Protein AF-0000000081334261 (afdb_homodimer)

Foldseek 3Di:
DLQPLVNLCVVLVVLLVVQAVLLVVLLVLLLVLLQVLLLVLLLQCPDPDPVSVVVSVVLLVVLVPDDLLVQLVCCQVVCCVPPVDHDPLSVSLSVSLNSSSNSQSNVLSNVLLVVDDPVLLVVCVVVPDDSVRSCVPTRVVNSCLVSVLVSLVSSLVSSVSSVSSVVSPDSHSVNSLVVSCVVSVPNCSSVVVVVVSSCVVSVVSNVVSVVSCVVVVVD/DLQPLVRLCVVLVVLLVVQAVLLVVLLVLLLVLLQVLLLVLLLQCPDPDPVSVVVSVVLLVVLVPDDLLVQLVCCQVVCCVPPVDHDPLSVSLSVSLNSSSNSQSNVLSNVLLVVDDPVLLVVCVVVPDDSVRSCVPTRVVNSCLVSVLVSLVSSLVSSVSSVSSVVSPDSHSVNSLVVSCVVNVPNCSSVVVVVVSSCVVSVVSNVVSVVSCVVVVVD

Structure (mmCIF, N/CA/C/O backbone):
data_AF-0000000081334261-model_v1
#
loop_
_entity.id
_entity.type
_entity.pdbx_description
1 polymer 'Amino acid ABC transporter permease'
#
loop_
_atom_site.group_PDB
_atom_site.id
_atom_site.type_symbol
_atom_site.label_atom_id
_atom_site.label_alt_id
_atom_site.label_comp_id
_atom_site.label_asym_id
_atom_site.label_entity_id
_atom_site.label_seq_id
_atom_site.pdbx_PDB_ins_code
_atom_site.Cartn_x
_atom_site.Cartn_y
_atom_site.Cartn_z
_atom_site.occupancy
_atom_site.B_iso_or_equiv
_atom_site.auth_seq_id
_atom_site.auth_comp_id
_atom_site.auth_asym_id
_atom_site.auth_atom_id
_atom_site.pdbx_PDB_model_num
ATOM 1 N N . MET A 1 1 ? 18.484 -19.844 -31.422 1 38.22 1 MET A N 1
ATOM 2 C CA . MET A 1 1 ? 18.844 -18.531 -31.969 1 38.22 1 MET A CA 1
ATOM 3 C C . MET A 1 1 ? 18.75 -17.453 -30.891 1 38.22 1 MET A C 1
ATOM 5 O O . MET A 1 1 ? 17.703 -17.234 -30.297 1 38.22 1 MET A O 1
ATOM 9 N N . ALA A 1 2 ? 19.781 -17.328 -30.062 1 45.78 2 ALA A N 1
ATOM 10 C CA . ALA A 1 2 ? 20 -16.516 -28.875 1 45.78 2 ALA A CA 1
ATOM 11 C C . ALA A 1 2 ? 19.453 -15.102 -29.062 1 45.78 2 ALA A C 1
ATOM 13 O O . ALA A 1 2 ? 20.109 -14.258 -29.688 1 45.78 2 ALA A O 1
ATOM 14 N N . SER A 1 3 ? 18.188 -14.719 -29.516 1 54.81 3 SER A N 1
ATOM 15 C CA . SER A 1 3 ? 17.672 -13.398 -29.844 1 54.81 3 SER A CA 1
ATOM 16 C C . SER A 1 3 ? 18.016 -12.383 -28.75 1 54.81 3 SER A C 1
ATOM 18 O O . SER A 1 3 ? 18.031 -12.711 -27.562 1 54.81 3 SER A O 1
ATOM 20 N N . SER A 1 4 ? 18.891 -11.344 -29.125 1 71.25 4 SER A N 1
ATOM 21 C CA . SER A 1 4 ? 19.328 -10.258 -28.25 1 71.25 4 SER A CA 1
ATOM 22 C C . SER A 1 4 ? 18.234 -9.836 -27.281 1 71.25 4 SER A C 1
ATOM 24 O O . SER A 1 4 ? 17.047 -10.039 -27.562 1 71.25 4 SER A O 1
ATOM 26 N N . GLY A 1 5 ? 18.578 -9.812 -25.984 1 77.12 5 GLY A N 1
ATOM 27 C CA . GLY A 1 5 ? 17.672 -9.281 -24.969 1 77.12 5 GLY A CA 1
ATOM 28 C C . GLY A 1 5 ? 16.75 -8.203 -25.484 1 77.12 5 GLY A C 1
ATOM 29 O O . GLY A 1 5 ? 15.555 -8.211 -25.203 1 77.12 5 GLY A O 1
ATOM 30 N N . LEU A 1 6 ? 17.281 -7.461 -26.406 1 82.06 6 LEU A N 1
ATOM 31 C CA . LEU A 1 6 ? 16.5 -6.367 -26.953 1 82.06 6 LEU A CA 1
ATOM 32 C C . LEU A 1 6 ? 15.508 -6.883 -28 1 82.06 6 LEU A C 1
ATOM 34 O O . LEU A 1 6 ? 14.406 -6.352 -28.125 1 82.06 6 LEU A O 1
ATOM 38 N N . GLU A 1 7 ? 15.93 -7.797 -28.797 1 85.12 7 GLU A N 1
ATOM 39 C CA . GLU A 1 7 ? 15.031 -8.391 -29.781 1 85.12 7 GLU A CA 1
ATOM 40 C C . GLU A 1 7 ? 13.852 -9.078 -29.094 1 85.12 7 GLU A C 1
ATOM 42 O O . GLU A 1 7 ? 12.703 -8.945 -29.547 1 85.12 7 GLU A O 1
ATOM 47 N N . LEU A 1 8 ? 14.156 -9.727 -28.062 1 85.38 8 LEU A N 1
ATOM 48 C CA . LEU A 1 8 ? 13.102 -10.391 -27.312 1 85.38 8 LEU A CA 1
ATOM 49 C C . LEU A 1 8 ? 12.109 -9.367 -26.75 1 85.38 8 LEU A C 1
ATOM 51 O O . LEU A 1 8 ? 10.898 -9.578 -26.797 1 85.38 8 LEU A O 1
ATOM 55 N N . LEU A 1 9 ? 12.664 -8.336 -26.281 1 86.19 9 LEU A N 1
ATOM 56 C CA . LEU A 1 9 ? 11.805 -7.285 -25.75 1 86.19 9 LEU A CA 1
ATOM 57 C C . LEU A 1 9 ? 10.914 -6.707 -26.844 1 86.19 9 LEU A C 1
ATOM 59 O O . LEU A 1 9 ? 9.719 -6.477 -26.609 1 86.19 9 LEU A O 1
ATOM 63 N N . TRP A 1 10 ? 11.5 -6.5 -27.969 1 87.12 10 TRP A N 1
ATOM 64 C CA . TRP A 1 10 ? 10.742 -5.945 -29.094 1 87.12 10 TRP A CA 1
ATOM 65 C C . TRP A 1 10 ? 9.609 -6.879 -29.5 1 87.12 10 TRP A C 1
ATOM 67 O O . TRP A 1 10 ? 8.5 -6.43 -29.781 1 87.12 10 TRP A O 1
ATOM 77 N N . VAL A 1 11 ? 9.852 -8.109 -29.531 1 86.31 11 VAL A N 1
ATOM 78 C CA . VAL A 1 11 ? 8.867 -9.102 -29.953 1 86.31 11 VAL A CA 1
ATOM 79 C C . VAL A 1 11 ? 7.789 -9.242 -28.875 1 86.31 11 VAL A C 1
ATOM 81 O O . VAL A 1 11 ? 6.633 -9.547 -29.172 1 86.31 11 VAL A O 1
ATOM 84 N N . SER A 1 12 ? 8.125 -8.969 -27.625 1 91 12 SER A N 1
ATOM 85 C CA . SER A 1 12 ? 7.223 -9.148 -26.5 1 91 12 SER A CA 1
ATOM 86 C C . SER A 1 12 ? 6.387 -7.898 -26.25 1 91 12 SER A C 1
ATOM 88 O O . SER A 1 12 ? 5.41 -7.941 -25.5 1 91 12 SER A O 1
ATOM 90 N N . LEU A 1 13 ? 6.723 -6.84 -26.891 1 90.75 13 LEU A N 1
ATOM 91 C CA . LEU A 1 13 ? 6.133 -5.539 -26.609 1 90.75 13 LEU A CA 1
ATOM 92 C C . LEU A 1 13 ? 4.629 -5.559 -26.859 1 90.75 13 LEU A C 1
ATOM 94 O O . LEU A 1 13 ? 3.857 -5.02 -26.062 1 90.75 13 LEU A O 1
ATOM 98 N N . PRO A 1 14 ? 4.223 -6.168 -27.984 1 92.19 14 PRO A N 1
ATOM 99 C CA . PRO A 1 14 ? 2.775 -6.18 -28.203 1 92.19 14 PRO A CA 1
ATOM 100 C C . PRO A 1 14 ? 2.016 -6.934 -27.125 1 92.19 14 PRO A C 1
ATOM 102 O O . PRO A 1 14 ? 0.951 -6.492 -26.688 1 92.19 14 PRO A O 1
ATOM 105 N N . GLN A 1 15 ? 2.498 -8.039 -26.719 1 93.81 15 GLN A N 1
ATOM 106 C CA . GLN A 1 15 ? 1.86 -8.805 -25.656 1 93.81 15 GLN A CA 1
ATOM 107 C C . GLN A 1 15 ? 1.885 -8.039 -24.344 1 93.81 15 GLN A C 1
ATOM 109 O O . GLN A 1 15 ? 0.89 -8.016 -23.609 1 93.81 15 GLN A O 1
ATOM 114 N N . LEU A 1 16 ? 2.996 -7.461 -24.016 1 95.44 16 LEU A N 1
ATOM 115 C CA . LEU A 1 16 ? 3.107 -6.648 -22.812 1 95.44 16 LEU A CA 1
ATOM 116 C C . LEU A 1 16 ? 2.164 -5.453 -22.875 1 95.44 16 LEU A C 1
ATOM 118 O O . LEU A 1 16 ? 1.605 -5.047 -21.859 1 95.44 16 LEU A O 1
ATOM 122 N N . GLY A 1 17 ? 1.997 -4.898 -24.031 1 95.94 17 GLY A N 1
ATOM 123 C CA . GLY A 1 17 ? 1.087 -3.781 -24.234 1 95.94 17 GLY A CA 1
ATOM 124 C C . GLY A 1 17 ? -0.354 -4.121 -23.891 1 95.94 17 GLY A C 1
ATOM 125 O O . GLY A 1 17 ? -1.068 -3.309 -23.297 1 95.94 17 GLY A O 1
ATOM 126 N N . LYS A 1 18 ? -0.779 -5.301 -24.312 1 96 18 LYS A N 1
ATOM 127 C CA . LYS A 1 18 ? -2.129 -5.758 -23.984 1 96 18 LYS A CA 1
ATOM 128 C C . LYS A 1 18 ? -2.311 -5.906 -22.484 1 96 18 LYS A C 1
ATOM 130 O O . LYS A 1 18 ? -3.354 -5.539 -21.938 1 96 18 LYS A O 1
ATOM 135 N N . GLY A 1 19 ? -1.312 -6.516 -21.812 1 96.5 19 GLY A N 1
ATOM 136 C CA . GLY A 1 19 ? -1.345 -6.605 -20.359 1 96.5 19 GLY A CA 1
ATOM 137 C C . GLY A 1 19 ? -1.347 -5.25 -19.688 1 96.5 19 GLY A C 1
ATOM 138 O O . GLY A 1 19 ? -2.066 -5.043 -18.703 1 96.5 19 GLY A O 1
ATOM 139 N N . ALA A 1 20 ? -0.515 -4.363 -20.25 1 97.06 20 ALA A N 1
ATOM 140 C CA . ALA A 1 20 ? -0.454 -3.004 -19.734 1 97.06 20 ALA A CA 1
ATOM 141 C C . ALA A 1 20 ? -1.808 -2.309 -19.844 1 97.06 20 ALA A C 1
ATOM 143 O O . ALA A 1 20 ? -2.217 -1.578 -18.938 1 97.06 20 ALA A O 1
ATOM 144 N N . ALA A 1 21 ? -2.461 -2.492 -20.938 1 97.12 21 ALA A N 1
ATOM 145 C CA . ALA A 1 21 ? -3.785 -1.911 -21.141 1 97.12 21 ALA A CA 1
ATOM 146 C C . ALA A 1 21 ? -4.773 -2.426 -20.094 1 97.12 21 ALA A C 1
ATOM 148 O O . ALA A 1 21 ? -5.633 -1.678 -19.625 1 97.12 21 ALA A O 1
ATOM 149 N N . GLN A 1 22 ? -4.672 -3.693 -19.781 1 97.06 22 GLN A N 1
ATOM 150 C CA . GLN A 1 22 ? -5.535 -4.27 -18.75 1 97.06 22 GLN A CA 1
ATOM 151 C C . GLN A 1 22 ? -5.246 -3.66 -17.391 1 97.06 22 GLN A C 1
ATOM 153 O O . GLN A 1 22 ? -6.168 -3.322 -16.641 1 97.06 22 GLN A O 1
ATOM 158 N N . THR A 1 23 ? -3.949 -3.557 -17.047 1 97.56 23 THR A N 1
ATOM 159 C CA . THR A 1 23 ? -3.535 -2.924 -15.805 1 97.56 23 THR A CA 1
ATOM 160 C C . THR A 1 23 ? -4.066 -1.497 -15.719 1 97.56 23 THR A C 1
ATOM 162 O O . THR A 1 23 ? -4.629 -1.101 -14.695 1 97.56 23 THR A O 1
ATOM 165 N N . LEU A 1 24 ? -3.941 -0.764 -16.781 1 97.81 24 LEU A N 1
ATOM 166 C CA . LEU A 1 24 ? -4.363 0.632 -16.797 1 97.81 24 LEU A CA 1
ATOM 167 C C . LEU A 1 24 ? -5.883 0.742 -16.75 1 97.81 24 LEU A C 1
ATOM 169 O O . LEU A 1 24 ? -6.426 1.673 -16.156 1 97.81 24 LEU A O 1
ATOM 173 N N . SER A 1 25 ? -6.555 -0.19 -17.375 1 98.44 25 SER A N 1
ATOM 174 C CA . SER A 1 25 ? -8.016 -0.191 -17.344 1 98.44 25 SER A CA 1
ATOM 175 C C . SER A 1 25 ? -8.531 -0.446 -15.93 1 98.44 25 SER A C 1
ATOM 177 O O . SER A 1 25 ? -9.43 0.258 -15.453 1 98.44 25 SER A O 1
ATOM 179 N N . ILE A 1 26 ? -7.969 -1.408 -15.289 1 98.5 26 ILE A N 1
ATOM 180 C CA . ILE A 1 26 ? -8.352 -1.716 -13.914 1 98.5 26 ILE A CA 1
ATOM 181 C C . ILE A 1 26 ? -8.07 -0.514 -13.016 1 98.5 26 ILE A C 1
ATOM 183 O O . ILE A 1 26 ? -8.914 -0.118 -12.211 1 98.5 26 ILE A O 1
ATOM 187 N N . SER A 1 27 ? -6.902 0.021 -13.195 1 98.38 27 SER A N 1
ATOM 188 C CA . SER A 1 27 ? -6.492 1.158 -12.375 1 98.38 27 SER A CA 1
ATOM 189 C C . SER A 1 27 ? -7.387 2.369 -12.625 1 98.38 27 SER A C 1
ATOM 191 O O . SER A 1 27 ? -7.832 3.023 -11.68 1 98.38 27 SER A O 1
ATOM 193 N N . PHE A 1 28 ? -7.641 2.654 -13.875 1 98.5 28 PHE A N 1
ATOM 194 C CA . PHE A 1 28 ? -8.445 3.818 -14.234 1 98.5 28 PHE A CA 1
ATOM 195 C C . PHE A 1 28 ? -9.852 3.699 -13.664 1 98.5 28 PHE A C 1
ATOM 197 O O . PHE A 1 28 ? -10.367 4.641 -13.055 1 98.5 28 PHE A O 1
ATOM 204 N N . LEU A 1 29 ? -10.469 2.637 -13.852 1 98.75 29 LEU A N 1
ATOM 205 C CA . LEU A 1 29 ? -11.82 2.424 -13.344 1 98.75 29 LEU A CA 1
ATOM 206 C C . LEU A 1 29 ? -11.836 2.463 -11.82 1 98.75 29 LEU A C 1
ATOM 208 O O . LEU A 1 29 ? -12.719 3.078 -11.219 1 98.75 29 LEU A O 1
ATOM 212 N N . SER A 1 30 ? -10.852 1.775 -11.172 1 98.81 30 SER A N 1
ATOM 213 C CA . SER A 1 30 ? -10.773 1.768 -9.711 1 98.81 30 SER A CA 1
ATOM 214 C C . SER A 1 30 ? -10.578 3.176 -9.164 1 98.81 30 SER A C 1
ATOM 216 O O . SER A 1 30 ? -11.172 3.537 -8.148 1 98.81 30 SER A O 1
ATOM 218 N N . ILE A 1 31 ? -9.75 3.943 -9.867 1 98.62 31 ILE A N 1
ATOM 219 C CA . ILE A 1 31 ? -9.492 5.32 -9.445 1 98.62 31 ILE A CA 1
ATOM 220 C C . ILE A 1 31 ? -10.781 6.141 -9.57 1 98.62 31 ILE A C 1
ATOM 222 O O . ILE A 1 31 ? -11.133 6.895 -8.664 1 98.62 31 ILE A O 1
ATOM 226 N N . ALA A 1 32 ? -11.477 5.984 -10.688 1 98.75 32 ALA A N 1
ATOM 227 C CA . ALA A 1 32 ? -12.719 6.711 -10.914 1 98.75 32 ALA A CA 1
ATOM 228 C C . ALA A 1 32 ? -13.742 6.395 -9.828 1 98.75 32 ALA A C 1
ATOM 230 O O . ALA A 1 32 ? -14.297 7.305 -9.203 1 98.75 32 ALA A O 1
ATOM 231 N N . PHE A 1 33 ? -13.914 5.18 -9.547 1 98.81 33 PHE A N 1
ATOM 232 C CA . PHE A 1 33 ? -14.891 4.77 -8.539 1 98.81 33 PHE A CA 1
ATOM 233 C C . PHE A 1 33 ? -14.422 5.152 -7.141 1 98.81 33 PHE A C 1
ATOM 235 O O . PHE A 1 33 ? -15.234 5.535 -6.293 1 98.81 33 PHE A O 1
ATOM 242 N N . SER A 1 34 ? -13.125 4.996 -6.898 1 98.69 34 SER A N 1
ATOM 243 C CA . SER A 1 34 ? -12.57 5.379 -5.605 1 98.69 34 SER A CA 1
ATOM 244 C C . SER A 1 34 ? -12.75 6.871 -5.348 1 98.69 34 SER A C 1
ATOM 246 O O . SER A 1 34 ? -12.953 7.289 -4.207 1 98.69 34 SER A O 1
ATOM 248 N N . THR A 1 35 ? -12.633 7.641 -6.453 1 98.19 35 THR A N 1
ATOM 249 C CA . THR A 1 35 ? -12.773 9.086 -6.328 1 98.19 35 THR A CA 1
ATOM 250 C C . THR A 1 35 ? -14.211 9.461 -5.957 1 98.19 35 THR A C 1
ATOM 252 O O . THR A 1 35 ? -14.43 10.211 -5.004 1 98.19 35 THR A O 1
ATOM 255 N N . VAL A 1 36 ? -15.141 8.938 -6.633 1 98.19 36 VAL A N 1
ATOM 256 C CA . VAL A 1 36 ? -16.547 9.219 -6.375 1 98.19 36 VAL A CA 1
ATOM 257 C C . VAL A 1 36 ? -16.938 8.695 -4.996 1 98.19 36 VAL A C 1
ATOM 259 O O . VAL A 1 36 ? -17.516 9.43 -4.191 1 98.19 36 VAL A O 1
ATOM 262 N N . GLY A 1 37 ? -16.578 7.465 -4.766 1 98.19 37 GLY A N 1
ATOM 263 C CA . GLY A 1 37 ? -16.875 6.879 -3.473 1 98.19 37 GLY A CA 1
ATOM 264 C C . GLY A 1 37 ? -16.156 7.562 -2.324 1 98.19 37 GLY A C 1
ATOM 265 O O . GLY A 1 37 ? -16.719 7.695 -1.23 1 98.19 37 GLY A O 1
ATOM 266 N N . GLY A 1 38 ? -14.906 7.922 -2.586 1 98 38 GLY A N 1
ATOM 267 C CA . GLY A 1 38 ? -14.133 8.602 -1.565 1 98 38 GLY A CA 1
ATOM 268 C C . GLY A 1 38 ? -14.688 9.969 -1.204 1 98 38 GLY A C 1
ATOM 269 O O . GLY A 1 38 ? -14.734 10.336 -0.028 1 98 38 GLY A O 1
ATOM 270 N N . VAL A 1 39 ? -15.102 10.727 -2.176 1 96.31 39 VAL A N 1
ATOM 271 C CA . VAL A 1 39 ? -15.703 12.031 -1.926 1 96.31 39 VAL A CA 1
ATOM 272 C C . VAL A 1 39 ? -17 11.852 -1.134 1 96.31 39 VAL A C 1
ATOM 274 O O . VAL A 1 39 ? -17.234 12.57 -0.158 1 96.31 39 VAL A O 1
ATOM 277 N N . LEU A 1 40 ? -17.797 10.898 -1.549 1 96.38 40 LEU A N 1
ATOM 278 C CA . LEU A 1 40 ? -19.031 10.609 -0.819 1 96.38 40 LEU A CA 1
ATOM 279 C C . LEU A 1 40 ? -18.719 10.211 0.622 1 96.38 40 LEU A C 1
ATOM 281 O O . LEU A 1 40 ? -19.359 10.711 1.553 1 96.38 40 LEU A O 1
ATOM 285 N N . TYR A 1 41 ? -17.75 9.336 0.792 1 96.88 41 TYR A N 1
ATOM 286 C CA . TYR A 1 41 ? -17.312 8.914 2.121 1 96.88 41 TYR A CA 1
ATOM 287 C C . TYR A 1 41 ? -16.891 10.109 2.961 1 96.88 41 TYR A C 1
ATOM 289 O O . TYR A 1 41 ? -17.328 10.266 4.102 1 96.88 41 TYR A O 1
ATOM 297 N N . GLY A 1 42 ? -16.031 10.922 2.393 1 94.88 42 GLY A N 1
ATOM 298 C CA . GLY A 1 42 ? -15.523 12.078 3.107 1 94.88 42 GLY A CA 1
ATOM 299 C C . GLY A 1 42 ? -16.609 13.055 3.523 1 94.88 42 GLY A C 1
ATOM 300 O O . GLY A 1 42 ? -16.609 13.547 4.652 1 94.88 42 GLY A O 1
ATOM 301 N N . VAL A 1 43 ? -17.531 13.352 2.68 1 93.25 43 VAL A N 1
ATOM 302 C CA . VAL A 1 43 ? -18.625 14.281 2.953 1 93.25 43 VAL A CA 1
ATOM 303 C C . VAL A 1 43 ? -19.547 13.688 4.02 1 93.25 43 VAL A C 1
ATOM 305 O O . VAL A 1 43 ? -19.938 14.383 4.965 1 93.25 43 VAL A O 1
ATOM 308 N N . LEU A 1 44 ? -19.859 12.43 3.9 1 94.25 44 LEU A N 1
ATOM 309 C CA . LEU A 1 44 ? -20.75 11.789 4.848 1 94.25 44 LEU A CA 1
ATOM 310 C C . LEU A 1 44 ? -20.156 11.766 6.246 1 94.25 44 LEU A C 1
ATOM 312 O O . LEU A 1 44 ? -20.875 11.844 7.242 1 94.25 44 LEU A O 1
ATOM 316 N N . ARG A 1 45 ? -18.891 11.68 6.293 1 93.25 45 ARG A N 1
ATOM 317 C CA . ARG A 1 45 ? -18.203 11.625 7.574 1 93.25 45 ARG A CA 1
ATOM 318 C C . ARG A 1 45 ? -18.25 12.969 8.289 1 93.25 45 ARG A C 1
ATOM 320 O O . ARG A 1 45 ? -17.953 13.055 9.484 1 93.25 45 ARG A O 1
ATOM 327 N N . THR A 1 46 ? -18.531 14.031 7.59 1 87.69 46 THR A N 1
ATOM 328 C CA . THR A 1 46 ? -18.594 15.352 8.203 1 87.69 46 THR A CA 1
ATOM 329 C C . THR A 1 46 ? -20.016 15.633 8.711 1 87.69 46 THR A C 1
ATOM 331 O O . THR A 1 46 ? -20.234 16.609 9.422 1 87.69 46 THR A O 1
ATOM 334 N N . LEU A 1 47 ? -20.859 14.711 8.344 1 84.44 47 LEU A N 1
ATOM 335 C CA . LEU A 1 47 ? -22.234 14.891 8.797 1 84.44 47 LEU A CA 1
ATOM 336 C C . LEU A 1 47 ? -22.375 14.523 10.273 1 84.44 47 LEU A C 1
ATOM 338 O O . LEU A 1 47 ? -21.578 13.742 10.797 1 84.44 47 LEU A O 1
ATOM 342 N N . ASN A 1 48 ? -23.219 15.102 11 1 81.19 48 ASN A N 1
ATOM 343 C CA . ASN A 1 48 ? -23.406 14.922 12.438 1 81.19 48 ASN A CA 1
ATOM 344 C C . ASN A 1 48 ? -24.281 13.711 12.734 1 81.19 48 ASN A C 1
ATOM 346 O O . ASN A 1 48 ? -25.047 13.711 13.703 1 81.19 48 ASN A O 1
ATOM 350 N N . SER A 1 49 ? -24.234 12.711 11.969 1 91.56 49 SER A N 1
ATOM 351 C CA . SER A 1 49 ? -25.016 11.5 12.227 1 91.56 49 SER A CA 1
ATOM 352 C C . SER A 1 49 ? -24.156 10.406 12.852 1 91.56 49 SER A C 1
ATOM 354 O O . SER A 1 49 ? -23.219 9.914 12.227 1 91.56 49 SER A O 1
ATOM 356 N N . LYS A 1 50 ? -24.562 9.961 13.953 1 93.62 50 LYS A N 1
ATOM 357 C CA . LYS A 1 50 ? -23.812 8.953 14.703 1 93.62 50 LYS A CA 1
ATOM 358 C C . LYS A 1 50 ? -23.844 7.602 14 1 93.62 50 LYS A C 1
ATOM 360 O O . LYS A 1 50 ? -22.844 6.887 13.969 1 93.62 50 LYS A O 1
ATOM 365 N N . LEU A 1 51 ? -24.969 7.301 13.43 1 94.81 51 LEU A N 1
ATOM 366 C CA . LEU A 1 51 ? -25.125 6.008 12.781 1 94.81 51 LEU A CA 1
ATOM 367 C C . LEU A 1 51 ? -24.281 5.938 11.508 1 94.81 51 LEU A C 1
ATOM 369 O O . LEU A 1 51 ? -23.594 4.945 11.273 1 94.81 51 LEU A O 1
ATOM 373 N N . ILE A 1 52 ? -24.328 6.953 10.719 1 95.38 52 ILE A N 1
ATOM 374 C CA . ILE A 1 52 ? -23.562 7 9.477 1 95.38 52 ILE A CA 1
ATOM 375 C C . ILE A 1 52 ? -22.078 6.949 9.789 1 95.38 52 ILE A C 1
ATOM 377 O O . ILE A 1 52 ? -21.328 6.188 9.164 1 95.38 52 ILE A O 1
ATOM 381 N N . ASN A 1 53 ? -21.703 7.574 10.766 1 94.69 53 ASN A N 1
ATOM 382 C CA . ASN A 1 53 ? -20.297 7.605 11.156 1 94.69 53 ASN A CA 1
ATOM 383 C C . ASN A 1 53 ? -19.828 6.246 11.664 1 94.69 53 ASN A C 1
ATOM 385 O O . ASN A 1 53 ? -18.719 5.824 11.375 1 94.69 53 ASN A O 1
ATOM 389 N N . ALA A 1 54 ? -20.703 5.652 12.367 1 95.12 54 ALA A N 1
ATOM 390 C CA . ALA A 1 54 ? -20.344 4.336 12.898 1 95.12 54 ALA A CA 1
ATOM 391 C C . ALA A 1 54 ? -20.141 3.326 11.773 1 95.12 54 ALA A C 1
ATOM 393 O O . ALA A 1 54 ? -19.172 2.564 11.773 1 95.12 54 ALA A O 1
ATOM 394 N N . VAL A 1 55 ? -21 3.33 10.836 1 96.81 55 VAL A N 1
ATOM 395 C CA . VAL A 1 55 ? -20.938 2.404 9.711 1 96.81 55 VAL A CA 1
ATOM 396 C C . VAL A 1 55 ? -19.688 2.686 8.875 1 96.81 55 VAL A C 1
ATOM 398 O O . VAL A 1 55 ? -18.969 1.763 8.492 1 96.81 55 VAL A O 1
ATOM 401 N N . LEU A 1 56 ? -19.438 3.93 8.617 1 96.44 56 LEU A N 1
ATOM 402 C CA . LEU A 1 56 ? -18.297 4.316 7.793 1 96.44 56 LEU A CA 1
ATOM 403 C C . LEU A 1 56 ? -16.984 4.035 8.516 1 96.44 56 LEU A C 1
ATOM 405 O O . LEU A 1 56 ? -15.977 3.695 7.879 1 96.44 56 LEU A O 1
ATOM 409 N N . ARG A 1 57 ? -17 4.09 9.789 1 92.81 57 ARG A N 1
ATOM 410 C CA . ARG A 1 57 ? -15.82 3.762 10.57 1 92.81 57 ARG A CA 1
ATOM 411 C C . ARG A 1 57 ? -15.5 2.273 10.484 1 92.81 57 ARG A C 1
ATOM 413 O O . ARG A 1 57 ? -14.336 1.885 10.367 1 92.81 57 ARG A O 1
ATOM 420 N N . VAL A 1 58 ? -16.516 1.521 10.594 1 95.06 58 VAL A N 1
ATOM 421 C CA . VAL A 1 58 ? -16.344 0.077 10.477 1 95.06 58 VAL A CA 1
ATOM 422 C C . VAL A 1 58 ? -15.789 -0.27 9.094 1 95.06 58 VAL A C 1
ATOM 424 O O . VAL A 1 58 ? -14.859 -1.068 8.969 1 95.06 58 VAL A O 1
ATOM 427 N N . TYR A 1 59 ? -16.406 0.341 8.109 1 96.56 59 TYR A N 1
ATOM 428 C CA . TYR A 1 59 ? -15.953 0.165 6.734 1 96.56 59 TYR A CA 1
ATOM 429 C C . TYR A 1 59 ? -14.469 0.495 6.605 1 96.56 59 TYR A C 1
ATOM 431 O O . TYR A 1 59 ? -13.695 -0.305 6.082 1 96.56 59 TYR A O 1
ATOM 439 N N . LEU A 1 60 ? -14.047 1.572 7.125 1 94.38 60 LEU A N 1
ATOM 440 C CA . LEU A 1 60 ? -12.664 2.02 7.047 1 94.38 60 LEU A CA 1
ATOM 441 C C . LEU A 1 60 ? -11.734 1.051 7.777 1 94.38 60 LEU A C 1
ATOM 443 O O . LEU A 1 60 ? -10.688 0.669 7.25 1 94.38 60 LEU A O 1
ATOM 447 N N . GLU A 1 61 ? -12.141 0.629 8.914 1 92.62 61 GLU A N 1
ATOM 448 C CA . GLU A 1 61 ? -11.289 -0.223 9.742 1 92.62 61 GLU A CA 1
ATOM 449 C C . GLU A 1 61 ? -11.102 -1.599 9.109 1 92.62 61 GLU A C 1
ATOM 451 O O . GLU A 1 61 ? -10.031 -2.199 9.219 1 92.62 61 GLU A O 1
ATOM 456 N N . LEU A 1 62 ? -12.094 -2.062 8.469 1 95.12 62 LEU A N 1
ATOM 457 C CA . LEU A 1 62 ? -12 -3.355 7.793 1 95.12 62 LEU A CA 1
ATOM 458 C C . LEU A 1 62 ? -11 -3.299 6.648 1 95.12 62 LEU A C 1
ATOM 460 O O . LEU A 1 62 ? -10.18 -4.203 6.492 1 95.12 62 LEU A O 1
ATOM 464 N N . PHE A 1 63 ? -11.016 -2.27 5.914 1 94.69 63 PHE A N 1
ATOM 465 C CA . PHE A 1 63 ? -10.102 -2.16 4.777 1 94.69 63 PHE A CA 1
ATOM 466 C C . PHE A 1 63 ? -8.703 -1.768 5.242 1 94.69 63 PHE A C 1
ATOM 468 O O . PHE A 1 63 ? -7.719 -2.02 4.543 1 94.69 63 PHE A O 1
ATOM 475 N N . ARG A 1 64 ? -8.633 -1.214 6.371 1 90.12 64 ARG A N 1
ATOM 476 C CA . ARG A 1 64 ? -7.328 -0.866 6.934 1 90.12 64 ARG A CA 1
ATOM 477 C C . ARG A 1 64 ? -6.652 -2.088 7.547 1 90.12 64 ARG A C 1
ATOM 479 O O . ARG A 1 64 ? -5.426 -2.191 7.539 1 90.12 64 ARG A O 1
ATOM 486 N N . ALA A 1 65 ? -7.469 -2.975 8 1 92.75 65 ALA A N 1
ATOM 487 C CA . ALA A 1 65 ? -6.926 -4.109 8.742 1 92.75 65 ALA A CA 1
ATOM 488 C C . ALA A 1 65 ? -6.668 -5.297 7.824 1 92.75 65 ALA A C 1
ATOM 490 O O . ALA A 1 65 ? -5.734 -6.07 8.047 1 92.75 65 ALA A O 1
ATOM 491 N N . ILE A 1 66 ? -7.469 -5.453 6.805 1 95.38 66 ILE A N 1
ATOM 492 C CA . ILE A 1 66 ? -7.414 -6.645 5.965 1 95.38 66 ILE A CA 1
ATOM 493 C C . ILE A 1 66 ? -6.66 -6.328 4.676 1 95.38 66 ILE A C 1
ATOM 495 O O . ILE A 1 66 ? -6.973 -5.355 3.986 1 95.38 66 ILE A O 1
ATOM 499 N N . PRO A 1 67 ? -5.68 -7.203 4.352 1 95.06 67 PRO A N 1
ATOM 500 C CA . PRO A 1 67 ? -4.992 -7.004 3.072 1 95.06 67 PRO A CA 1
ATOM 501 C C . PRO A 1 67 ? -5.938 -7.062 1.877 1 95.06 67 PRO A C 1
ATOM 503 O O . PRO A 1 67 ? -6.867 -7.875 1.86 1 95.06 67 PRO A O 1
ATOM 506 N N . VAL A 1 68 ? -5.66 -6.211 0.929 1 96.44 68 VAL A N 1
ATOM 507 C CA . VAL A 1 68 ? -6.453 -6.164 -0.294 1 96.44 68 VAL A CA 1
ATOM 508 C C . VAL A 1 68 ? -6.504 -7.551 -0.932 1 96.44 68 VAL A C 1
ATOM 510 O O . VAL A 1 68 ? -7.539 -7.957 -1.465 1 96.44 68 VAL A O 1
ATOM 513 N N . LEU A 1 69 ? -5.414 -8.289 -0.847 1 95.31 69 LEU A N 1
ATOM 514 C CA . LEU A 1 69 ? -5.344 -9.625 -1.422 1 95.31 69 LEU A CA 1
ATOM 515 C C . LEU A 1 69 ? -6.395 -10.539 -0.805 1 95.31 69 LEU A C 1
ATOM 517 O O . LEU A 1 69 ? -7.023 -11.336 -1.508 1 95.31 69 LEU A O 1
ATOM 521 N N . VAL A 1 70 ? -6.555 -10.438 0.463 1 95.81 70 VAL A N 1
ATOM 522 C CA . VAL A 1 70 ? -7.523 -11.281 1.155 1 95.81 70 VAL A CA 1
ATOM 523 C C . VAL A 1 70 ? -8.938 -10.906 0.71 1 95.81 70 VAL A C 1
ATOM 525 O O . VAL A 1 70 ? -9.781 -11.789 0.506 1 95.81 70 VAL A O 1
ATOM 528 N N . TRP A 1 71 ? -9.195 -9.625 0.532 1 96.81 71 TRP A N 1
ATOM 529 C CA . TRP A 1 71 ? -10.484 -9.172 0.014 1 96.81 71 TRP A CA 1
ATOM 530 C C . TRP A 1 71 ? -10.727 -9.727 -1.388 1 96.81 71 TRP A C 1
ATOM 532 O O . TRP A 1 71 ? -11.836 -10.156 -1.707 1 96.81 71 TRP A O 1
ATOM 542 N N . LEU A 1 72 ? -9.711 -9.711 -2.193 1 96.69 72 LEU A N 1
ATOM 543 C CA . LEU A 1 72 ? -9.82 -10.242 -3.551 1 96.69 72 LEU A CA 1
ATOM 544 C C . LEU A 1 72 ? -10.227 -11.711 -3.533 1 96.69 72 LEU A C 1
ATOM 546 O O . LEU A 1 72 ? -11.164 -12.109 -4.23 1 96.69 72 LEU A O 1
ATOM 550 N N . TYR A 1 73 ? -9.547 -12.469 -2.721 1 95.69 73 TYR A N 1
ATOM 551 C CA . TYR A 1 73 ? -9.805 -13.898 -2.652 1 95.69 73 TYR A CA 1
ATOM 552 C C . TYR A 1 73 ? -11.203 -14.172 -2.096 1 95.69 73 TYR A C 1
ATOM 554 O O . TYR A 1 73 ? -11.938 -15.008 -2.631 1 95.69 73 TYR A O 1
ATOM 562 N N . LEU A 1 74 ? -11.547 -13.453 -1.037 1 94.81 74 LEU A N 1
ATOM 563 C CA . LEU A 1 74 ? -12.844 -13.672 -0.401 1 94.81 74 LEU A CA 1
ATOM 564 C C . LEU A 1 74 ? -13.984 -13.359 -1.365 1 94.81 74 LEU A C 1
ATOM 566 O O . LEU A 1 74 ? -14.953 -14.117 -1.458 1 94.81 74 LEU A O 1
ATOM 570 N N . LEU A 1 75 ? -13.836 -12.281 -2.08 1 94.62 75 LEU A N 1
ATOM 571 C CA . LEU A 1 75 ? -14.914 -11.891 -2.984 1 94.62 75 LEU A CA 1
ATOM 572 C C . LEU A 1 75 ? -14.922 -12.766 -4.234 1 94.62 75 LEU A C 1
ATOM 574 O O . LEU A 1 75 ? -15.984 -13.18 -4.699 1 94.62 75 LEU A O 1
ATOM 578 N N . PHE A 1 76 ? -13.766 -13.078 -4.75 1 95.06 76 PHE A N 1
ATOM 579 C CA . PHE A 1 76 ? -13.672 -13.852 -5.984 1 95.06 76 PHE A CA 1
ATOM 580 C C . PHE A 1 76 ? -14.172 -15.273 -5.773 1 95.06 76 PHE A C 1
ATOM 582 O O . PHE A 1 76 ? -14.891 -15.82 -6.617 1 95.06 76 PHE A O 1
ATOM 589 N N . PHE A 1 77 ? -13.883 -15.859 -4.695 1 92.31 77 PHE A N 1
ATOM 590 C CA . PHE A 1 77 ? -14.273 -17.234 -4.438 1 92.31 77 PHE A CA 1
ATOM 591 C C . PHE A 1 77 ? -15.547 -17.297 -3.609 1 92.31 77 PHE A C 1
ATOM 593 O O . PHE A 1 77 ? -16.281 -18.297 -3.654 1 92.31 77 PHE A O 1
ATOM 600 N N . GLY A 1 78 ? -15.828 -16.297 -2.811 1 90.88 78 GLY A N 1
ATOM 601 C CA . GLY A 1 78 ? -16.984 -16.297 -1.921 1 90.88 78 GLY A CA 1
ATOM 602 C C . GLY A 1 78 ? -18.281 -15.984 -2.633 1 90.88 78 GLY A C 1
ATOM 603 O O . GLY A 1 78 ? -19.312 -16.594 -2.336 1 90.88 78 GLY A O 1
ATOM 604 N N . MET A 1 79 ? -18.219 -15.078 -3.535 1 90.31 79 MET A N 1
ATOM 605 C CA . MET A 1 79 ? -19.438 -14.641 -4.199 1 90.31 79 MET A CA 1
ATOM 606 C C . MET A 1 79 ? -20.125 -15.812 -4.906 1 90.31 79 MET A C 1
ATOM 608 O O . MET A 1 79 ? -21.344 -15.984 -4.797 1 90.31 79 MET A O 1
ATOM 612 N N . PRO A 1 80 ? -19.391 -16.625 -5.621 1 89.12 80 PRO A N 1
ATOM 613 C CA . PRO A 1 80 ? -20.047 -17.781 -6.242 1 89.12 80 PRO A CA 1
ATOM 614 C C . PRO A 1 80 ? -20.609 -18.766 -5.219 1 89.12 80 PRO A C 1
ATOM 616 O O . PRO A 1 80 ? -21.656 -19.359 -5.445 1 89.12 80 PRO A O 1
ATOM 619 N N . ILE A 1 81 ? -20.016 -18.906 -4.129 1 86.44 81 ILE A N 1
ATOM 620 C CA . ILE A 1 81 ? -20.391 -19.906 -3.129 1 86.44 81 ILE A CA 1
ATOM 621 C C . ILE A 1 81 ? -21.609 -19.406 -2.336 1 86.44 81 ILE A C 1
ATOM 623 O O . ILE A 1 81 ? -22.562 -20.156 -2.125 1 86.44 81 ILE A O 1
ATOM 627 N N . PHE A 1 82 ? -21.625 -18.109 -1.993 1 86.19 82 PHE A N 1
ATOM 628 C CA . PHE A 1 82 ? -22.688 -17.594 -1.124 1 86.19 82 PHE A CA 1
ATOM 629 C C . PHE A 1 82 ? -23.875 -17.109 -1.943 1 86.19 82 PHE A C 1
ATOM 631 O O . PHE A 1 82 ? -25.016 -17.25 -1.522 1 86.19 82 PHE A O 1
ATOM 638 N N . PHE A 1 83 ? -23.609 -16.562 -3.117 1 89.75 83 PHE A N 1
ATOM 639 C CA . PHE A 1 83 ? -24.688 -15.898 -3.838 1 89.75 83 PHE A CA 1
ATOM 640 C C . PHE A 1 83 ? -24.891 -16.531 -5.211 1 89.75 83 PHE A C 1
ATOM 642 O O . PHE A 1 83 ? -25.797 -16.141 -5.949 1 89.75 83 PHE A O 1
ATOM 649 N N . GLY A 1 84 ? -24.047 -17.516 -5.551 1 88.88 84 GLY A N 1
ATOM 650 C CA . GLY A 1 84 ? -24.156 -18.156 -6.855 1 88.88 84 GLY A CA 1
ATOM 651 C C . GLY A 1 84 ? -23.781 -17.219 -8 1 88.88 84 GLY A C 1
ATOM 652 O O . GLY A 1 84 ? -24.156 -17.469 -9.148 1 88.88 84 GLY A O 1
ATOM 653 N N . LEU A 1 85 ? -23.141 -16.125 -7.68 1 88.88 85 LEU A N 1
ATOM 654 C CA . LEU A 1 85 ? -22.75 -15.125 -8.672 1 88.88 85 LEU A CA 1
ATOM 655 C C . LEU A 1 85 ? -21.266 -15.227 -8.992 1 88.88 85 LEU A C 1
ATOM 657 O O . LEU A 1 85 ? -20.422 -15.156 -8.094 1 88.88 85 LEU A O 1
ATOM 661 N N . SER A 1 86 ? -21 -15.609 -10.281 1 88.06 86 SER A N 1
ATOM 662 C CA . SER A 1 86 ? -19.609 -15.617 -10.695 1 88.06 86 SER A CA 1
ATOM 663 C C . SER A 1 86 ? -19.219 -14.297 -11.336 1 88.06 86 SER A C 1
ATOM 665 O O . SER A 1 86 ? -19.781 -13.898 -12.359 1 88.06 86 SER A O 1
ATOM 667 N N . ILE A 1 87 ? -18.391 -13.562 -10.711 1 91.38 87 ILE A N 1
ATOM 668 C CA . ILE A 1 87 ? -17.906 -12.289 -11.211 1 91.38 87 ILE A CA 1
ATOM 669 C C . ILE A 1 87 ? -16.578 -12.5 -11.938 1 91.38 87 ILE A C 1
ATOM 671 O O . ILE A 1 87 ? -15.68 -13.18 -11.422 1 91.38 87 ILE A O 1
ATOM 675 N N . PRO A 1 88 ? -16.562 -11.992 -13.195 1 95.75 88 PRO A N 1
ATOM 676 C CA . PRO A 1 88 ? -15.258 -12.062 -13.852 1 95.75 88 PRO A CA 1
ATOM 677 C C . PRO A 1 88 ? -14.148 -11.43 -13.023 1 95.75 88 PRO A C 1
ATOM 679 O O . PRO A 1 88 ? -14.383 -10.461 -12.305 1 95.75 88 PRO A O 1
ATOM 682 N N . SER A 1 89 ? -12.953 -12.086 -13.109 1 96.75 89 SER A N 1
ATOM 683 C CA . SER A 1 89 ? -11.805 -11.664 -12.305 1 96.75 89 SER A CA 1
ATOM 684 C C . SER A 1 89 ? -11.523 -10.172 -12.477 1 96.75 89 SER A C 1
ATOM 686 O O . SER A 1 89 ? -11.172 -9.492 -11.516 1 96.75 89 SER A O 1
ATOM 688 N N . PHE A 1 90 ? -11.719 -9.609 -13.703 1 97.62 90 PHE A N 1
ATOM 689 C CA . PHE A 1 90 ? -11.484 -8.203 -14 1 97.62 90 PHE A CA 1
ATOM 690 C C . PHE A 1 90 ? -12.359 -7.312 -13.125 1 97.62 90 PHE A C 1
ATOM 692 O O . PHE A 1 90 ? -11.859 -6.418 -12.445 1 97.62 90 PHE A O 1
ATOM 699 N N . TRP A 1 91 ? -13.602 -7.594 -13.062 1 97.44 91 TRP A N 1
ATOM 700 C CA . TRP A 1 91 ? -14.547 -6.762 -12.328 1 97.44 91 TRP A CA 1
ATOM 701 C C . TRP A 1 91 ? -14.406 -6.973 -10.82 1 97.44 91 TRP A C 1
ATOM 703 O O . TRP A 1 91 ? -14.648 -6.051 -10.039 1 97.44 91 TRP A O 1
ATOM 713 N N . CYS A 1 92 ? -14 -8.18 -10.445 1 97.62 92 CYS A N 1
ATOM 714 C CA . CYS A 1 92 ? -13.711 -8.422 -9.039 1 97.62 92 CYS A CA 1
ATOM 715 C C . CYS A 1 92 ? -12.57 -7.543 -8.555 1 97.62 92 CYS A C 1
ATOM 717 O O . CYS A 1 92 ? -12.648 -6.945 -7.48 1 97.62 92 CYS A O 1
ATOM 719 N N . ALA A 1 93 ? -11.516 -7.473 -9.391 1 98.31 93 ALA A N 1
ATOM 720 C CA . ALA A 1 93 ? -10.375 -6.621 -9.062 1 98.31 93 ALA A CA 1
ATOM 721 C C . ALA A 1 93 ? -10.797 -5.156 -8.969 1 98.31 93 ALA A C 1
ATOM 723 O O . ALA A 1 93 ? -10.438 -4.461 -8.008 1 98.31 93 ALA A O 1
ATOM 724 N N . VAL A 1 94 ? -11.594 -4.676 -9.922 1 98.62 94 VAL A N 1
ATOM 725 C CA . VAL A 1 94 ? -12.047 -3.291 -9.945 1 98.62 94 VAL A CA 1
ATOM 726 C C . VAL A 1 94 ? -12.883 -3 -8.695 1 98.62 94 VAL A C 1
ATOM 728 O O . VAL A 1 94 ? -12.703 -1.964 -8.055 1 98.62 94 VAL A O 1
ATOM 731 N N . LEU A 1 95 ? -13.688 -3.887 -8.359 1 98.19 95 LEU A N 1
ATOM 732 C CA . LEU A 1 95 ? -14.586 -3.691 -7.219 1 98.19 95 LEU A CA 1
ATOM 733 C C . LEU A 1 95 ? -13.797 -3.596 -5.918 1 98.19 95 LEU A C 1
ATOM 735 O O . LEU A 1 95 ? -13.977 -2.652 -5.145 1 98.19 95 LEU A O 1
ATOM 739 N N . VAL A 1 96 ? -12.93 -4.578 -5.672 1 98.44 96 VAL A N 1
ATOM 740 C CA . VAL A 1 96 ? -12.18 -4.633 -4.422 1 98.44 96 VAL A CA 1
ATOM 741 C C . VAL A 1 96 ? -11.258 -3.422 -4.316 1 98.44 96 VAL A C 1
ATOM 743 O O . VAL A 1 96 ? -11.211 -2.756 -3.277 1 98.44 96 VAL A O 1
ATOM 746 N N . LEU A 1 97 ? -10.562 -3.084 -5.395 1 98.62 97 LEU A N 1
ATOM 747 C CA . LEU A 1 97 ? -9.656 -1.939 -5.402 1 98.62 97 LEU A CA 1
ATOM 748 C C . LEU A 1 97 ? -10.43 -0.637 -5.223 1 98.62 97 LEU A C 1
ATOM 750 O O . LEU A 1 97 ? -9.945 0.289 -4.562 1 98.62 97 LEU A O 1
ATOM 754 N N . SER A 1 98 ? -11.578 -0.571 -5.832 1 98.75 98 SER A N 1
ATOM 755 C CA . SER A 1 98 ? -12.406 0.624 -5.703 1 98.75 98 SER A CA 1
ATOM 756 C C . SER A 1 98 ? -12.867 0.822 -4.266 1 98.75 98 SER A C 1
ATOM 758 O O . SER A 1 98 ? -12.859 1.943 -3.752 1 98.75 98 SER A O 1
ATOM 760 N N . LEU A 1 99 ? -13.32 -0.229 -3.658 1 98.56 99 LEU A N 1
ATOM 761 C CA . LEU A 1 99 ? -13.781 -0.143 -2.277 1 98.56 99 LEU A CA 1
ATOM 762 C C . LEU A 1 99 ? -12.633 0.23 -1.344 1 98.56 99 LEU A C 1
ATOM 764 O O . LEU A 1 99 ? -12.797 1.065 -0.452 1 98.56 99 LEU A O 1
ATOM 768 N N . TRP A 1 100 ? -11.516 -0.429 -1.555 1 98.19 100 TRP A N 1
ATOM 769 C CA . TRP A 1 100 ? -10.328 -0.078 -0.78 1 98.19 100 TRP A CA 1
ATOM 770 C C . TRP A 1 100 ? -9.906 1.362 -1.051 1 98.19 100 TRP A C 1
ATOM 772 O O . TRP A 1 100 ? -9.68 2.135 -0.116 1 98.19 100 TRP A O 1
ATOM 782 N N . GLY A 1 101 ? -9.828 1.738 -2.336 1 98.31 101 GLY A N 1
ATOM 783 C CA . GLY A 1 101 ? -9.453 3.09 -2.719 1 98.31 101 GLY A CA 1
ATOM 784 C C . GLY A 1 101 ? -10.398 4.148 -2.18 1 98.31 101 GLY A C 1
ATOM 785 O O . GLY A 1 101 ? -9.969 5.234 -1.792 1 98.31 101 GLY A O 1
ATOM 786 N N . ALA A 1 102 ? -11.648 3.832 -2.172 1 98.44 102 ALA A N 1
ATOM 787 C CA . ALA A 1 102 ? -12.648 4.773 -1.662 1 98.44 102 ALA A CA 1
ATOM 788 C C . ALA A 1 102 ? -12.414 5.066 -0.183 1 98.44 102 ALA A C 1
ATOM 790 O O . ALA A 1 102 ? -12.633 6.191 0.274 1 98.44 102 ALA A O 1
ATOM 791 N N . SER A 1 103 ? -12.031 4.07 0.545 1 97.5 103 SER A N 1
ATOM 792 C CA . SER A 1 103 ? -11.727 4.293 1.954 1 97.5 103 SER A CA 1
ATOM 793 C C . SER A 1 103 ? -10.508 5.195 2.121 1 97.5 103 SER A C 1
ATOM 795 O O . SER A 1 103 ? -10.523 6.113 2.943 1 97.5 103 SER A O 1
ATOM 797 N N . GLU A 1 104 ? -9.531 5.02 1.314 1 96.25 104 GLU A N 1
ATOM 798 C CA . GLU A 1 104 ? -8.305 5.809 1.382 1 96.25 104 GLU A CA 1
ATOM 799 C C . GLU A 1 104 ? -8.539 7.242 0.908 1 96.25 104 GLU A C 1
ATOM 801 O O . GLU A 1 104 ? -8.148 8.195 1.582 1 96.25 104 GLU A O 1
ATOM 806 N N . VAL A 1 105 ? -9.156 7.367 -0.197 1 97.5 105 VAL A N 1
ATOM 807 C CA . VAL A 1 105 ? -9.469 8.688 -0.732 1 97.5 105 VAL A CA 1
ATOM 808 C C . VAL A 1 105 ? -10.43 9.414 0.209 1 97.5 105 VAL A C 1
ATOM 810 O O . VAL A 1 105 ? -10.312 10.625 0.411 1 97.5 105 VAL A O 1
ATOM 813 N N . GLY A 1 106 ? -11.375 8.672 0.731 1 97 106 GLY A N 1
ATOM 814 C CA . GLY A 1 106 ? -12.336 9.242 1.659 1 97 106 GLY A CA 1
ATOM 815 C C . GLY A 1 106 ? -11.688 9.875 2.875 1 97 106 GLY A C 1
ATOM 816 O O . GLY A 1 106 ? -12.086 10.961 3.307 1 97 106 GLY A O 1
ATOM 817 N N . GLU A 1 107 ? -10.727 9.211 3.4 1 93.69 107 GLU A N 1
ATOM 818 C CA . GLU A 1 107 ? -10.008 9.758 4.547 1 93.69 107 GLU A CA 1
ATOM 819 C C . GLU A 1 107 ? -9.266 11.039 4.18 1 93.69 107 GLU A C 1
ATOM 821 O O . GLU A 1 107 ? -9.156 11.961 4.996 1 93.69 107 GLU A O 1
ATOM 826 N N . VAL A 1 108 ? -8.727 11.102 2.998 1 94.31 108 VAL A N 1
ATOM 827 C CA . VAL A 1 108 ? -8.07 12.305 2.514 1 94.31 108 VAL A CA 1
ATOM 828 C C . VAL A 1 108 ? -9.078 13.445 2.41 1 94.31 108 VAL A C 1
ATOM 830 O O . VAL A 1 108 ? -8.812 14.562 2.869 1 94.31 108 VAL A O 1
ATOM 833 N N . VAL A 1 109 ? -10.203 13.125 1.863 1 95.44 109 VAL A N 1
ATOM 834 C CA . VAL A 1 109 ? -11.258 14.125 1.689 1 95.44 109 VAL A CA 1
ATOM 835 C C . VAL A 1 109 ? -11.734 14.609 3.055 1 95.44 109 VAL A C 1
ATOM 837 O O . VAL A 1 109 ? -11.867 15.812 3.283 1 95.44 109 VAL A O 1
ATOM 840 N N . ARG A 1 110 ? -12.023 13.695 3.887 1 93.81 110 ARG A N 1
ATOM 841 C CA . ARG A 1 110 ? -12.453 14.047 5.234 1 93.81 110 ARG A CA 1
ATOM 842 C C . ARG A 1 110 ? -11.438 14.953 5.922 1 93.81 110 ARG A C 1
ATOM 844 O O . ARG A 1 110 ? -11.805 15.969 6.516 1 93.81 110 ARG A O 1
ATOM 851 N N . GLY A 1 111 ? -10.203 14.562 5.848 1 90.88 111 GLY A N 1
ATOM 852 C CA . GLY A 1 111 ? -9.148 15.367 6.445 1 90.88 111 GLY A CA 1
ATOM 853 C C . GLY A 1 111 ? -9.062 16.766 5.855 1 90.88 111 GLY A C 1
ATOM 854 O O . GLY A 1 111 ? -8.875 17.734 6.586 1 90.88 111 GLY A O 1
ATOM 855 N N . ALA A 1 112 ? -9.156 16.875 4.602 1 91.75 112 ALA A N 1
ATOM 856 C CA . ALA A 1 112 ? -9.094 18.156 3.922 1 91.75 112 ALA A CA 1
ATOM 857 C C . ALA A 1 112 ? -10.266 19.047 4.328 1 91.75 112 ALA A C 1
ATOM 859 O O . ALA A 1 112 ? -10.102 20.25 4.547 1 91.75 112 ALA A O 1
ATOM 860 N N . LEU A 1 113 ? -11.445 18.531 4.453 1 91.19 113 LEU A N 1
ATOM 861 C CA . LEU A 1 113 ? -12.641 19.281 4.832 1 91.19 113 LEU A CA 1
ATOM 862 C C . LEU A 1 113 ? -12.547 19.766 6.273 1 91.19 113 LEU A C 1
ATOM 864 O O . LEU A 1 113 ? -12.953 20.891 6.586 1 91.19 113 LEU A O 1
ATOM 868 N N . HIS A 1 114 ? -11.977 18.953 7.102 1 88.75 114 HIS A N 1
ATOM 869 C CA . HIS A 1 114 ? -11.836 19.312 8.508 1 88.75 114 HIS A CA 1
ATOM 870 C C . HIS A 1 114 ? -10.766 20.375 8.703 1 88.75 114 HIS A C 1
ATOM 872 O O . HIS A 1 114 ? -10.758 21.078 9.719 1 88.75 114 HIS A O 1
ATOM 878 N N . SER A 1 115 ? -9.883 20.422 7.797 1 86.19 115 SER A N 1
ATOM 879 C CA . SER A 1 115 ? -8.797 21.391 7.918 1 86.19 115 SER A CA 1
ATOM 880 C C . SER A 1 115 ? -9.258 22.797 7.559 1 86.19 115 SER A C 1
ATOM 882 O O . SER A 1 115 ? -8.562 23.781 7.832 1 86.19 115 SER A O 1
ATOM 884 N N . LEU A 1 116 ? -10.453 22.969 6.992 1 88 116 LEU A N 1
ATOM 885 C CA . LEU A 1 116 ? -10.992 24.266 6.613 1 88 116 LEU A CA 1
ATOM 886 C C . LEU A 1 116 ? -11.5 25.016 7.84 1 88 116 LEU A C 1
ATOM 888 O O . LEU A 1 116 ? -12 24.406 8.781 1 88 116 LEU A O 1
ATOM 892 N N . PRO A 1 117 ? -11.336 26.359 7.812 1 87.06 117 PRO A N 1
ATOM 893 C CA . PRO A 1 117 ? -11.867 27.156 8.922 1 87.06 117 PRO A CA 1
ATOM 894 C C . PRO A 1 117 ? -13.367 26.984 9.102 1 87.06 117 PRO A C 1
ATOM 896 O O . PRO A 1 117 ? -14.109 26.906 8.125 1 87.06 117 PRO A O 1
ATOM 899 N N . ARG A 1 118 ? -13.75 26.938 10.281 1 85.38 118 ARG A N 1
ATOM 900 C CA . ARG A 1 118 ? -15.156 26.734 10.625 1 85.38 118 ARG A CA 1
ATOM 901 C C . ARG A 1 118 ? -16.016 27.875 10.102 1 85.38 118 ARG A C 1
ATOM 903 O O . ARG A 1 118 ? -17.203 27.688 9.797 1 85.38 118 ARG A O 1
ATOM 910 N N . GLY A 1 119 ? -15.406 28.969 10.008 1 83.38 119 GLY A N 1
ATOM 911 C CA . GLY A 1 119 ? -16.109 30.141 9.539 1 83.38 119 GLY A CA 1
ATOM 912 C C . GLY A 1 119 ? -16.688 29.984 8.141 1 83.38 119 GLY A C 1
ATOM 913 O O . GLY A 1 119 ? -17.734 30.531 7.824 1 83.38 119 GLY A O 1
ATOM 914 N N . GLN A 1 120 ? -16.016 29.203 7.352 1 85.94 120 GLN A N 1
ATOM 915 C CA . GLN A 1 120 ? -16.484 28.984 5.98 1 85.94 120 GLN A CA 1
ATOM 916 C C . GLN A 1 120 ? -17.812 28.25 5.961 1 85.94 120 GLN A C 1
ATOM 918 O O . GLN A 1 120 ? -18.719 28.625 5.203 1 85.94 120 GLN A O 1
ATOM 923 N N . ARG A 1 121 ? -17.922 27.25 6.746 1 86.06 121 ARG A N 1
ATOM 924 C CA . ARG A 1 121 ? -19.172 26.5 6.848 1 86.06 121 ARG A CA 1
ATOM 925 C C . ARG A 1 121 ? -20.281 27.375 7.434 1 86.06 121 ARG A C 1
ATOM 927 O O . ARG A 1 121 ? -21.406 27.375 6.934 1 86.06 121 ARG A O 1
ATOM 934 N N . GLU A 1 122 ? -19.938 28.109 8.445 1 87.44 122 GLU A N 1
ATOM 935 C CA . GLU A 1 122 ? -20.906 28.969 9.109 1 87.44 122 GLU A CA 1
ATOM 936 C C . GLU A 1 122 ? -21.375 30.078 8.172 1 87.44 122 GLU A C 1
ATOM 938 O O . GLU A 1 122 ? -22.562 30.406 8.148 1 87.44 122 GLU A O 1
ATOM 943 N N . ALA A 1 123 ? -20.484 30.594 7.484 1 86.62 123 ALA A N 1
ATOM 944 C CA . ALA A 1 123 ? -20.812 31.672 6.547 1 86.62 123 ALA A CA 1
ATOM 945 C C . ALA A 1 123 ? -21.734 31.156 5.449 1 86.62 123 ALA A C 1
ATOM 947 O O . ALA A 1 123 ? -22.703 31.844 5.074 1 86.62 123 ALA A O 1
ATOM 948 N N . GLY A 1 124 ? -21.469 30.016 4.969 1 84.69 124 GLY A N 1
ATOM 949 C CA . GLY A 1 124 ? -22.312 29.453 3.932 1 84.69 124 GLY A CA 1
ATOM 950 C C . GLY A 1 124 ? -23.719 29.156 4.406 1 84.69 124 GLY A C 1
ATOM 951 O O . GLY A 1 124 ? -24.688 29.438 3.703 1 84.69 124 GLY A O 1
ATOM 952 N N . LEU A 1 125 ? -23.781 28.672 5.582 1 85.19 125 LEU A N 1
ATOM 953 C CA . LEU A 1 125 ? -25.094 28.375 6.156 1 85.19 125 LEU A CA 1
ATOM 954 C C . LEU A 1 125 ? -25.859 29.641 6.48 1 85.19 125 LEU A C 1
ATOM 956 O O . LEU A 1 125 ? -27.078 29.688 6.332 1 85.19 125 LEU A O 1
ATOM 960 N N . SER A 1 126 ? -25.156 30.609 6.828 1 89.19 126 SER A N 1
ATOM 961 C CA . SER A 1 126 ? -25.781 31.875 7.203 1 89.19 126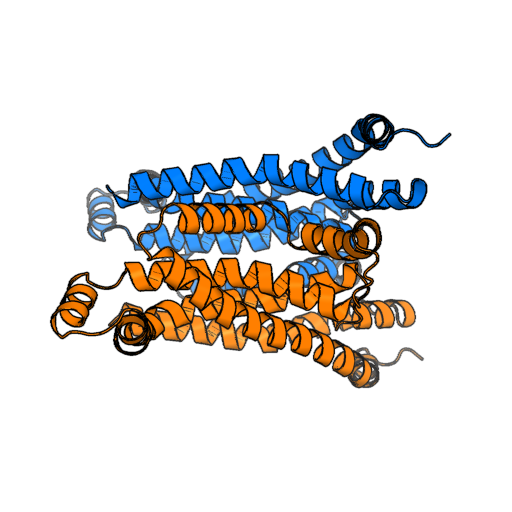 SER A CA 1
ATOM 962 C C . SER A 1 126 ? -26.422 32.562 6 1 89.19 126 SER A C 1
ATOM 964 O O . SER A 1 126 ? -27.391 33.281 6.145 1 89.19 126 SER A O 1
ATOM 966 N N . ILE A 1 127 ? -25.906 32.312 4.836 1 91.12 127 ILE A N 1
ATOM 967 C CA . ILE A 1 127 ? -26.453 32.969 3.646 1 91.12 127 ILE A CA 1
ATOM 968 C C . ILE A 1 127 ? -27.484 32.062 2.996 1 91.12 127 ILE A C 1
ATOM 970 O O . ILE A 1 127 ? -27.984 32.344 1.909 1 91.12 127 ILE A O 1
ATOM 974 N N . GLY A 1 128 ? -27.781 30.906 3.605 1 88.31 128 GLY A N 1
ATOM 975 C CA . GLY A 1 128 ? -28.922 30.094 3.213 1 88.31 128 GLY A CA 1
ATOM 976 C C . GLY A 1 128 ? -28.562 28.953 2.291 1 88.31 128 GLY A C 1
ATOM 977 O O . GLY A 1 128 ? -29.422 28.375 1.641 1 88.31 128 GLY A O 1
ATOM 978 N N . LEU A 1 129 ? -27.359 28.594 2.189 1 86.81 129 LEU A N 1
ATOM 979 C CA . LEU A 1 129 ? -27 27.469 1.337 1 86.81 129 LEU A CA 1
ATOM 980 C C . LEU A 1 129 ? -27.438 26.141 1.957 1 86.81 129 LEU A C 1
ATOM 982 O O . LEU A 1 129 ? -27.328 25.953 3.172 1 86.81 129 LEU A O 1
ATOM 986 N N . SER A 1 130 ? -27.969 25.328 1.047 1 89.31 130 SER A N 1
ATOM 987 C CA . SER A 1 130 ? -28.234 23.953 1.486 1 89.31 130 SER A CA 1
ATOM 988 C C . SER A 1 130 ? -26.938 23.156 1.63 1 89.31 130 SER A C 1
ATOM 990 O O . SER A 1 130 ? -25.891 23.578 1.154 1 89.31 130 SER A O 1
ATOM 992 N N . ASP A 1 131 ? -27 21.953 2.291 1 85.81 131 ASP A N 1
ATOM 993 C CA . ASP A 1 131 ? -25.812 21.141 2.525 1 85.81 131 ASP A CA 1
ATOM 994 C C . ASP A 1 131 ? -25.141 20.75 1.209 1 85.81 131 ASP A C 1
ATOM 996 O O . ASP A 1 131 ? -23.938 20.938 1.038 1 85.81 131 ASP A O 1
ATOM 1000 N N . PRO A 1 132 ? -25.938 20.328 0.274 1 87.62 132 PRO A N 1
ATOM 1001 C CA . PRO A 1 132 ? -25.312 19.984 -1 1 87.62 132 PRO A CA 1
ATOM 1002 C C . PRO A 1 132 ? -24.688 21.188 -1.696 1 87.62 132 PRO A C 1
ATOM 1004 O O . PRO A 1 132 ? -23.641 21.062 -2.332 1 87.62 132 PRO A O 1
ATOM 1007 N N . GLN A 1 133 ? -25.328 22.328 -1.541 1 88 133 GLN A N 1
ATOM 1008 C CA . GLN A 1 133 ? -24.781 23.562 -2.109 1 88 133 GLN A CA 1
ATOM 1009 C C . GLN A 1 133 ? -23.516 23.984 -1.386 1 88 133 GLN A C 1
ATOM 1011 O O . GLN A 1 133 ? -22.547 24.422 -2.02 1 88 133 GLN A O 1
ATOM 1016 N N . LEU A 1 134 ? -23.594 23.844 -0.113 1 89.62 134 LEU A N 1
ATOM 1017 C CA . LEU A 1 134 ? -22.453 24.219 0.719 1 89.62 134 LEU A CA 1
ATOM 1018 C C . LEU A 1 134 ? -21.234 23.391 0.352 1 89.62 134 LEU A C 1
ATOM 1020 O O . LEU A 1 134 ? -20.141 23.953 0.144 1 89.62 134 LEU A O 1
ATOM 1024 N N . TYR A 1 135 ? -21.422 22.156 0.221 1 89.31 135 TYR A N 1
ATOM 1025 C CA . TYR A 1 135 ? -20.312 21.281 -0.111 1 89.31 135 TYR A CA 1
ATOM 1026 C C . TYR A 1 135 ? -19.859 21.484 -1.554 1 89.31 135 TYR A C 1
ATOM 1028 O O . TYR A 1 135 ? -18.672 21.562 -1.835 1 89.31 135 TYR A O 1
ATOM 1036 N N . GLY A 1 136 ? -20.766 21.562 -2.441 1 88.94 136 GLY A N 1
ATOM 1037 C CA . GLY A 1 136 ? -20.438 21.672 -3.855 1 88.94 136 GLY A CA 1
ATOM 1038 C C . GLY A 1 136 ? -19.812 23 -4.23 1 88.94 136 GLY A C 1
ATOM 1039 O O . GLY A 1 136 ? -18.891 23.047 -5.039 1 88.94 136 GLY A O 1
ATOM 1040 N N . TYR A 1 137 ? -20.25 24.094 -3.531 1 87.06 137 TYR A N 1
ATOM 1041 C CA . TYR A 1 137 ? -19.875 25.438 -3.98 1 87.06 137 TYR A CA 1
ATOM 1042 C C . TYR A 1 137 ? -18.781 26.016 -3.086 1 87.06 137 TYR A C 1
ATOM 1044 O O . TYR A 1 137 ? -18.016 26.891 -3.512 1 87.06 137 TYR A O 1
ATOM 1052 N N . VAL A 1 138 ? -18.688 25.562 -1.94 1 87.12 138 VAL A N 1
ATOM 1053 C CA . VAL A 1 138 ? -17.844 26.297 -1.006 1 87.12 138 VAL A CA 1
ATOM 1054 C C . VAL A 1 138 ? -16.766 25.375 -0.449 1 87.12 138 VAL A C 1
ATOM 1056 O O . VAL A 1 138 ? -15.586 25.531 -0.753 1 87.12 138 VAL A O 1
ATOM 1059 N N . LEU A 1 139 ? -17.172 24.344 0.153 1 88.75 139 LEU A N 1
ATOM 1060 C CA . LEU A 1 139 ? -16.234 23.562 0.961 1 88.75 139 LEU A CA 1
ATOM 1061 C C . LEU A 1 139 ? -15.344 22.688 0.078 1 88.75 139 LEU A C 1
ATOM 1063 O O . LEU A 1 139 ? -14.117 22.75 0.189 1 88.75 139 LEU A O 1
ATOM 1067 N N . LEU A 1 140 ? -15.938 21.984 -0.867 1 89.56 140 LEU A N 1
ATOM 1068 C CA . LEU A 1 140 ? -15.18 21.047 -1.674 1 89.56 140 LEU A CA 1
ATOM 1069 C C . LEU A 1 140 ? -14.195 21.766 -2.584 1 89.56 140 LEU A C 1
ATOM 1071 O O . LEU A 1 140 ? -13.039 21.359 -2.709 1 89.56 140 LEU A O 1
ATOM 1075 N N . PRO A 1 141 ? -14.68 22.828 -3.195 1 89.06 141 PRO A N 1
ATOM 1076 C CA . PRO A 1 141 ? -13.727 23.578 -4.02 1 89.06 141 PRO A CA 1
ATOM 1077 C C . PRO A 1 141 ? -12.539 24.094 -3.221 1 89.06 141 PRO A C 1
ATOM 1079 O O . PRO A 1 141 ? -11.414 24.109 -3.723 1 89.06 141 PRO A O 1
ATOM 1082 N N . GLN A 1 142 ? -12.719 24.469 -2.035 1 87.44 142 GLN A N 1
ATOM 1083 C CA . GLN A 1 142 ? -11.648 24.969 -1.183 1 87.44 142 GLN A CA 1
ATOM 1084 C C . GLN A 1 142 ? -10.742 23.844 -0.712 1 87.44 142 GLN A C 1
ATOM 1086 O O . GLN A 1 142 ? -9.523 24.031 -0.582 1 87.44 142 GLN A O 1
ATOM 1091 N N . ALA A 1 143 ? -11.367 22.703 -0.597 1 90 143 ALA A N 1
ATOM 1092 C CA . ALA A 1 143 ? -10.625 21.562 -0.083 1 90 143 ALA A CA 1
ATOM 1093 C C . ALA A 1 143 ? -9.812 20.891 -1.188 1 90 143 ALA A C 1
ATOM 1095 O O . ALA A 1 143 ? -8.883 20.125 -0.912 1 90 143 ALA A O 1
ATOM 1096 N N . LEU A 1 144 ? -10.156 21.094 -2.416 1 89.5 144 LEU A N 1
ATOM 1097 C CA . LEU A 1 144 ? -9.547 20.453 -3.568 1 89.5 144 LEU A CA 1
ATOM 1098 C C . LEU A 1 144 ? -8.039 20.688 -3.586 1 89.5 144 LEU A C 1
ATOM 1100 O O . LEU A 1 144 ? -7.266 19.766 -3.861 1 89.5 144 LEU A O 1
ATOM 1104 N N . LYS A 1 145 ? -7.648 21.906 -3.328 1 85.81 145 LYS A N 1
ATOM 1105 C CA . LYS A 1 145 ? -6.23 22.234 -3.334 1 85.81 145 LYS A CA 1
ATOM 1106 C C . LYS A 1 145 ? -5.469 21.438 -2.283 1 85.81 145 LYS A C 1
ATOM 1108 O O . LYS A 1 145 ? -4.379 20.922 -2.553 1 85.81 145 LYS A O 1
ATOM 1113 N N . ARG A 1 146 ? -6.059 21.281 -1.178 1 86.94 146 ARG A N 1
ATOM 1114 C CA . ARG A 1 146 ? -5.398 20.625 -0.057 1 86.94 146 ARG A CA 1
ATOM 1115 C C . ARG A 1 146 ? -5.395 19.109 -0.239 1 86.94 146 ARG A C 1
ATOM 1117 O O . ARG A 1 146 ? -4.48 18.422 0.224 1 86.94 146 ARG A O 1
ATOM 1124 N N . MET A 1 147 ? -6.363 18.609 -0.917 1 92 147 MET A N 1
ATOM 1125 C CA . MET A 1 147 ? -6.488 17.141 -0.963 1 92 147 MET A CA 1
ATOM 1126 C C . MET A 1 147 ? -5.824 16.578 -2.215 1 92 147 MET A C 1
ATOM 1128 O O . MET A 1 147 ? -5.59 15.375 -2.307 1 92 147 MET A O 1
ATOM 1132 N N . THR A 1 148 ? -5.477 17.391 -3.15 1 92.62 148 THR A N 1
ATOM 1133 C CA . THR A 1 148 ? -5.004 16.922 -4.449 1 92.62 148 THR A CA 1
ATOM 1134 C C . THR A 1 148 ? -3.695 16.156 -4.301 1 92.62 148 THR A C 1
ATOM 1136 O O . THR A 1 148 ? -3.582 15.016 -4.766 1 92.62 148 THR A O 1
ATOM 1139 N N . PRO A 1 149 ? -2.695 16.688 -3.594 1 91.69 149 PRO A N 1
ATOM 1140 C CA . PRO A 1 149 ? -1.427 15.961 -3.508 1 91.69 149 PRO A CA 1
ATOM 1141 C C . PRO A 1 149 ? -1.572 14.602 -2.83 1 91.69 149 PRO A C 1
ATOM 1143 O O . PRO A 1 149 ? -1.174 13.578 -3.396 1 91.69 149 PRO A O 1
ATOM 1146 N N . PRO A 1 150 ? -2.221 14.547 -1.7 1 92.38 150 PRO A N 1
ATOM 1147 C CA . PRO A 1 150 ? -2.355 13.234 -1.067 1 92.38 150 PRO A CA 1
ATOM 1148 C C . PRO A 1 150 ? -3.236 12.281 -1.871 1 92.38 150 PRO A C 1
ATOM 1150 O O . PRO A 1 150 ? -3.049 11.062 -1.812 1 92.38 150 PRO A O 1
ATOM 1153 N N . THR A 1 151 ? -4.195 12.805 -2.596 1 96 151 THR A N 1
ATOM 1154 C CA . THR A 1 151 ? -5.047 11.953 -3.422 1 96 151 THR A CA 1
ATOM 1155 C C . THR A 1 151 ? -4.242 11.328 -4.559 1 96 151 THR A C 1
ATOM 1157 O O . THR A 1 151 ? -4.457 10.172 -4.91 1 96 151 THR A O 1
ATOM 1160 N N . ILE A 1 152 ? -3.371 12.102 -5.137 1 95.06 152 ILE A N 1
ATOM 1161 C CA . ILE A 1 152 ? -2.504 11.586 -6.191 1 95.06 152 ILE A CA 1
ATOM 1162 C C . ILE A 1 152 ? -1.673 10.43 -5.652 1 95.06 152 ILE A C 1
ATOM 1164 O O . ILE A 1 152 ? -1.456 9.438 -6.35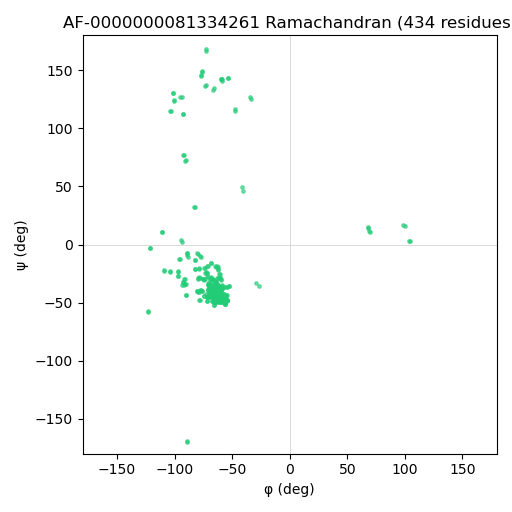2 1 95.06 152 ILE A O 1
ATOM 1168 N N . ASN A 1 153 ? -1.241 10.539 -4.434 1 92.94 153 ASN A N 1
ATOM 1169 C CA . ASN A 1 153 ? -0.497 9.445 -3.811 1 92.94 153 ASN A CA 1
ATOM 1170 C C . ASN A 1 153 ? -1.352 8.195 -3.674 1 92.94 153 ASN A C 1
ATOM 1172 O O . ASN A 1 153 ? -0.865 7.078 -3.883 1 92.94 153 ASN A O 1
ATOM 1176 N N . VAL A 1 154 ? -2.58 8.359 -3.336 1 96.12 154 VAL A N 1
ATOM 1177 C CA . VAL A 1 154 ? -3.484 7.219 -3.238 1 96.12 154 VAL A CA 1
ATOM 1178 C C . VAL A 1 154 ? -3.67 6.586 -4.617 1 96.12 154 VAL A C 1
ATOM 1180 O O . VAL A 1 154 ? -3.691 5.359 -4.746 1 96.12 154 VAL A O 1
ATOM 1183 N N . TYR A 1 155 ? -3.771 7.43 -5.625 1 97.56 155 TYR A N 1
ATOM 1184 C CA . TYR A 1 155 ? -3.947 6.926 -6.984 1 97.56 155 TYR A CA 1
ATOM 1185 C C . TYR A 1 155 ? -2.746 6.094 -7.414 1 97.56 155 TYR A C 1
ATOM 1187 O O . TYR A 1 155 ? -2.904 5.035 -8.023 1 97.56 155 TYR A O 1
ATOM 1195 N N . THR A 1 156 ? -1.559 6.574 -7.133 1 96.25 156 THR A N 1
ATOM 1196 C CA . THR A 1 156 ? -0.361 5.809 -7.461 1 96.25 156 THR A CA 1
ATOM 1197 C C . THR A 1 156 ? -0.363 4.465 -6.734 1 96.25 156 THR A C 1
ATOM 1199 O O . THR A 1 156 ? 0.047 3.449 -7.297 1 96.25 156 THR A O 1
ATOM 1202 N N . ARG A 1 157 ? -0.847 4.438 -5.543 1 95.19 157 ARG A N 1
ATOM 1203 C CA . ARG A 1 157 ? -0.94 3.193 -4.789 1 95.19 157 ARG A CA 1
ATOM 1204 C C . ARG A 1 157 ? -1.955 2.246 -5.418 1 95.19 157 ARG A C 1
ATOM 1206 O O . ARG A 1 157 ? -1.752 1.029 -5.43 1 95.19 157 ARG A O 1
ATOM 1213 N N . ILE A 1 158 ? -3.027 2.803 -5.898 1 97.75 158 ILE A N 1
ATOM 1214 C CA . ILE A 1 158 ? -4.039 1.983 -6.555 1 97.75 158 ILE A CA 1
ATOM 1215 C C . ILE A 1 158 ? -3.443 1.319 -7.793 1 97.75 158 ILE A C 1
ATOM 1217 O O . ILE A 1 158 ? -3.646 0.125 -8.023 1 97.75 158 ILE A O 1
ATOM 1221 N N . ILE A 1 159 ? -2.697 2.055 -8.523 1 97.31 159 ILE A N 1
ATOM 1222 C CA . ILE A 1 159 ? -2.064 1.525 -9.727 1 97.31 159 ILE A CA 1
ATOM 1223 C C . ILE A 1 159 ? -1.128 0.377 -9.359 1 97.31 159 ILE A C 1
ATOM 1225 O O . ILE A 1 159 ? -1.183 -0.696 -9.961 1 97.31 159 ILE A O 1
ATOM 1229 N N . LYS A 1 160 ? -0.358 0.551 -8.359 1 95.5 160 LYS A N 1
ATOM 1230 C CA . LYS A 1 160 ? 0.601 -0.468 -7.941 1 95.5 160 LYS A CA 1
ATOM 1231 C C . LYS A 1 160 ? -0.109 -1.675 -7.332 1 95.5 160 LYS A C 1
ATOM 1233 O O . LYS A 1 160 ? 0.296 -2.816 -7.559 1 95.5 160 LYS A O 1
ATOM 1238 N N . THR A 1 161 ? -1.159 -1.396 -6.609 1 95.81 161 THR A N 1
ATOM 1239 C CA . THR A 1 161 ? -1.899 -2.455 -5.934 1 95.81 161 THR A CA 1
ATOM 1240 C C . THR A 1 161 ? -2.715 -3.27 -6.934 1 95.81 161 THR A C 1
ATOM 1242 O O . THR A 1 161 ? -3.08 -4.414 -6.66 1 95.81 161 THR A O 1
ATOM 1245 N N . SER A 1 162 ? -2.965 -2.701 -8.078 1 96.75 162 SER A N 1
ATOM 1246 C CA . SER A 1 162 ? -3.725 -3.414 -9.102 1 96.75 162 SER A CA 1
ATOM 1247 C C . SER A 1 162 ? -2.994 -4.676 -9.555 1 96.75 162 SER A C 1
ATOM 1249 O O . SER A 1 162 ? -3.609 -5.598 -10.086 1 96.75 162 SER A O 1
ATOM 1251 N N . SER A 1 163 ? -1.701 -4.715 -9.344 1 92.38 163 SER A N 1
ATOM 1252 C CA . SER A 1 163 ? -0.9 -5.871 -9.719 1 92.38 163 SER A CA 1
ATOM 1253 C C . SER A 1 163 ? -1.335 -7.121 -8.961 1 92.38 163 SER A C 1
ATOM 1255 O O . SER A 1 163 ? -1.069 -8.242 -9.398 1 92.38 163 SER A O 1
ATOM 1257 N N . LEU A 1 164 ? -2.029 -6.988 -7.871 1 94.25 164 LEU A N 1
ATOM 1258 C CA . LEU A 1 164 ? -2.49 -8.109 -7.059 1 94.25 164 LEU A CA 1
ATOM 1259 C C . LEU A 1 164 ? -3.551 -8.922 -7.801 1 94.25 164 LEU A C 1
ATOM 1261 O O . LEU A 1 164 ? -3.844 -10.055 -7.426 1 94.25 164 LEU A O 1
ATOM 1265 N N . ALA A 1 165 ? -4.105 -8.32 -8.852 1 95.5 165 ALA A N 1
ATOM 1266 C CA . ALA A 1 165 ? -5.164 -8.977 -9.617 1 95.5 165 ALA A CA 1
ATOM 1267 C C . ALA A 1 165 ? -4.645 -10.234 -10.297 1 95.5 165 ALA A C 1
ATOM 1269 O O . ALA A 1 165 ? -5.426 -11.125 -10.641 1 95.5 165 ALA A O 1
ATOM 1270 N N . VAL A 1 166 ? -3.352 -10.344 -10.445 1 93.69 166 VAL A N 1
ATOM 1271 C CA . VAL A 1 166 ? -2.74 -11.523 -11.055 1 93.69 166 VAL A CA 1
ATOM 1272 C C . VAL A 1 166 ? -3.07 -12.766 -10.234 1 93.69 166 VAL A C 1
ATOM 1274 O O . VAL A 1 166 ? -3.221 -13.859 -10.781 1 93.69 166 VAL A O 1
ATOM 1277 N N . LEU A 1 167 ? -3.344 -12.617 -8.969 1 92.19 167 LEU A N 1
ATOM 1278 C CA . LEU A 1 167 ? -3.512 -13.75 -8.055 1 92.19 167 LEU A CA 1
ATOM 1279 C C . LEU A 1 167 ? -4.922 -14.32 -8.156 1 92.19 167 LEU A C 1
ATOM 1281 O O . LEU A 1 167 ? -5.184 -15.422 -7.66 1 92.19 167 LEU A O 1
ATOM 1285 N N . ILE A 1 168 ? -5.758 -13.562 -8.789 1 93.75 168 ILE A N 1
ATOM 1286 C CA . ILE A 1 168 ? -7.086 -14.125 -9.016 1 93.75 168 ILE A CA 1
ATOM 1287 C C . ILE A 1 168 ? -7.281 -14.406 -10.5 1 93.75 168 ILE A C 1
ATOM 1289 O O . ILE A 1 168 ? -8.414 -14.57 -10.969 1 93.75 168 ILE A O 1
ATOM 1293 N N . GLY A 1 169 ? -6.223 -14.328 -11.289 1 93.06 169 GLY A N 1
ATOM 1294 C CA . GLY A 1 169 ? -6.27 -14.836 -12.648 1 93.06 169 GLY A CA 1
ATOM 1295 C C . GLY A 1 169 ? -6.391 -13.742 -13.695 1 93.06 169 GLY A C 1
ATOM 1296 O O . GLY A 1 169 ? -6.535 -14.023 -14.883 1 93.06 169 GLY A O 1
ATOM 1297 N N . VAL A 1 170 ? -6.371 -12.469 -13.297 1 96.31 170 VAL A N 1
ATOM 1298 C CA . VAL A 1 170 ? -6.398 -11.391 -14.273 1 96.31 170 VAL A CA 1
ATOM 1299 C C . VAL A 1 170 ? -5.109 -11.406 -15.094 1 96.31 170 VAL A C 1
ATOM 1301 O O . VAL A 1 170 ? -4.02 -11.57 -14.547 1 96.31 170 VAL A O 1
ATOM 1304 N N . VAL A 1 171 ? -5.262 -11.273 -16.422 1 95.94 171 VAL A N 1
ATOM 1305 C CA . VAL A 1 171 ? -4.09 -11.25 -17.281 1 95.94 171 VAL A CA 1
ATOM 1306 C C . VAL A 1 171 ? -3.615 -9.812 -17.469 1 95.94 171 VAL A C 1
ATOM 1308 O O . VAL A 1 171 ? -3.752 -9.242 -18.562 1 95.94 171 VAL A O 1
ATOM 1311 N N . ASP A 1 172 ? -3.059 -9.312 -16.406 1 96.75 172 ASP A N 1
ATOM 1312 C CA . ASP A 1 172 ? -2.498 -7.965 -16.438 1 96.75 172 ASP A CA 1
ATOM 1313 C C . ASP A 1 172 ? -1.035 -7.988 -16.875 1 96.75 172 ASP A C 1
ATOM 1315 O O . ASP A 1 172 ? -0.558 -8.992 -17.406 1 96.75 172 ASP A O 1
ATOM 1319 N N . VAL A 1 173 ? -0.365 -6.863 -16.75 1 96.44 173 VAL A N 1
ATOM 1320 C CA . VAL A 1 173 ? 0.979 -6.73 -17.297 1 96.44 173 VAL A CA 1
ATOM 1321 C C . VAL A 1 173 ? 1.928 -7.688 -16.578 1 96.44 173 VAL A C 1
ATOM 1323 O O . VAL A 1 173 ? 2.844 -8.242 -17.188 1 96.44 173 VAL A O 1
ATOM 1326 N N . ILE A 1 174 ? 1.748 -7.883 -15.297 1 94.81 174 ILE A N 1
ATOM 1327 C CA . ILE A 1 174 ? 2.596 -8.781 -14.516 1 94.81 174 ILE A CA 1
ATOM 1328 C C . ILE A 1 174 ? 2.383 -10.219 -14.984 1 94.81 174 ILE A C 1
ATOM 1330 O O . ILE A 1 174 ? 3.346 -10.961 -15.203 1 94.81 174 ILE A O 1
ATOM 1334 N N . LYS A 1 175 ? 1.148 -10.625 -15.148 1 95.69 175 LYS A N 1
ATOM 1335 C CA . LYS A 1 175 ? 0.846 -11.977 -15.594 1 95.69 175 LYS A CA 1
ATOM 1336 C C . LYS A 1 175 ? 1.438 -12.242 -16.984 1 95.69 175 LYS A C 1
ATOM 1338 O O . LYS A 1 175 ? 2.025 -13.297 -17.219 1 95.69 175 LYS A O 1
ATOM 1343 N N . VAL A 1 176 ? 1.233 -11.328 -17.875 1 96.44 176 VAL A N 1
ATOM 1344 C CA . VAL A 1 176 ? 1.801 -11.461 -19.219 1 96.44 176 VAL A CA 1
ATOM 1345 C C . VAL A 1 176 ? 3.32 -11.586 -19.125 1 96.44 176 VAL A C 1
ATOM 1347 O O . VAL A 1 176 ? 3.928 -12.391 -19.828 1 96.44 176 VAL A O 1
ATOM 1350 N N . GLY A 1 177 ? 3.906 -10.711 -18.281 1 95.19 177 GLY A N 1
ATOM 1351 C CA . GLY A 1 177 ? 5.34 -10.836 -18.062 1 95.19 177 GLY A CA 1
ATOM 1352 C C . GLY A 1 177 ? 5.758 -12.219 -17.609 1 95.19 177 GLY A C 1
ATOM 1353 O O . GLY A 1 177 ? 6.723 -12.781 -18.125 1 95.19 177 GLY A O 1
ATOM 1354 N N . GLN A 1 178 ? 5.031 -12.812 -16.688 1 93.44 178 GLN A N 1
ATOM 1355 C CA . GLN A 1 178 ? 5.332 -14.156 -16.203 1 93.44 178 GLN A CA 1
ATOM 1356 C C . GLN A 1 178 ? 5.199 -15.195 -17.312 1 93.44 178 GLN A C 1
ATOM 1358 O O . GLN A 1 178 ? 6 -16.125 -17.391 1 93.44 178 GLN A O 1
ATOM 1363 N N . GLN A 1 179 ? 4.215 -15.047 -18.094 1 94.81 179 GLN A N 1
ATOM 1364 C CA . GLN A 1 179 ? 3.998 -15.977 -19.203 1 94.81 179 GLN A CA 1
ATOM 1365 C C . GLN A 1 179 ? 5.152 -15.914 -20.203 1 94.81 179 GLN A C 1
ATOM 1367 O O . GLN A 1 179 ? 5.582 -16.953 -20.719 1 94.81 179 GLN A O 1
ATOM 1372 N N . ILE A 1 180 ? 5.566 -14.742 -20.5 1 94.56 180 ILE A N 1
ATOM 1373 C CA . ILE A 1 180 ? 6.688 -14.57 -21.422 1 94.56 180 ILE A CA 1
ATOM 1374 C C . ILE A 1 180 ? 7.945 -15.188 -20.812 1 94.56 180 ILE A C 1
ATOM 1376 O O . ILE A 1 180 ? 8.719 -15.852 -21.516 1 94.56 180 ILE A O 1
ATOM 1380 N N . ILE A 1 181 ? 8.156 -15.031 -19.578 1 92.75 181 ILE A N 1
ATOM 1381 C CA . ILE A 1 181 ? 9.32 -15.562 -18.891 1 92.75 181 ILE A CA 1
ATOM 1382 C C . ILE A 1 181 ? 9.281 -17.094 -18.906 1 92.75 181 ILE A C 1
ATOM 1384 O O . ILE A 1 181 ? 10.32 -17.75 -19.016 1 92.75 181 ILE A O 1
ATOM 1388 N N . GLU A 1 182 ? 8.102 -17.641 -18.734 1 91.62 182 GLU A N 1
ATOM 1389 C CA . GLU A 1 182 ? 7.953 -19.094 -18.766 1 91.62 182 GLU A CA 1
ATOM 1390 C C . GLU A 1 182 ? 8.383 -19.656 -20.109 1 91.62 182 GLU A C 1
ATOM 1392 O O . GLU A 1 182 ? 8.883 -20.781 -20.188 1 91.62 182 GLU A O 1
ATOM 1397 N N . ARG A 1 183 ? 8.258 -18.875 -21.125 1 90.88 183 ARG A N 1
ATOM 1398 C CA . ARG A 1 183 ? 8.57 -19.344 -22.469 1 90.88 183 ARG A CA 1
ATOM 1399 C C . ARG A 1 183 ? 10.016 -19.016 -22.828 1 90.88 183 ARG A C 1
ATOM 1401 O O . ARG A 1 183 ? 10.656 -19.766 -23.562 1 90.88 183 ARG A O 1
ATOM 1408 N N . THR A 1 184 ? 10.539 -17.891 -22.359 1 89.88 184 THR A N 1
ATOM 1409 C CA . THR A 1 184 ? 11.82 -17.391 -22.844 1 89.88 184 THR A CA 1
ATOM 1410 C C . THR A 1 184 ? 12.898 -17.531 -21.781 1 89.88 184 THR A C 1
ATOM 1412 O O . THR A 1 184 ? 14.094 -17.422 -22.062 1 89.88 184 THR A O 1
ATOM 1415 N N . TYR A 1 185 ? 12.484 -17.625 -20.484 1 87.75 185 TYR A N 1
ATOM 1416 C CA . TYR A 1 185 ? 13.359 -17.781 -19.328 1 87.75 185 TYR A CA 1
ATOM 1417 C C . TYR A 1 185 ? 14.164 -16.516 -19.094 1 87.75 185 TYR A C 1
ATOM 1419 O O . TYR A 1 185 ? 15.156 -16.531 -18.344 1 87.75 185 TYR A O 1
ATOM 1427 N N . GLU A 1 186 ? 13.758 -15.469 -19.797 1 90.81 186 GLU A N 1
ATOM 1428 C CA . GLU A 1 186 ? 14.422 -14.18 -19.609 1 90.81 186 GLU A CA 1
ATOM 1429 C C . GLU A 1 186 ? 13.727 -13.344 -18.547 1 90.81 186 GLU A C 1
ATOM 1431 O O . GLU A 1 186 ? 13.109 -12.32 -18.859 1 90.81 186 GLU A O 1
ATOM 1436 N N . SER A 1 187 ? 13.984 -13.719 -17.328 1 91.31 187 SER A N 1
ATOM 1437 C CA . SER A 1 187 ? 13.273 -13.117 -16.203 1 91.31 187 SER A CA 1
ATOM 1438 C C . SER A 1 187 ? 13.727 -11.68 -15.961 1 91.31 187 SER A C 1
ATOM 1440 O O . SER A 1 187 ? 12.906 -10.766 -15.891 1 91.31 187 SER A O 1
ATOM 1442 N N . VAL A 1 188 ? 15.016 -11.391 -15.977 1 90.94 188 VAL A N 1
ATOM 1443 C CA . VAL A 1 188 ? 15.547 -10.086 -15.617 1 90.94 188 VAL A CA 1
ATOM 1444 C C . VAL A 1 188 ? 15.133 -9.047 -16.656 1 90.94 188 VAL A C 1
ATOM 1446 O O . VAL A 1 188 ? 14.75 -7.93 -16.312 1 90.94 188 VAL A O 1
ATOM 1449 N N . LEU A 1 189 ? 15.172 -9.406 -17.875 1 91.94 189 LEU A N 1
ATOM 1450 C CA . LEU A 1 189 ? 14.812 -8.5 -18.953 1 91.94 189 LEU A CA 1
ATOM 1451 C C . LEU A 1 189 ? 13.344 -8.102 -18.859 1 91.94 189 LEU A C 1
ATOM 1453 O O . LEU A 1 189 ? 13.016 -6.918 -18.969 1 91.94 189 LEU A O 1
ATOM 1457 N N . ILE A 1 190 ? 12.469 -9.055 -18.625 1 94.25 190 ILE A N 1
ATOM 1458 C CA . ILE A 1 190 ? 11.039 -8.797 -18.625 1 94.25 190 ILE A CA 1
ATOM 1459 C C . ILE A 1 190 ? 10.648 -8.039 -17.344 1 94.25 190 ILE A C 1
ATOM 1461 O O . ILE A 1 190 ? 9.891 -7.07 -17.406 1 94.25 190 ILE A O 1
ATOM 1465 N N . TYR A 1 191 ? 11.172 -8.469 -16.203 1 94.19 191 TYR A N 1
ATOM 1466 C CA . TYR A 1 191 ? 10.859 -7.742 -14.969 1 94.19 191 TYR A CA 1
ATOM 1467 C C . TYR A 1 191 ? 11.477 -6.348 -14.992 1 94.19 191 TYR A C 1
ATOM 1469 O O . TYR A 1 191 ? 10.93 -5.414 -14.391 1 94.19 191 TYR A O 1
ATOM 1477 N N . GLY A 1 192 ? 12.578 -6.203 -15.664 1 94.38 192 GLY A N 1
ATOM 1478 C CA . GLY A 1 192 ? 13.109 -4.871 -15.914 1 94.38 192 GLY A CA 1
ATOM 1479 C C . GLY A 1 192 ? 12.172 -4 -16.719 1 94.38 192 GLY A C 1
ATOM 1480 O O . GLY A 1 192 ? 12.008 -2.811 -16.438 1 94.38 192 GLY A O 1
ATOM 1481 N N . ALA A 1 193 ? 11.609 -4.602 -17.75 1 95 193 ALA A N 1
ATOM 1482 C CA . ALA A 1 193 ? 10.625 -3.881 -18.547 1 95 193 ALA A CA 1
ATOM 1483 C C . ALA A 1 193 ? 9.422 -3.465 -17.719 1 95 193 ALA A C 1
ATOM 1485 O O . ALA A 1 193 ? 8.891 -2.361 -17.875 1 95 193 ALA A O 1
ATOM 1486 N N . LEU A 1 194 ? 8.992 -4.363 -16.844 1 95.62 194 LEU A N 1
ATOM 1487 C CA . LEU A 1 194 ? 7.891 -4.043 -15.945 1 95.62 194 LEU A CA 1
ATOM 1488 C C . LEU A 1 194 ? 8.273 -2.918 -14.992 1 95.62 194 LEU A C 1
ATOM 1490 O O . LEU A 1 194 ? 7.449 -2.051 -14.688 1 95.62 194 LEU A O 1
ATOM 1494 N N . PHE A 1 195 ? 9.516 -2.98 -14.523 1 96.38 195 PHE A N 1
ATOM 1495 C CA . PHE A 1 195 ? 10.07 -1.919 -13.688 1 96.38 195 PHE A CA 1
ATOM 1496 C C . PHE A 1 195 ? 9.945 -0.567 -14.383 1 96.38 195 PHE A C 1
ATOM 1498 O O . PHE A 1 195 ? 9.453 0.397 -13.789 1 96.38 195 PHE A O 1
ATOM 1505 N N . LEU A 1 196 ? 10.32 -0.475 -15.602 1 95.44 196 LEU A N 1
ATOM 1506 C CA . LEU A 1 196 ? 10.273 0.766 -16.375 1 95.44 196 LEU A CA 1
ATOM 1507 C C . LEU A 1 196 ? 8.828 1.184 -16.641 1 95.44 196 LEU A C 1
ATOM 1509 O O . LEU A 1 196 ? 8.516 2.375 -16.625 1 95.44 196 LEU A O 1
ATOM 1513 N N . PHE A 1 197 ? 7.996 0.185 -16.922 1 96 197 PHE A N 1
ATOM 1514 C CA . PHE A 1 197 ? 6.582 0.467 -17.156 1 96 197 PHE A CA 1
ATOM 1515 C C . PHE A 1 197 ? 5.969 1.193 -15.969 1 96 197 PHE A C 1
ATOM 1517 O O . PHE A 1 197 ? 5.371 2.258 -16.125 1 96 197 PHE A O 1
ATOM 1524 N N . PHE A 1 198 ? 6.176 0.628 -14.812 1 96.31 198 PHE A N 1
ATOM 1525 C CA . PHE A 1 198 ? 5.582 1.233 -13.625 1 96.31 198 PHE A CA 1
ATOM 1526 C C . PHE A 1 198 ? 6.27 2.549 -13.289 1 96.31 198 PHE A C 1
ATOM 1528 O O . PHE A 1 198 ? 5.633 3.477 -12.781 1 96.31 198 PHE A O 1
ATOM 1535 N N . PHE A 1 199 ? 7.512 2.65 -13.492 1 95.69 199 PHE A N 1
ATOM 1536 C CA . PHE A 1 199 ? 8.242 3.893 -13.25 1 95.69 199 PHE A CA 1
ATOM 1537 C C . PHE A 1 199 ? 7.68 5.02 -14.109 1 95.69 199 PHE A C 1
ATOM 1539 O O . PHE A 1 199 ? 7.434 6.121 -13.609 1 95.69 199 PHE A O 1
ATOM 1546 N N . PHE A 1 200 ? 7.422 4.762 -15.352 1 95.38 200 PHE A N 1
ATOM 1547 C CA . PHE A 1 200 ? 6.973 5.789 -16.281 1 95.38 200 PHE A CA 1
ATOM 1548 C C . PHE A 1 200 ? 5.539 6.207 -15.977 1 95.38 200 PHE A C 1
ATOM 1550 O O . PHE A 1 200 ? 5.145 7.344 -16.25 1 95.38 200 PHE A O 1
ATOM 1557 N N . ILE A 1 201 ? 4.848 5.348 -15.375 1 95.12 201 ILE A N 1
ATOM 1558 C CA . ILE A 1 201 ? 3.453 5.664 -15.094 1 95.12 201 ILE A CA 1
ATOM 1559 C C . ILE A 1 201 ? 3.346 6.352 -13.734 1 95.12 201 ILE A C 1
ATOM 1561 O O . ILE A 1 201 ? 2.662 7.367 -13.602 1 95.12 201 ILE A O 1
ATOM 1565 N N . CYS A 1 202 ? 4.043 5.855 -12.758 1 94.31 202 CYS A N 1
ATOM 1566 C CA . CYS A 1 202 ? 3.828 6.293 -11.383 1 94.31 202 CYS A CA 1
ATOM 1567 C C . CYS A 1 202 ? 4.742 7.457 -11.031 1 94.31 202 CYS A C 1
ATOM 1569 O O . CYS A 1 202 ? 4.391 8.305 -10.211 1 94.31 202 CYS A O 1
ATOM 1571 N N . TYR A 1 203 ? 5.887 7.547 -11.625 1 93.31 203 TYR A N 1
ATOM 1572 C CA . TYR A 1 203 ? 6.844 8.586 -11.242 1 93.31 203 TYR A CA 1
ATOM 1573 C C . TYR A 1 203 ? 6.305 9.969 -11.57 1 93.31 203 TYR A C 1
ATOM 1575 O O . TYR A 1 203 ? 6.336 10.867 -10.727 1 93.31 203 TYR A O 1
ATOM 1583 N N . PRO A 1 204 ? 5.812 10.18 -12.812 1 93.44 204 PRO A N 1
ATOM 1584 C CA . PRO A 1 204 ? 5.27 11.508 -13.094 1 93.44 204 PRO A CA 1
ATOM 1585 C C . PRO A 1 204 ? 4.145 11.906 -12.141 1 93.44 204 PRO A C 1
ATOM 1587 O O . PRO A 1 204 ? 4.031 13.078 -11.766 1 93.44 204 PRO A O 1
ATOM 1590 N N . LEU A 1 205 ? 3.328 10.969 -11.766 1 92.31 205 LEU A N 1
ATOM 1591 C CA . LEU A 1 205 ? 2.244 11.242 -10.828 1 92.31 205 LEU A CA 1
ATOM 1592 C C . LEU A 1 205 ? 2.797 11.609 -9.453 1 92.31 205 LEU A C 1
ATOM 1594 O O . LEU A 1 205 ? 2.35 12.586 -8.844 1 92.31 205 LEU A O 1
ATOM 1598 N N . SER A 1 206 ? 3.729 10.844 -9.094 1 89.12 206 SER A N 1
ATOM 1599 C CA . SER A 1 206 ? 4.359 11.109 -7.809 1 89.12 206 SER A CA 1
ATOM 1600 C C . SER A 1 206 ? 5.062 12.461 -7.805 1 89.12 206 SER A C 1
ATOM 1602 O O . SER A 1 206 ? 4.996 13.203 -6.82 1 89.12 206 SER A O 1
ATOM 1604 N N . ALA A 1 207 ? 5.734 12.781 -8.859 1 90.06 207 ALA A N 1
ATOM 1605 C CA . ALA A 1 207 ? 6.422 14.062 -8.992 1 90.06 207 ALA A CA 1
ATOM 1606 C C . ALA A 1 207 ? 5.426 15.219 -9.008 1 90.06 207 ALA A C 1
ATOM 1608 O O . ALA A 1 207 ? 5.672 16.266 -8.398 1 90.06 207 ALA A O 1
ATOM 1609 N N . ALA A 1 208 ? 4.379 14.969 -9.648 1 90.25 208 ALA A N 1
ATOM 1610 C CA . ALA A 1 208 ? 3.334 15.984 -9.68 1 90.25 208 ALA A CA 1
ATOM 1611 C C . ALA A 1 208 ? 2.775 16.25 -8.281 1 90.25 208 ALA A C 1
ATOM 1613 O O . ALA A 1 208 ? 2.516 17.391 -7.918 1 90.25 208 ALA A O 1
ATOM 1614 N N . SER A 1 209 ? 2.555 15.195 -7.57 1 88.88 209 SER A N 1
ATOM 1615 C CA . SER A 1 209 ? 2.061 15.32 -6.203 1 88.88 209 SER A CA 1
ATOM 1616 C C . SER A 1 209 ? 3.023 16.125 -5.34 1 88.88 209 SER A C 1
ATOM 1618 O O . SER A 1 209 ? 2.598 17 -4.578 1 88.88 209 SER A O 1
ATOM 1620 N N . LYS A 1 210 ? 4.273 15.977 -5.508 1 85 210 LYS A N 1
ATOM 1621 C CA . LYS A 1 210 ? 5.285 16.672 -4.715 1 85 210 LYS A CA 1
ATOM 1622 C C . LYS A 1 210 ? 5.34 18.156 -5.062 1 85 210 LYS A C 1
ATOM 1624 O O . LYS A 1 210 ? 5.465 19 -4.18 1 85 210 LYS A O 1
ATOM 1629 N N . VAL A 1 211 ? 5.273 18.422 -6.312 1 87.69 211 VAL A N 1
ATOM 1630 C CA . VAL A 1 211 ? 5.309 19.797 -6.773 1 87.69 211 VAL A CA 1
ATOM 1631 C C . VAL A 1 211 ? 4.086 20.547 -6.246 1 87.69 211 VAL A C 1
ATOM 1633 O O . VAL A 1 211 ? 4.203 21.688 -5.793 1 87.69 211 VAL A O 1
ATOM 1636 N N . LEU A 1 212 ? 3.018 19.891 -6.242 1 86.88 212 LEU A N 1
ATOM 1637 C CA . LEU A 1 212 ? 1.783 20.5 -5.758 1 86.88 212 LEU A CA 1
ATOM 1638 C C . LEU A 1 212 ? 1.836 20.719 -4.25 1 86.88 212 LEU A C 1
ATOM 1640 O O . LEU A 1 212 ? 1.355 21.734 -3.742 1 86.88 212 LEU A O 1
ATOM 1644 N N . GLU A 1 213 ? 2.426 19.781 -3.598 1 82.62 213 GLU A N 1
ATOM 1645 C CA . GLU A 1 213 ? 2.576 19.906 -2.15 1 82.62 213 GLU A CA 1
ATOM 1646 C C . GLU A 1 213 ? 3.443 21.109 -1.784 1 82.62 213 GLU A C 1
ATOM 1648 O O . GLU A 1 213 ? 3.131 21.844 -0.842 1 82.62 213 GLU A O 1
ATOM 1653 N N . ARG A 1 214 ? 4.461 21.391 -2.465 1 78.44 214 ARG A N 1
ATOM 1654 C CA . ARG A 1 214 ? 5.383 22.484 -2.195 1 78.44 214 ARG A CA 1
ATOM 1655 C C . ARG A 1 214 ? 4.738 23.844 -2.504 1 78.44 214 ARG A C 1
ATOM 1657 O O . ARG A 1 214 ? 4.926 24.812 -1.766 1 78.44 214 ARG A O 1
ATOM 1664 N N . ARG A 1 215 ? 4.051 23.766 -3.492 1 79.5 215 ARG A N 1
ATOM 1665 C CA . ARG A 1 215 ? 3.424 25.016 -3.918 1 79.5 215 ARG A CA 1
ATOM 1666 C C . ARG A 1 215 ? 2.328 25.438 -2.945 1 79.5 215 ARG A C 1
ATOM 1668 O O . ARG A 1 215 ? 2.178 26.625 -2.648 1 79.5 215 ARG A O 1
ATOM 1675 N N . TRP A 1 216 ? 1.707 24.516 -2.436 1 73.69 216 TRP A N 1
ATOM 1676 C CA . TRP A 1 216 ? 0.544 24.844 -1.62 1 73.69 216 TRP A CA 1
ATOM 1677 C C . TRP A 1 216 ? 0.906 24.875 -0.139 1 73.69 216 TRP A C 1
ATOM 1679 O O . TRP A 1 216 ? 0.155 25.406 0.682 1 73.69 216 TRP A O 1
ATOM 1689 N N . ALA A 1 217 ? 1.943 24.203 0.292 1 62.09 217 ALA A N 1
ATOM 1690 C CA . ALA A 1 217 ? 2.447 24.375 1.652 1 62.09 217 ALA A CA 1
ATOM 1691 C C . ALA A 1 217 ? 2.924 25.812 1.886 1 62.09 217 ALA A C 1
ATOM 1693 O O . ALA A 1 217 ? 2.83 26.328 3.002 1 62.09 217 ALA A O 1
ATOM 1694 N N . GLN A 1 218 ? 3.473 26.438 0.913 1 50.59 218 GLN A N 1
ATOM 1695 C CA . GLN A 1 218 ? 3.973 27.812 1.004 1 50.59 218 GLN A CA 1
ATOM 1696 C C . GLN A 1 218 ? 2.834 28.812 0.884 1 50.59 218 GLN A C 1
ATOM 1698 O O . GLN A 1 218 ? 3.016 30 1.177 1 50.59 218 GLN A O 1
ATOM 1703 N N . ALA A 1 219 ? 1.691 28.359 0.578 1 48.5 219 ALA A N 1
ATOM 1704 C CA . ALA A 1 219 ? 0.618 29.359 0.502 1 48.5 219 ALA A CA 1
ATOM 1705 C C . ALA A 1 219 ? -0.17 29.406 1.808 1 48.5 219 ALA A C 1
ATOM 1707 O O . ALA A 1 219 ? -0.331 28.391 2.486 1 48.5 219 ALA A O 1
ATOM 1708 N N . MET B 1 1 ? -16.859 -37.719 3.928 1 37.34 1 MET B N 1
ATOM 1709 C CA . MET B 1 1 ? -16.812 -37.344 5.344 1 37.34 1 MET B CA 1
ATOM 1710 C C . MET B 1 1 ? -16.766 -35.844 5.52 1 37.34 1 MET B C 1
ATOM 1712 O O . MET B 1 1 ? -15.758 -35.188 5.23 1 37.34 1 MET B O 1
ATOM 1716 N N . ALA B 1 2 ? -17.797 -35.188 5.105 1 45.53 2 ALA B N 1
ATOM 1717 C CA . ALA B 1 2 ? -18.156 -33.781 5.02 1 45.53 2 ALA B CA 1
ATOM 1718 C C . ALA B 1 2 ? -17.703 -33.031 6.27 1 45.53 2 ALA B C 1
ATOM 1720 O O . ALA B 1 2 ? -18.406 -33.031 7.285 1 45.53 2 ALA B O 1
ATOM 1721 N N . SER B 1 3 ? -16.438 -33.094 6.926 1 54.81 3 SER B N 1
ATOM 1722 C CA . SER B 1 3 ? -16 -32.531 8.195 1 54.81 3 SER B CA 1
ATOM 1723 C C . SER B 1 3 ? -16.422 -31.062 8.312 1 54.81 3 SER B C 1
ATOM 1725 O O . SER B 1 3 ? -16.438 -30.328 7.316 1 54.81 3 SER B O 1
ATOM 1727 N N . SER B 1 4 ? -17.328 -30.734 9.336 1 71.56 4 SER B N 1
ATOM 1728 C CA . SER B 1 4 ? -17.828 -29.391 9.641 1 71.56 4 SER B CA 1
ATOM 1729 C C . SER B 1 4 ? -16.781 -28.328 9.383 1 71.56 4 SER B C 1
ATOM 1731 O O . SER B 1 4 ? -15.578 -28.609 9.43 1 71.56 4 SER B O 1
ATOM 1733 N N . GLY B 1 5 ? -17.156 -27.328 8.547 1 77 5 GLY B N 1
ATOM 1734 C CA . GLY B 1 5 ? -16.328 -26.156 8.344 1 77 5 GLY B CA 1
ATOM 1735 C C . GLY B 1 5 ? -15.438 -25.844 9.531 1 77 5 GLY B C 1
ATOM 1736 O O . GLY B 1 5 ? -14.25 -25.562 9.367 1 77 5 GLY B O 1
ATOM 1737 N N . LEU B 1 6 ? -15.992 -26.109 10.672 1 81.81 6 LEU B N 1
ATOM 1738 C CA . LEU B 1 6 ? -15.242 -25.828 11.891 1 81.81 6 LEU B CA 1
ATOM 1739 C C . LEU B 1 6 ? -14.203 -26.906 12.164 1 81.81 6 LEU B C 1
ATOM 1741 O O . LEU B 1 6 ? -13.117 -26.625 12.68 1 81.81 6 LEU B O 1
ATOM 1745 N N . GLU B 1 7 ? -14.578 -28.125 11.945 1 84.94 7 GLU B N 1
ATOM 1746 C CA . GLU B 1 7 ? -13.625 -29.219 12.117 1 84.94 7 GLU B CA 1
ATOM 1747 C C . GLU B 1 7 ? -12.43 -29.078 11.188 1 84.94 7 GLU B C 1
ATOM 1749 O O . GLU B 1 7 ? -11.289 -29.281 11.594 1 84.94 7 GLU B O 1
ATOM 1754 N N . LEU B 1 8 ? -12.727 -28.688 10.023 1 85.06 8 LEU B N 1
ATOM 1755 C CA . LEU B 1 8 ? -11.656 -28.469 9.055 1 85.06 8 LEU B CA 1
ATOM 1756 C C . LEU B 1 8 ? -10.727 -27.359 9.516 1 85.06 8 LEU B C 1
ATOM 1758 O O . LEU B 1 8 ? -9.5 -27.469 9.406 1 85.06 8 LEU B O 1
ATOM 1762 N N . LEU B 1 9 ? -11.328 -26.359 10.008 1 86 9 LEU B N 1
ATOM 1763 C CA . LEU B 1 9 ? -10.531 -25.25 10.508 1 86 9 LEU B CA 1
ATOM 1764 C C . LEU B 1 9 ? -9.641 -25.688 11.664 1 86 9 LEU B C 1
ATOM 1766 O O . LEU B 1 9 ? -8.469 -25.312 11.727 1 86 9 LEU B O 1
ATOM 1770 N N . TRP B 1 10 ? -10.219 -26.469 12.539 1 86.88 10 TRP B N 1
ATOM 1771 C CA . TRP B 1 10 ? -9.469 -26.953 13.688 1 86.88 10 TRP B CA 1
ATOM 1772 C C . TRP B 1 10 ? -8.281 -27.797 13.25 1 86.88 10 TRP B C 1
ATOM 1774 O O . TRP B 1 10 ? -7.188 -27.688 13.797 1 86.88 10 TRP B O 1
ATOM 1784 N N . VAL B 1 11 ? -8.469 -28.609 12.305 1 86.19 11 VAL B N 1
ATOM 1785 C CA . VAL B 1 11 ? -7.434 -29.516 11.812 1 86.19 11 VAL B CA 1
ATOM 1786 C C . VAL B 1 11 ? -6.375 -28.719 11.055 1 86.19 11 VAL B C 1
ATOM 1788 O O . VAL B 1 11 ? -5.199 -29.094 11.039 1 86.19 11 VAL B O 1
ATOM 1791 N N . SER B 1 12 ? -6.758 -27.594 10.477 1 90.94 12 SER B N 1
ATOM 1792 C CA . SER B 1 12 ? -5.867 -26.797 9.641 1 90.94 12 SER B CA 1
ATOM 1793 C C . SER B 1 12 ? -5.094 -25.781 10.469 1 90.94 12 SER B C 1
ATOM 1795 O O . SER B 1 12 ? -4.129 -25.172 9.992 1 90.94 12 SER B O 1
ATOM 1797 N N . LEU B 1 13 ? -5.457 -25.641 11.695 1 90.75 13 LEU B N 1
ATOM 1798 C CA . LEU B 1 13 ? -4.934 -24.562 12.539 1 90.75 13 LEU B CA 1
ATOM 1799 C C . LEU B 1 13 ? -3.424 -24.703 12.711 1 90.75 13 LEU B C 1
ATOM 1801 O O . LEU B 1 13 ? -2.695 -23.719 12.641 1 90.75 13 LEU B O 1
ATOM 1805 N N . PRO B 1 14 ? -2.967 -25.938 12.953 1 92.12 14 PRO B N 1
ATOM 1806 C CA . PRO B 1 14 ? -1.515 -26.047 13.117 1 92.12 14 PRO B CA 1
ATOM 1807 C C . PRO B 1 14 ? -0.747 -25.641 11.859 1 92.12 14 PRO B C 1
ATOM 1809 O O . PRO B 1 14 ? 0.287 -24.984 11.953 1 92.12 14 PRO B O 1
ATOM 1812 N N . GLN B 1 15 ? -1.189 -26.062 10.742 1 93.75 15 GLN B N 1
ATOM 1813 C CA . GLN B 1 15 ? -0.543 -25.688 9.484 1 93.75 15 GLN B CA 1
ATOM 1814 C C . GLN B 1 15 ? -0.631 -24.188 9.25 1 93.75 15 GLN B C 1
ATOM 1816 O O . GLN B 1 15 ? 0.345 -23.562 8.828 1 93.75 15 GLN B O 1
ATOM 1821 N N . LEU B 1 16 ? -1.769 -23.625 9.484 1 95.38 16 LEU B N 1
ATOM 1822 C CA . LEU B 1 16 ? -1.945 -22.188 9.352 1 95.38 16 LEU B CA 1
ATOM 1823 C C . LEU B 1 16 ? -1.056 -21.438 10.336 1 95.38 16 LEU B C 1
ATOM 1825 O O . LEU B 1 16 ? -0.539 -20.359 10.023 1 95.38 16 LEU B O 1
ATOM 1829 N N . GLY B 1 17 ? -0.894 -21.984 11.508 1 95.94 17 GLY B N 1
ATOM 1830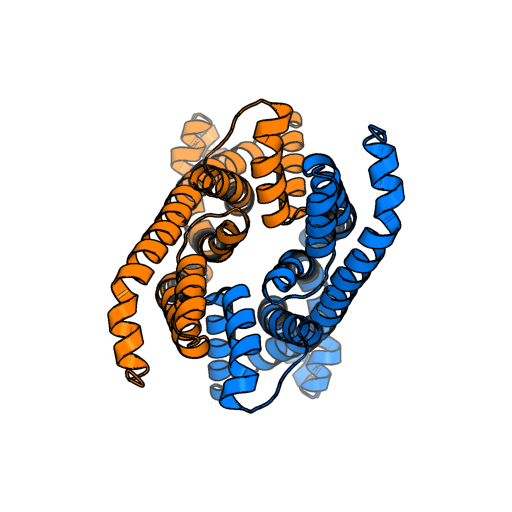 C CA . GLY B 1 17 ? -0.032 -21.391 12.516 1 95.94 17 GLY B CA 1
ATOM 1831 C C . GLY B 1 17 ? 1.414 -21.266 12.07 1 95.94 17 GLY B C 1
ATOM 1832 O O . GLY B 1 17 ? 2.076 -20.266 12.344 1 95.94 17 GLY B O 1
ATOM 1833 N N . LYS B 1 18 ? 1.906 -22.312 11.422 1 95.94 18 LYS B N 1
ATOM 1834 C CA . LYS B 1 18 ? 3.266 -22.281 10.891 1 95.94 18 LYS B CA 1
ATOM 1835 C C . LYS B 1 18 ? 3.42 -21.203 9.828 1 95.94 18 LYS B C 1
ATOM 1837 O O . LYS B 1 18 ? 4.434 -20.5 9.797 1 95.94 18 LYS B O 1
ATOM 1842 N N . GLY B 1 19 ? 2.432 -21.109 8.922 1 96.44 19 GLY B N 1
ATOM 1843 C CA . GLY B 1 19 ? 2.436 -20.031 7.941 1 96.44 19 GLY B CA 1
ATOM 1844 C C . GLY B 1 19 ? 2.361 -18.656 8.57 1 96.44 19 GLY B C 1
ATOM 1845 O O . GLY B 1 19 ? 3.047 -17.734 8.133 1 96.44 19 GLY B O 1
ATOM 1846 N N . ALA B 1 20 ? 1.505 -18.578 9.602 1 97 20 ALA B N 1
ATOM 1847 C CA . ALA B 1 20 ? 1.369 -17.328 10.328 1 97 20 ALA B CA 1
ATOM 1848 C C . ALA B 1 20 ? 2.691 -16.922 10.969 1 97 20 ALA B C 1
ATOM 1850 O O . ALA B 1 20 ? 3.045 -15.734 10.984 1 97 20 ALA B O 1
ATOM 1851 N N . ALA B 1 21 ? 3.371 -17.859 11.523 1 97.12 21 ALA B N 1
ATOM 1852 C CA . ALA B 1 21 ? 4.672 -17.594 12.133 1 97.12 21 ALA B CA 1
ATOM 1853 C C . ALA B 1 21 ? 5.656 -17.047 11.102 1 97.12 21 ALA B C 1
ATOM 1855 O O . ALA B 1 21 ? 6.469 -16.172 11.406 1 97.12 21 ALA B O 1
ATOM 1856 N N . GLN B 1 22 ? 5.613 -17.594 9.914 1 97 22 GLN B N 1
ATOM 1857 C CA . GLN B 1 22 ? 6.477 -17.125 8.836 1 97 22 GLN B CA 1
ATOM 1858 C C . GLN B 1 22 ? 6.125 -15.688 8.445 1 97 22 GLN B C 1
ATOM 1860 O O . GLN B 1 22 ? 7.016 -14.852 8.266 1 97 22 GLN B O 1
ATOM 1865 N N . THR B 1 23 ? 4.82 -15.422 8.289 1 97.5 23 THR B N 1
ATOM 1866 C CA . THR B 1 23 ? 4.348 -14.078 7.984 1 97.5 23 THR B CA 1
ATOM 1867 C C . THR B 1 23 ? 4.809 -13.086 9.055 1 97.5 23 THR B C 1
ATOM 1869 O O . THR B 1 23 ? 5.328 -12.023 8.734 1 97.5 23 THR B O 1
ATOM 1872 N N . LEU B 1 24 ? 4.68 -13.461 10.289 1 97.81 24 LEU B N 1
ATOM 1873 C CA . LEU B 1 24 ? 5.035 -12.578 11.398 1 97.81 24 LEU B CA 1
ATOM 1874 C C . LEU B 1 24 ? 6.547 -12.406 11.492 1 97.81 24 LEU B C 1
ATOM 1876 O O . LEU B 1 24 ? 7.027 -11.328 11.852 1 97.81 24 LEU B O 1
ATOM 1880 N N . SER B 1 25 ? 7.27 -13.438 11.172 1 98.44 25 SER B N 1
ATOM 1881 C CA . SER B 1 25 ? 8.727 -13.344 11.18 1 98.44 25 SER B CA 1
ATOM 1882 C C . SER B 1 25 ? 9.227 -12.383 10.109 1 98.44 25 SER B C 1
ATOM 1884 O O . SER B 1 25 ? 10.078 -11.531 10.383 1 98.44 25 SER B O 1
ATOM 1886 N N . ILE B 1 26 ? 8.688 -12.516 8.945 1 98.44 26 ILE B N 1
ATOM 1887 C CA . ILE B 1 26 ? 9.055 -11.617 7.852 1 98.44 26 ILE B CA 1
ATOM 1888 C C . ILE B 1 26 ? 8.695 -10.18 8.219 1 98.44 26 ILE B C 1
ATOM 1890 O O . ILE B 1 26 ? 9.5 -9.266 8.039 1 98.44 26 ILE B O 1
ATOM 1894 N N . SER B 1 27 ? 7.508 -10.039 8.719 1 98.38 27 SER B N 1
ATOM 1895 C CA . SER B 1 27 ? 7.027 -8.711 9.078 1 98.38 27 SER B CA 1
ATOM 1896 C C . SER B 1 27 ? 7.867 -8.102 10.195 1 98.38 27 SER B C 1
ATOM 1898 O O . SER B 1 27 ? 8.258 -6.934 10.125 1 98.38 27 SER B O 1
ATOM 1900 N N . PHE B 1 28 ? 8.141 -8.883 11.219 1 98.5 28 PHE B N 1
ATOM 1901 C CA . PHE B 1 28 ? 8.891 -8.391 12.359 1 98.5 28 PHE B CA 1
ATOM 1902 C C . PHE B 1 28 ? 10.289 -7.953 11.945 1 98.5 28 PHE B C 1
ATOM 1904 O O . PHE B 1 28 ? 10.742 -6.867 12.305 1 98.5 28 PHE B O 1
ATOM 1911 N N . LEU B 1 29 ? 10.961 -8.75 11.242 1 98.75 29 LEU B N 1
ATOM 1912 C CA . LEU B 1 29 ? 12.305 -8.414 10.789 1 98.75 29 LEU B CA 1
ATOM 1913 C C . LEU B 1 29 ? 12.281 -7.207 9.859 1 98.75 29 LEU B C 1
ATOM 1915 O O . LEU B 1 29 ? 13.125 -6.312 9.977 1 98.75 29 LEU B O 1
ATOM 1919 N N . SER B 1 30 ? 11.328 -7.176 8.898 1 98.81 30 SER B N 1
ATOM 1920 C CA . SER B 1 30 ? 11.219 -6.051 7.973 1 98.81 30 SER B CA 1
ATOM 1921 C C . SER B 1 30 ? 10.938 -4.75 8.719 1 98.81 30 SER B C 1
ATOM 1923 O O . SER B 1 30 ? 11.484 -3.701 8.367 1 98.81 30 SER B O 1
ATOM 1925 N N . ILE B 1 31 ? 10.086 -4.852 9.742 1 98.56 31 ILE B N 1
ATOM 1926 C CA . ILE B 1 31 ? 9.758 -3.676 10.547 1 98.56 31 ILE B CA 1
ATOM 1927 C C . ILE B 1 31 ? 11 -3.197 11.289 1 98.56 31 ILE B C 1
ATOM 1929 O O . ILE B 1 31 ? 11.297 -2 11.312 1 98.56 31 ILE B O 1
ATOM 1933 N N . ALA B 1 32 ? 11.727 -4.129 11.875 1 98.75 32 ALA B N 1
ATOM 1934 C CA . ALA B 1 32 ? 12.945 -3.791 12.617 1 98.75 32 ALA B CA 1
ATOM 1935 C C . ALA B 1 32 ? 13.953 -3.094 11.711 1 98.75 32 ALA B C 1
ATOM 1937 O O . ALA B 1 32 ? 14.453 -2.014 12.039 1 98.75 32 ALA B O 1
ATOM 1938 N N . PHE B 1 33 ? 14.18 -3.631 10.594 1 98.75 33 PHE B N 1
ATOM 1939 C CA . PHE B 1 33 ? 15.156 -3.061 9.672 1 98.75 33 PHE B CA 1
ATOM 1940 C C . PHE B 1 33 ? 14.633 -1.756 9.078 1 98.75 33 PHE B C 1
ATOM 1942 O O . PHE B 1 33 ? 15.406 -0.817 8.859 1 98.75 33 PHE B O 1
ATOM 1949 N N . SER B 1 34 ? 13.336 -1.725 8.773 1 98.69 34 SER B N 1
ATOM 1950 C CA . SER B 1 34 ? 12.742 -0.505 8.242 1 98.69 34 SER B CA 1
ATOM 1951 C C . SER B 1 34 ? 12.836 0.639 9.25 1 98.69 34 SER B C 1
ATOM 1953 O O . SER B 1 34 ? 13 1.799 8.859 1 98.69 34 SER B O 1
ATOM 1955 N N . THR B 1 35 ? 12.711 0.259 10.531 1 98.12 35 THR B N 1
ATOM 1956 C CA . THR B 1 35 ? 12.773 1.271 11.578 1 98.12 35 THR B CA 1
ATOM 1957 C C . THR B 1 35 ? 14.18 1.862 11.672 1 98.12 35 THR B C 1
ATOM 1959 O O . THR B 1 35 ? 14.344 3.084 11.664 1 98.12 35 THR B O 1
ATOM 1962 N N . VAL B 1 36 ? 15.148 1.053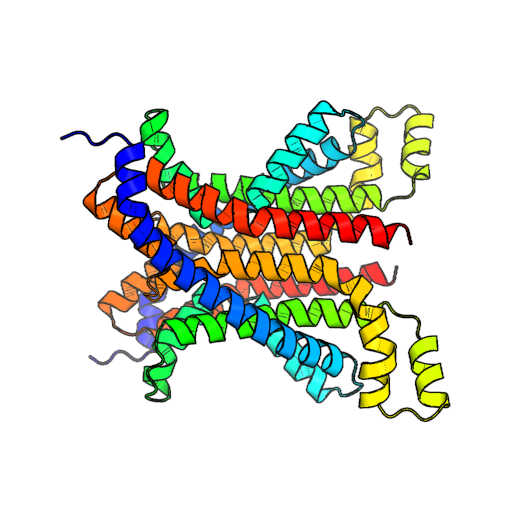 11.719 1 98.19 36 VAL B N 1
ATOM 1963 C CA . VAL B 1 36 ? 16.531 1.494 11.812 1 98.19 36 VAL B CA 1
ATOM 1964 C C . VAL B 1 36 ? 16.922 2.258 10.547 1 98.19 36 VAL B C 1
ATOM 1966 O O . VAL B 1 36 ? 17.453 3.367 10.625 1 98.19 36 VAL B O 1
ATOM 1969 N N . GLY B 1 37 ? 16.609 1.642 9.438 1 98.19 37 GLY B N 1
ATOM 1970 C CA . GLY B 1 37 ? 16.906 2.293 8.172 1 98.19 37 GLY B CA 1
ATOM 1971 C C . GLY B 1 37 ? 16.141 3.582 7.969 1 98.19 37 GLY B C 1
ATOM 1972 O O . GLY B 1 37 ? 16.656 4.539 7.391 1 98.19 37 GLY B O 1
ATOM 1973 N N . GLY B 1 38 ? 14.883 3.551 8.383 1 98 38 GLY B N 1
ATOM 1974 C CA . GLY B 1 38 ? 14.055 4.734 8.258 1 98 38 GLY B CA 1
ATOM 1975 C C . GLY B 1 38 ? 14.531 5.898 9.102 1 98 38 GLY B C 1
ATOM 1976 O O . GLY B 1 38 ? 14.531 7.043 8.648 1 98 38 GLY B O 1
ATOM 1977 N N . VAL B 1 39 ? 14.93 5.641 10.312 1 96.25 39 VAL B N 1
ATOM 1978 C CA . VAL B 1 39 ? 15.469 6.68 11.18 1 96.25 39 VAL B CA 1
ATOM 1979 C C . VAL B 1 39 ? 16.75 7.246 10.578 1 96.25 39 VAL B C 1
ATOM 1981 O O . VAL B 1 39 ? 16.938 8.461 10.523 1 96.25 39 VAL B O 1
ATOM 1984 N N . LEU B 1 40 ? 17.594 6.355 10.109 1 96.25 40 LEU B N 1
ATOM 1985 C CA . LEU B 1 40 ? 18.828 6.801 9.461 1 96.25 40 LEU B CA 1
ATOM 1986 C C . LEU B 1 40 ? 18.516 7.656 8.234 1 96.25 40 LEU B C 1
ATOM 1988 O O . LEU B 1 40 ? 19.109 8.719 8.047 1 96.25 40 LEU B O 1
ATOM 1992 N N . TYR B 1 41 ? 17.578 7.191 7.426 1 96.81 41 TYR B N 1
ATOM 1993 C CA . TYR B 1 41 ? 17.125 7.938 6.25 1 96.81 41 TYR B CA 1
ATOM 1994 C C . TYR B 1 41 ? 16.625 9.32 6.641 1 96.81 41 TYR B C 1
ATOM 1996 O O . TYR B 1 41 ? 17.031 10.328 6.059 1 96.81 41 TYR B O 1
ATOM 2004 N N . GLY B 1 42 ? 15.758 9.352 7.609 1 94.75 42 GLY B N 1
ATOM 2005 C CA . GLY B 1 42 ? 15.172 10.609 8.047 1 94.75 42 GLY B CA 1
ATOM 2006 C C . GLY B 1 42 ? 16.203 11.594 8.562 1 94.75 42 GLY B C 1
ATOM 2007 O O . GLY B 1 42 ? 16.156 12.781 8.234 1 94.75 42 GLY B O 1
ATOM 2008 N N . VAL B 1 43 ? 17.141 11.18 9.336 1 93.12 43 VAL B N 1
ATOM 2009 C CA . VAL B 1 43 ? 18.172 12.023 9.914 1 93.12 43 VAL B CA 1
ATOM 2010 C C . VAL B 1 43 ? 19.094 12.531 8.805 1 93.12 43 VAL B C 1
ATOM 2012 O O . VAL B 1 43 ? 19.422 13.719 8.75 1 93.12 43 VAL B O 1
ATOM 2015 N N . LEU B 1 44 ? 19.453 11.656 7.91 1 94.12 44 LEU B N 1
ATOM 2016 C CA . LEU B 1 44 ? 20.359 12.031 6.832 1 94.12 44 LEU B CA 1
ATOM 2017 C C . LEU B 1 44 ? 19.719 13.07 5.918 1 94.12 44 LEU B C 1
ATOM 2019 O O . LEU B 1 44 ? 20.422 13.93 5.359 1 94.12 44 LEU B O 1
ATOM 2023 N N . ARG B 1 45 ? 18.469 12.992 5.805 1 93.12 45 ARG B N 1
ATOM 2024 C CA . ARG B 1 45 ? 17.75 13.914 4.938 1 93.12 45 ARG B CA 1
ATOM 2025 C C . ARG B 1 45 ? 17.719 15.32 5.539 1 93.12 45 ARG B C 1
ATOM 2027 O O . ARG B 1 45 ? 17.391 16.281 4.852 1 93.12 45 ARG B O 1
ATOM 2034 N N . THR B 1 46 ? 17.969 15.461 6.801 1 87.56 46 THR B N 1
ATOM 2035 C CA . THR B 1 46 ? 17.969 16.766 7.441 1 87.56 46 THR B CA 1
ATOM 2036 C C . THR B 1 46 ? 19.344 17.406 7.371 1 87.56 46 THR B C 1
ATOM 2038 O O . THR B 1 46 ? 19.516 18.594 7.691 1 87.56 46 THR B O 1
ATOM 2041 N N . LEU B 1 47 ? 20.25 16.594 6.902 1 84.19 47 LEU B N 1
ATOM 2042 C CA . LEU B 1 47 ? 21.594 17.109 6.781 1 84.19 47 LEU B CA 1
ATOM 2043 C C . LEU B 1 47 ? 21.719 18.031 5.57 1 84.19 47 LEU B C 1
ATOM 2045 O O . LEU B 1 47 ? 20.953 17.906 4.609 1 84.19 47 LEU B O 1
ATOM 2049 N N . ASN B 1 48 ? 22.516 19 5.59 1 81.12 48 ASN B N 1
ATOM 2050 C CA . ASN B 1 48 ? 22.688 20.016 4.547 1 81.12 48 ASN B CA 1
ATOM 2051 C C . ASN B 1 48 ? 23.609 19.531 3.434 1 81.12 48 ASN B C 1
ATOM 2053 O O . ASN B 1 48 ? 24.328 20.312 2.832 1 81.12 48 ASN B O 1
ATOM 2057 N N . SER B 1 49 ? 23.625 18.297 3.146 1 91.5 49 SER B N 1
ATOM 2058 C CA . SER B 1 49 ? 24.469 17.781 2.066 1 91.5 49 SER B CA 1
ATOM 2059 C C . SER B 1 49 ? 23.641 17.547 0.804 1 91.5 49 SER B C 1
ATOM 2061 O O . SER B 1 49 ? 22.734 16.703 0.795 1 91.5 49 SER B O 1
ATOM 2063 N N . LYS B 1 50 ? 24.047 18.141 -0.235 1 93.5 50 LYS B N 1
ATOM 2064 C CA . LYS B 1 50 ? 23.328 18.047 -1.503 1 93.5 50 LYS B CA 1
ATOM 2065 C C . LYS B 1 50 ? 23.438 16.656 -2.107 1 93.5 50 LYS B C 1
ATOM 2067 O O . LYS B 1 50 ? 22.469 16.141 -2.662 1 93.5 50 LYS B O 1
ATOM 2072 N N . LEU B 1 51 ? 24.594 16.078 -1.961 1 94.69 51 LEU B N 1
ATOM 2073 C CA . LEU B 1 51 ? 24.828 14.773 -2.551 1 94.69 51 LEU B CA 1
ATOM 2074 C C . LEU B 1 51 ? 24.016 13.695 -1.827 1 94.69 51 LEU B C 1
ATOM 2076 O O . LEU B 1 51 ? 23.375 12.867 -2.465 1 94.69 51 LEU B O 1
ATOM 2080 N N . ILE B 1 52 ? 24.031 13.734 -0.54 1 95.31 52 ILE B N 1
ATOM 2081 C CA . ILE B 1 52 ? 23.312 12.758 0.26 1 95.31 52 ILE B CA 1
ATOM 2082 C C . ILE B 1 52 ? 21.812 12.891 -0.005 1 95.31 52 ILE B C 1
ATOM 2084 O O . ILE B 1 52 ? 21.125 11.891 -0.22 1 95.31 52 ILE B O 1
ATOM 2088 N N . ASN B 1 53 ? 21.391 14.016 -0.143 1 94.62 53 ASN B N 1
ATOM 2089 C CA . ASN B 1 53 ? 19.984 14.273 -0.393 1 94.62 53 ASN B CA 1
ATOM 2090 C C . ASN B 1 53 ? 19.562 13.797 -1.781 1 94.62 53 ASN B C 1
ATOM 2092 O O . ASN B 1 53 ? 18.469 13.25 -1.954 1 94.62 53 ASN B O 1
ATOM 2096 N N . ALA B 1 54 ? 20.438 14 -2.662 1 95 54 ALA B N 1
ATOM 2097 C CA . ALA B 1 54 ? 20.141 13.57 -4.027 1 95 54 ALA B CA 1
ATOM 2098 C C . ALA B 1 54 ? 20.016 12.055 -4.109 1 95 54 ALA B C 1
ATOM 2100 O O . ALA B 1 54 ? 19.078 11.531 -4.727 1 95 54 ALA B O 1
ATOM 2101 N N . VAL B 1 55 ? 20.875 11.375 -3.488 1 96.81 55 VAL B N 1
ATOM 2102 C CA . VAL B 1 55 ? 20.891 9.914 -3.502 1 96.81 55 VAL B CA 1
ATOM 2103 C C . VAL B 1 55 ? 19.656 9.383 -2.787 1 96.81 55 VAL B C 1
ATOM 2105 O O . VAL B 1 55 ? 18.984 8.469 -3.281 1 96.81 55 VAL B O 1
ATOM 2108 N N . LEU B 1 56 ? 19.344 9.961 -1.67 1 96.44 56 LEU B N 1
ATOM 2109 C CA . LEU B 1 56 ? 18.203 9.508 -0.876 1 96.44 56 LEU B CA 1
ATOM 2110 C C . LEU B 1 56 ? 16.891 9.82 -1.578 1 96.44 56 LEU B C 1
ATOM 2112 O O . LEU B 1 56 ? 15.914 9.07 -1.465 1 96.44 56 LEU B O 1
ATOM 2116 N N . ARG B 1 57 ? 16.875 10.844 -2.328 1 92.75 57 ARG B N 1
ATOM 2117 C CA . ARG B 1 57 ? 15.695 11.195 -3.104 1 92.75 57 ARG B CA 1
ATOM 2118 C C . ARG B 1 57 ? 15.453 10.18 -4.215 1 92.75 57 ARG B C 1
ATOM 2120 O O . ARG B 1 57 ? 14.312 9.789 -4.469 1 92.75 57 ARG B O 1
ATOM 2127 N N . VAL B 1 58 ? 16.5 9.828 -4.848 1 95.12 58 VAL B N 1
ATOM 2128 C CA . VAL B 1 58 ? 16.391 8.828 -5.898 1 95.12 58 VAL B CA 1
ATOM 2129 C C . VAL B 1 58 ? 15.891 7.508 -5.309 1 95.12 58 VAL B C 1
ATOM 2131 O O . VAL B 1 58 ? 15.008 6.863 -5.871 1 95.12 58 VAL B O 1
ATOM 2134 N N . TYR B 1 59 ? 16.5 7.156 -4.199 1 96.62 59 TYR B N 1
ATOM 2135 C CA . TYR B 1 59 ? 16.094 5.957 -3.482 1 96.62 59 TYR B CA 1
ATOM 2136 C C . TYR B 1 59 ? 14.594 5.992 -3.18 1 96.62 59 TYR B C 1
ATOM 2138 O O . TYR B 1 59 ? 13.867 5.047 -3.49 1 96.62 59 TYR B O 1
ATOM 2146 N N . LEU B 1 60 ? 14.117 7.055 -2.682 1 94.38 60 LEU B N 1
ATOM 2147 C CA . LEU B 1 60 ? 12.711 7.211 -2.316 1 94.38 60 LEU B CA 1
ATOM 2148 C C . LEU B 1 60 ? 11.82 7.125 -3.549 1 94.38 60 LEU B C 1
ATOM 2150 O O . LEU B 1 60 ? 10.805 6.422 -3.539 1 94.38 60 LEU B O 1
ATOM 2154 N N . GLU B 1 61 ? 12.211 7.77 -4.582 1 92.69 61 GLU B N 1
ATOM 2155 C CA . GLU B 1 61 ? 11.391 7.836 -5.785 1 92.69 61 GLU B CA 1
ATOM 2156 C C . GLU B 1 61 ? 11.281 6.473 -6.457 1 92.69 61 GLU B C 1
ATOM 2158 O O . GLU B 1 61 ? 10.242 6.129 -7.02 1 92.69 61 GLU B O 1
ATOM 2163 N N . LEU B 1 62 ? 12.305 5.723 -6.387 1 95.19 62 LEU B N 1
ATOM 2164 C CA . LEU B 1 62 ? 12.289 4.387 -6.973 1 95.19 62 LEU B CA 1
ATOM 2165 C C . LEU B 1 62 ? 11.312 3.482 -6.23 1 95.19 62 LEU B C 1
ATOM 2167 O O . LEU B 1 62 ? 10.539 2.754 -6.855 1 95.19 62 LEU B O 1
ATOM 2171 N N . PHE B 1 63 ? 11.297 3.559 -4.969 1 94.81 63 PHE B N 1
ATOM 2172 C CA . PHE B 1 63 ? 10.406 2.699 -4.191 1 94.81 63 PHE B CA 1
ATOM 2173 C C . PHE B 1 63 ? 8.984 3.238 -4.203 1 94.81 63 PHE B C 1
ATOM 2175 O O . PHE B 1 63 ? 8.031 2.488 -3.986 1 94.81 63 PHE B O 1
ATOM 2182 N N . ARG B 1 64 ? 8.852 4.465 -4.488 1 90.19 64 ARG B N 1
ATOM 2183 C CA . ARG B 1 64 ? 7.523 5.055 -4.594 1 90.19 64 ARG B CA 1
ATOM 2184 C C . ARG B 1 64 ? 6.891 4.734 -5.945 1 90.19 64 ARG B C 1
ATOM 2186 O O . ARG B 1 64 ? 5.668 4.602 -6.047 1 90.19 64 ARG B O 1
ATOM 2193 N N . ALA B 1 65 ? 7.734 4.578 -6.906 1 92.94 65 ALA B N 1
ATOM 2194 C CA . ALA B 1 65 ? 7.23 4.422 -8.266 1 92.94 65 ALA B CA 1
ATOM 2195 C C . ALA B 1 65 ? 7.047 2.949 -8.617 1 92.94 65 ALA B C 1
ATOM 2197 O O . ALA B 1 65 ? 6.152 2.596 -9.398 1 92.94 65 ALA B O 1
ATOM 2198 N N . ILE B 1 66 ? 7.871 2.096 -8.086 1 95.5 66 ILE B N 1
ATOM 2199 C CA . ILE B 1 66 ? 7.891 0.693 -8.484 1 95.5 66 ILE B CA 1
ATOM 2200 C C . ILE B 1 66 ? 7.156 -0.15 -7.445 1 95.5 66 ILE B C 1
ATOM 2202 O O . ILE B 1 66 ? 7.438 -0.056 -6.25 1 95.5 66 ILE B O 1
ATOM 2206 N N . PRO B 1 67 ? 6.219 -0.998 -7.945 1 95.19 67 PRO B N 1
ATOM 2207 C CA . PRO B 1 67 ? 5.555 -1.9 -7 1 95.19 67 PRO B CA 1
ATOM 2208 C C . PRO B 1 67 ? 6.535 -2.824 -6.281 1 95.19 67 PRO B C 1
ATOM 2210 O O . PRO B 1 67 ? 7.5 -3.299 -6.883 1 95.19 67 PRO B O 1
ATOM 2213 N N . VAL B 1 68 ? 6.238 -3.043 -5.023 1 96.5 68 VAL B N 1
ATOM 2214 C CA . VAL B 1 68 ? 7.059 -3.928 -4.203 1 96.5 68 VAL B CA 1
ATOM 2215 C C . VAL B 1 68 ? 7.191 -5.289 -4.883 1 96.5 68 VAL B C 1
ATOM 2217 O O . VAL B 1 68 ? 8.258 -5.91 -4.844 1 96.5 68 VAL B O 1
ATOM 2220 N N . LEU B 1 69 ? 6.133 -5.742 -5.531 1 95.38 69 LEU B N 1
ATOM 2221 C CA . LEU B 1 69 ? 6.137 -7.031 -6.215 1 95.38 69 LEU B CA 1
ATOM 2222 C C . LEU B 1 69 ? 7.219 -7.074 -7.289 1 95.38 69 LEU B C 1
ATOM 2224 O O . LEU B 1 69 ? 7.902 -8.086 -7.449 1 95.38 69 LEU B O 1
ATOM 2228 N N . VAL B 1 70 ? 7.344 -6.012 -8 1 95.88 70 VAL B N 1
ATOM 2229 C CA . VAL B 1 70 ? 8.336 -5.953 -9.07 1 95.88 70 VAL B CA 1
ATOM 2230 C C . VAL B 1 70 ? 9.742 -5.996 -8.469 1 95.88 70 VAL B C 1
ATOM 2232 O O . VAL B 1 70 ? 10.633 -6.668 -9 1 95.88 70 VAL B O 1
ATOM 2235 N N . TRP B 1 71 ? 9.945 -5.316 -7.348 1 96.88 71 TRP B N 1
ATOM 2236 C CA . TRP B 1 71 ? 11.219 -5.375 -6.645 1 96.88 71 TRP B CA 1
ATOM 2237 C C . TRP B 1 71 ? 11.523 -6.797 -6.184 1 96.88 71 TRP B C 1
ATOM 2239 O O . TRP B 1 71 ? 12.664 -7.262 -6.293 1 96.88 71 TRP B O 1
ATOM 2249 N N . LEU B 1 72 ? 10.523 -7.465 -5.695 1 96.75 72 LEU B N 1
ATOM 2250 C CA . LEU B 1 72 ? 10.695 -8.844 -5.246 1 96.75 72 LEU B CA 1
ATOM 2251 C C . LEU B 1 72 ? 11.164 -9.734 -6.391 1 96.75 72 LEU B C 1
ATOM 2253 O O . LEU B 1 72 ? 12.133 -10.477 -6.242 1 96.75 72 LEU B O 1
ATOM 2257 N N . TYR B 1 73 ? 10.5 -9.617 -7.5 1 95.69 73 TYR B N 1
ATOM 2258 C CA . TYR B 1 73 ? 10.836 -10.445 -8.648 1 95.69 73 TYR B CA 1
ATOM 2259 C C . TYR B 1 73 ? 12.227 -10.117 -9.18 1 95.69 73 TYR B C 1
ATOM 2261 O O . TYR B 1 73 ? 13.016 -11.016 -9.469 1 95.69 73 TYR B O 1
ATOM 2269 N N . LEU B 1 74 ? 12.516 -8.828 -9.281 1 94.88 74 LEU B N 1
ATOM 2270 C CA . LEU B 1 74 ? 13.797 -8.398 -9.82 1 94.88 74 LEU B CA 1
ATOM 2271 C C . LEU B 1 74 ? 14.945 -8.891 -8.945 1 94.88 74 LEU B C 1
ATOM 2273 O O . LEU B 1 74 ? 15.953 -9.391 -9.453 1 94.88 74 LEU B O 1
ATOM 2277 N N . LEU B 1 75 ? 14.773 -8.781 -7.668 1 94.69 75 LEU B N 1
ATOM 2278 C CA . LEU B 1 75 ? 15.852 -9.18 -6.773 1 94.69 75 LEU B CA 1
ATOM 2279 C C . LEU B 1 75 ? 15.938 -10.703 -6.664 1 94.69 75 LEU B C 1
ATOM 2281 O O . LEU B 1 75 ? 17.031 -11.266 -6.668 1 94.69 75 LEU B O 1
ATOM 2285 N N . PHE B 1 76 ? 14.812 -11.359 -6.605 1 95.19 76 PHE B N 1
ATOM 2286 C CA . PHE B 1 76 ? 14.781 -12.805 -6.434 1 95.19 76 PHE B CA 1
ATOM 2287 C C . PHE B 1 76 ? 15.352 -13.508 -7.66 1 95.19 76 PHE B C 1
ATOM 2289 O O . PHE B 1 76 ? 16.109 -14.469 -7.535 1 95.19 76 PHE B O 1
ATOM 2296 N N . PHE B 1 77 ? 15.055 -13.047 -8.789 1 92.38 77 PHE B N 1
ATOM 2297 C CA . PHE B 1 77 ? 15.508 -13.695 -10.016 1 92.38 77 PHE B CA 1
ATOM 2298 C C . PHE B 1 77 ? 16.766 -13.023 -10.547 1 92.38 77 PHE B C 1
ATOM 2300 O O . PHE B 1 77 ? 17.547 -13.641 -11.273 1 92.38 77 PHE B O 1
ATOM 2307 N N . GLY B 1 78 ? 16.969 -11.766 -10.273 1 91 78 GLY B N 1
ATOM 2308 C CA . GLY B 1 78 ? 18.109 -11.016 -10.797 1 91 78 GLY B CA 1
ATOM 2309 C C . GLY B 1 78 ? 19.406 -11.312 -10.07 1 91 78 GLY B C 1
ATOM 2310 O O . GLY B 1 78 ? 20.453 -11.414 -10.703 1 91 78 GLY B O 1
ATOM 2311 N N . MET B 1 79 ? 19.312 -11.461 -8.805 1 90.44 79 MET B N 1
ATOM 2312 C CA . MET B 1 79 ? 20.531 -11.648 -8.023 1 90.44 79 MET B CA 1
ATOM 2313 C C . MET B 1 79 ? 21.281 -12.898 -8.477 1 90.44 79 MET B C 1
ATOM 2315 O O . MET B 1 79 ? 22.5 -12.859 -8.648 1 90.44 79 MET B O 1
ATOM 2319 N N . PRO B 1 80 ? 20.609 -13.992 -8.68 1 89.19 80 PRO B N 1
ATOM 2320 C CA . PRO B 1 80 ? 21.328 -15.164 -9.18 1 89.19 80 PRO B CA 1
ATOM 2321 C C . PRO B 1 80 ? 21.906 -14.961 -10.57 1 89.19 80 PRO B C 1
ATOM 2323 O O . PRO B 1 80 ? 23 -15.453 -10.867 1 89.19 80 PRO B O 1
ATOM 2326 N N . ILE B 1 81 ? 21.312 -14.227 -11.375 1 86.5 81 ILE B N 1
ATOM 2327 C CA . ILE B 1 81 ? 21.703 -14.055 -12.766 1 86.5 81 ILE B CA 1
ATOM 2328 C C . ILE B 1 81 ? 22.859 -13.07 -12.859 1 86.5 81 ILE B C 1
ATOM 2330 O O . ILE B 1 81 ? 23.859 -13.32 -13.547 1 86.5 81 ILE B O 1
ATOM 2334 N N . PHE B 1 82 ? 22.828 -11.984 -12.062 1 86.31 82 PHE B N 1
ATOM 2335 C CA . PHE B 1 82 ? 23.828 -10.938 -12.188 1 86.31 82 PHE B CA 1
ATOM 2336 C C . PHE B 1 82 ? 25.016 -11.211 -11.273 1 86.31 82 PHE B C 1
ATOM 2338 O O . PHE B 1 82 ? 26.156 -10.914 -11.625 1 86.31 82 PHE B O 1
ATOM 2345 N N . PHE B 1 83 ? 24.75 -11.789 -10.125 1 89.69 83 PHE B N 1
ATOM 2346 C CA . PHE B 1 83 ? 25.812 -11.875 -9.125 1 89.69 83 PHE B CA 1
ATOM 2347 C C . PHE B 1 83 ? 26.094 -13.328 -8.758 1 89.69 83 PHE B C 1
ATOM 2349 O O . PHE B 1 83 ? 27 -13.617 -7.98 1 89.69 83 PHE B O 1
ATOM 2356 N N . GLY B 1 84 ? 25.312 -14.258 -9.328 1 88.94 84 GLY B N 1
ATOM 2357 C CA . GLY B 1 84 ? 25.484 -15.664 -9 1 88.94 84 GLY B CA 1
ATOM 2358 C C . GLY B 1 84 ? 25.094 -16 -7.574 1 88.94 84 GLY B C 1
ATOM 2359 O O . GLY B 1 84 ? 25.531 -17.016 -7.035 1 88.94 84 GLY B O 1
ATOM 2360 N N . LEU B 1 85 ? 24.391 -15.086 -6.922 1 88.94 85 LEU B N 1
ATOM 2361 C CA . LEU B 1 85 ? 23.984 -15.258 -5.531 1 88.94 85 LEU B CA 1
ATOM 2362 C C . LEU B 1 85 ? 22.516 -15.625 -5.441 1 88.94 85 LEU B C 1
ATOM 2364 O O . LEU B 1 85 ? 21.656 -14.922 -5.98 1 88.94 85 LEU B O 1
ATOM 2368 N N . SER B 1 86 ? 22.281 -16.891 -4.941 1 88.06 86 SER B N 1
ATOM 2369 C CA . SER B 1 86 ? 20.891 -17.266 -4.719 1 88.06 86 SER B CA 1
ATOM 2370 C C . SER B 1 86 ? 20.453 -16.969 -3.289 1 88.06 86 SER B C 1
ATOM 2372 O O . SER B 1 86 ? 21.047 -17.484 -2.334 1 88.06 86 SER B O 1
ATOM 2374 N N . ILE B 1 87 ? 19.594 -16.062 -3.131 1 91.31 87 ILE B N 1
ATOM 2375 C CA . ILE B 1 87 ? 19.047 -15.688 -1.829 1 91.31 87 ILE B CA 1
ATOM 2376 C C . ILE B 1 87 ? 17.75 -16.453 -1.57 1 91.31 87 ILE B C 1
ATOM 2378 O O . ILE B 1 87 ? 16.875 -16.516 -2.441 1 91.31 87 ILE B O 1
ATOM 2382 N N . PRO B 1 88 ? 17.75 -17.109 -0.381 1 95.75 88 PRO B N 1
ATOM 2383 C CA . PRO B 1 88 ? 16.469 -17.734 -0.055 1 95.75 88 PRO B CA 1
ATOM 2384 C C . PRO B 1 88 ? 15.305 -16.75 -0.113 1 95.75 88 PRO B C 1
ATOM 2386 O O . PRO B 1 88 ? 15.484 -15.57 0.193 1 95.75 88 PRO B O 1
ATOM 2389 N N . SER B 1 89 ? 14.141 -17.281 -0.589 1 96.69 89 SER B N 1
ATOM 2390 C CA . SER B 1 89 ? 12.961 -16.453 -0.796 1 96.69 89 SER B CA 1
ATOM 2391 C C . SER B 1 89 ? 12.609 -15.664 0.463 1 96.69 89 SER B C 1
ATOM 2393 O O . SER B 1 89 ? 12.195 -14.508 0.384 1 96.69 89 SER B O 1
ATOM 2395 N N . PHE B 1 90 ? 12.812 -16.25 1.671 1 97.62 90 PHE B N 1
ATOM 2396 C CA . PHE B 1 90 ? 12.516 -15.609 2.945 1 97.62 90 PHE B CA 1
ATOM 2397 C C . PHE B 1 90 ? 13.32 -14.328 3.107 1 97.62 90 PHE B C 1
ATOM 2399 O O . PHE B 1 90 ? 12.758 -13.258 3.361 1 97.62 90 PHE B O 1
ATOM 2406 N N . TRP B 1 91 ? 14.578 -14.391 2.875 1 97.5 91 TRP B N 1
ATOM 2407 C CA . TRP B 1 91 ? 15.461 -13.25 3.082 1 97.5 91 TRP B CA 1
ATOM 2408 C C . TRP B 1 91 ? 15.297 -12.219 1.971 1 97.5 91 TRP B C 1
ATOM 2410 O O . TRP B 1 91 ? 15.477 -11.023 2.195 1 97.5 91 TRP B O 1
ATOM 2420 N N . CYS B 1 92 ? 14.938 -12.703 0.78 1 97.62 92 CYS B N 1
ATOM 2421 C CA . CYS B 1 92 ? 14.633 -11.773 -0.301 1 97.62 92 CYS B CA 1
ATOM 2422 C C . CYS B 1 92 ? 13.43 -10.906 0.055 1 97.62 92 CYS B C 1
ATOM 2424 O O . CYS B 1 92 ? 13.461 -9.688 -0.156 1 97.62 92 CYS B O 1
ATOM 2426 N N . ALA B 1 93 ? 12.406 -11.562 0.609 1 98.31 93 ALA B N 1
ATOM 2427 C CA . ALA B 1 93 ? 11.211 -10.828 1.037 1 98.31 93 ALA B CA 1
ATOM 2428 C C . ALA B 1 93 ? 11.555 -9.82 2.125 1 98.31 93 ALA B C 1
ATOM 2430 O O . ALA B 1 93 ? 11.141 -8.656 2.053 1 98.31 93 ALA B O 1
ATOM 2431 N N . VAL B 1 94 ? 12.352 -10.227 3.119 1 98.62 94 VAL B N 1
ATOM 2432 C CA . VAL B 1 94 ? 12.734 -9.352 4.219 1 98.62 94 VAL B CA 1
ATOM 2433 C C . VAL B 1 94 ? 13.523 -8.156 3.68 1 98.62 94 VAL B C 1
ATOM 2435 O O . VAL B 1 94 ? 13.273 -7.016 4.074 1 98.62 94 VAL B O 1
ATOM 2438 N N . LEU B 1 95 ? 14.367 -8.406 2.799 1 98.19 95 LEU B N 1
ATOM 2439 C CA . LEU B 1 95 ? 15.227 -7.355 2.258 1 98.19 95 LEU B CA 1
ATOM 2440 C C . LEU B 1 95 ? 14.398 -6.324 1.495 1 98.19 95 LEU B C 1
ATOM 2442 O O . LEU B 1 95 ? 14.523 -5.121 1.744 1 98.19 95 LEU B O 1
ATOM 2446 N N . VAL B 1 96 ? 13.57 -6.793 0.553 1 98.44 96 VAL B N 1
ATOM 2447 C CA . VAL B 1 96 ? 12.805 -5.891 -0.294 1 98.44 96 VAL B CA 1
ATOM 2448 C C . VAL B 1 96 ? 11.82 -5.09 0.562 1 98.44 96 VAL B C 1
ATOM 2450 O O . VAL B 1 96 ? 11.719 -3.869 0.424 1 98.44 96 VAL B O 1
ATOM 2453 N N . LEU B 1 97 ? 11.141 -5.75 1.485 1 98.62 97 LEU B N 1
ATOM 2454 C CA . LEU B 1 97 ? 10.188 -5.082 2.359 1 98.62 97 LEU B CA 1
ATOM 2455 C C . LEU B 1 97 ? 10.891 -4.086 3.277 1 98.62 97 LEU B C 1
ATOM 2457 O O . LEU B 1 97 ? 10.344 -3.02 3.572 1 98.62 97 LEU B O 1
ATOM 2461 N N . SER B 1 98 ? 12.047 -4.461 3.738 1 98.75 98 SER B N 1
ATOM 2462 C CA . SER B 1 98 ? 12.812 -3.572 4.605 1 98.75 98 SER B CA 1
ATOM 2463 C C . SER B 1 98 ? 13.234 -2.307 3.865 1 98.75 98 SER B C 1
ATOM 2465 O O . SER B 1 98 ? 13.156 -1.205 4.414 1 98.75 98 SER B O 1
ATOM 2467 N N . LEU B 1 99 ? 13.711 -2.477 2.676 1 98.56 99 LEU B N 1
ATOM 2468 C CA . LEU B 1 99 ? 14.141 -1.328 1.884 1 98.56 99 LEU B CA 1
ATOM 2469 C C . LEU B 1 99 ? 12.953 -0.424 1.56 1 98.56 99 LEU B C 1
ATOM 2471 O O . LEU B 1 99 ? 13.062 0.801 1.648 1 98.56 99 LEU B O 1
ATOM 2475 N N . TRP B 1 100 ? 11.875 -1.062 1.158 1 98.19 100 TRP B N 1
ATOM 2476 C CA . TRP B 1 100 ? 10.656 -0.298 0.916 1 98.19 100 TRP B CA 1
ATOM 2477 C C . TRP B 1 100 ? 10.172 0.375 2.195 1 98.19 100 TRP B C 1
ATOM 2479 O O . TRP B 1 100 ? 9.883 1.575 2.201 1 98.19 100 TRP B O 1
ATOM 2489 N N . GLY B 1 101 ? 10.109 -0.381 3.299 1 98.31 101 GLY B N 1
ATOM 2490 C CA . GLY B 1 101 ? 9.68 0.151 4.582 1 98.31 101 GLY B CA 1
ATOM 2491 C C . GLY B 1 101 ? 10.555 1.279 5.086 1 98.31 101 GLY B C 1
ATOM 2492 O O . GLY B 1 101 ? 10.062 2.244 5.676 1 98.31 101 GLY B O 1
ATOM 2493 N N . ALA B 1 102 ? 11.82 1.151 4.863 1 98.44 102 ALA B N 1
ATOM 2494 C CA . ALA B 1 102 ? 12.758 2.186 5.297 1 98.44 102 ALA B CA 1
ATOM 2495 C C . ALA B 1 102 ? 12.477 3.508 4.59 1 98.44 102 ALA B C 1
ATOM 2497 O O . ALA B 1 102 ? 12.633 4.578 5.184 1 98.44 102 ALA B O 1
ATOM 2498 N N . SER B 1 103 ? 12.125 3.426 3.352 1 97.5 103 SER B N 1
ATOM 2499 C CA . SER B 1 103 ? 11.781 4.645 2.629 1 97.5 103 SER B CA 1
ATOM 2500 C C . SER B 1 103 ? 10.523 5.285 3.199 1 97.5 103 SER B C 1
ATOM 2502 O O . SER B 1 103 ? 10.469 6.5 3.393 1 97.5 103 SER B O 1
ATOM 2504 N N . GLU B 1 104 ? 9.57 4.504 3.551 1 96.31 104 GLU B N 1
ATOM 2505 C CA . GLU B 1 104 ? 8.305 4.992 4.09 1 96.31 104 GLU B CA 1
ATOM 2506 C C . GLU B 1 104 ? 8.484 5.531 5.508 1 96.31 104 GLU B C 1
ATOM 2508 O O . GLU B 1 104 ? 8.031 6.637 5.816 1 96.31 104 GLU B O 1
ATOM 2513 N N . VAL B 1 105 ? 9.109 4.785 6.312 1 97.44 105 VAL B N 1
ATOM 2514 C CA . VAL B 1 105 ? 9.375 5.211 7.684 1 97.44 105 VAL B CA 1
ATOM 2515 C C . VAL B 1 105 ? 10.273 6.441 7.676 1 97.44 105 VAL B C 1
ATOM 2517 O O . VAL B 1 105 ? 10.094 7.355 8.484 1 97.44 105 VAL B O 1
ATOM 2520 N N . GLY B 1 106 ? 11.242 6.43 6.789 1 96.94 106 GLY B N 1
ATOM 2521 C CA . GLY B 1 106 ? 12.156 7.559 6.672 1 96.94 106 GLY B CA 1
ATOM 2522 C C . GLY B 1 106 ? 11.445 8.867 6.387 1 96.94 106 GLY B C 1
ATOM 2523 O O . GLY B 1 106 ? 11.789 9.906 6.969 1 96.94 106 GLY B O 1
ATOM 2524 N N . GLU B 1 107 ? 10.508 8.812 5.52 1 93.75 107 GLU B N 1
ATOM 2525 C CA . GLU B 1 107 ? 9.742 10.016 5.203 1 93.75 107 GLU B CA 1
ATOM 2526 C C . GLU B 1 107 ? 8.945 10.492 6.418 1 93.75 107 GLU B C 1
ATOM 2528 O O . GLU B 1 107 ? 8.773 11.703 6.613 1 93.75 107 GLU B O 1
ATOM 2533 N N . VAL B 1 108 ? 8.43 9.586 7.199 1 94.25 108 VAL B N 1
ATOM 2534 C CA . VAL B 1 108 ? 7.723 9.938 8.422 1 94.25 108 VAL B CA 1
ATOM 2535 C C . VAL B 1 108 ? 8.68 10.625 9.398 1 94.25 108 VAL B C 1
ATOM 2537 O O . VAL B 1 108 ? 8.359 11.664 9.969 1 94.25 108 VAL B O 1
ATOM 2540 N N . VAL B 1 109 ? 9.844 10.047 9.516 1 95.38 109 VAL B N 1
ATOM 2541 C CA . VAL B 1 109 ? 10.844 10.586 10.422 1 95.38 109 VAL B CA 1
ATOM 2542 C C . VAL B 1 109 ? 11.273 11.977 9.953 1 95.38 109 VAL B C 1
ATOM 2544 O O . VAL B 1 109 ? 11.336 12.914 10.75 1 95.38 109 VAL B O 1
ATOM 2547 N N . ARG B 1 110 ? 11.562 12.07 8.727 1 93.69 110 ARG B N 1
ATOM 2548 C CA . ARG B 1 110 ? 11.953 13.352 8.156 1 93.69 110 ARG B CA 1
ATOM 2549 C C . ARG B 1 110 ? 10.875 14.406 8.414 1 93.69 110 ARG B C 1
ATOM 2551 O O . ARG B 1 110 ? 11.18 15.523 8.828 1 93.69 110 ARG B O 1
ATOM 2558 N N . GLY B 1 111 ? 9.672 14.039 8.133 1 90.81 111 GLY B N 1
ATOM 2559 C CA . GLY B 1 111 ? 8.57 14.961 8.359 1 90.81 111 GLY B CA 1
ATOM 2560 C C . GLY B 1 111 ? 8.43 15.375 9.812 1 90.81 111 GLY B C 1
ATOM 2561 O O . GLY B 1 111 ? 8.188 16.547 10.109 1 90.81 111 GLY B O 1
ATOM 2562 N N . ALA B 1 112 ? 8.547 14.477 10.688 1 91.56 112 ALA B N 1
ATOM 2563 C CA . ALA B 1 112 ? 8.445 14.758 12.117 1 91.56 112 ALA B CA 1
ATOM 2564 C C . ALA B 1 112 ? 9.562 15.688 12.578 1 91.56 112 ALA B C 1
ATOM 2566 O O . ALA B 1 112 ? 9.336 16.609 13.367 1 91.56 112 ALA B O 1
ATOM 2567 N N . LEU B 1 113 ? 10.75 15.516 12.117 1 90.94 113 LEU B N 1
ATOM 2568 C CA . LEU B 1 113 ? 11.906 16.328 12.484 1 90.94 113 LEU B CA 1
ATOM 2569 C C . LEU B 1 113 ? 11.75 17.75 11.961 1 90.94 113 LEU B C 1
ATOM 2571 O O . LEU B 1 113 ? 12.102 18.719 12.641 1 90.94 113 LEU B O 1
ATOM 2575 N N . HIS B 1 114 ? 11.203 17.859 10.789 1 88.62 114 HIS B N 1
ATOM 2576 C CA . HIS B 1 114 ? 11.008 19.172 10.18 1 88.62 114 HIS B CA 1
ATOM 2577 C C . HIS B 1 114 ? 9.875 19.938 10.867 1 88.62 114 HIS B C 1
ATOM 2579 O O . HIS B 1 114 ? 9.805 21.172 10.773 1 88.62 114 HIS B O 1
ATOM 2585 N N . SER B 1 115 ? 9.023 19.219 11.469 1 85.94 115 SER B N 1
ATOM 2586 C CA . SER B 1 115 ? 7.887 19.875 12.117 1 85.94 115 SER B CA 1
ATOM 2587 C C . SER B 1 115 ? 8.297 20.5 13.453 1 85.94 115 SER B C 1
ATOM 2589 O O . SER B 1 115 ? 7.551 21.281 14.023 1 85.94 115 SER B O 1
ATOM 2591 N N . LEU B 1 116 ? 9.5 20.219 13.953 1 87.75 116 LEU B N 1
ATOM 2592 C CA . LEU B 1 116 ? 9.984 20.766 15.219 1 87.75 116 LEU B CA 1
ATOM 2593 C C . LEU B 1 116 ? 10.43 22.219 15.039 1 87.75 116 LEU B C 1
ATOM 2595 O O . LEU B 1 116 ? 10.938 22.594 13.984 1 87.75 116 LEU B O 1
ATOM 2599 N N . PRO B 1 117 ? 10.203 23.016 16.109 1 86.75 117 PRO B N 1
ATOM 2600 C CA . PRO B 1 117 ? 10.672 24.406 16.031 1 86.75 117 PRO B CA 1
ATOM 2601 C C . PRO B 1 117 ? 12.18 24.5 15.812 1 86.75 117 PRO B C 1
ATOM 2603 O O . PRO B 1 117 ? 12.945 23.734 16.375 1 86.75 117 PRO B O 1
ATOM 2606 N N . ARG B 1 118 ? 12.523 25.422 15.047 1 85.06 118 ARG B N 1
ATOM 2607 C CA . ARG B 1 118 ? 13.93 25.625 14.703 1 85.06 118 ARG B CA 1
ATOM 2608 C C . ARG B 1 118 ? 14.75 25.969 15.945 1 85.06 118 ARG B C 1
ATOM 2610 O O . ARG B 1 118 ? 15.945 25.672 16 1 85.06 118 ARG B O 1
ATOM 2617 N N . GLY B 1 119 ? 14.094 26.547 16.828 1 82.94 119 GLY B N 1
ATOM 2618 C CA . GLY B 1 119 ? 14.758 26.953 18.062 1 82.94 119 GLY B CA 1
ATOM 2619 C C . GLY B 1 119 ? 15.359 25.781 18.828 1 82.94 119 GLY B C 1
ATOM 2620 O O . GLY B 1 119 ? 16.406 25.938 19.469 1 82.94 119 GLY B O 1
ATOM 2621 N N . GLN B 1 120 ? 14.766 24.656 18.688 1 85.69 120 GLN B N 1
ATOM 2622 C CA . GLN B 1 120 ? 15.266 23.484 19.391 1 85.69 120 GLN B CA 1
ATOM 2623 C C . GLN B 1 120 ? 16.641 23.062 18.859 1 85.69 120 GLN B C 1
ATOM 2625 O O . GLN B 1 120 ? 17.547 22.75 19.625 1 85.69 120 GLN B O 1
ATOM 2630 N N . ARG B 1 121 ? 16.766 23.062 17.594 1 85.62 121 ARG B N 1
ATOM 2631 C CA . ARG B 1 121 ? 18.031 22.719 16.969 1 85.62 121 ARG B CA 1
ATOM 2632 C C . ARG B 1 121 ? 19.094 23.781 17.281 1 85.62 121 ARG B C 1
ATOM 2634 O O . ARG B 1 121 ? 20.234 23.438 17.609 1 85.62 121 ARG B O 1
ATOM 2641 N N . GLU B 1 122 ? 18.672 25.016 17.219 1 87.12 122 GLU B N 1
ATOM 2642 C CA . GLU B 1 122 ? 19.578 26.125 17.5 1 87.12 122 GLU B CA 1
ATOM 2643 C C . GLU B 1 122 ? 20.031 26.109 18.953 1 87.12 122 GLU B C 1
ATOM 2645 O O . GLU B 1 122 ? 21.203 26.359 19.25 1 87.12 122 GLU B O 1
ATOM 2650 N N . ALA B 1 123 ? 19.156 25.844 19.766 1 86.25 123 ALA B N 1
ATOM 2651 C CA . ALA B 1 123 ? 19.453 25.812 21.188 1 86.25 123 ALA B CA 1
ATOM 2652 C C . ALA B 1 123 ? 20.438 24.688 21.516 1 86.25 123 ALA B C 1
ATOM 2654 O O . ALA B 1 123 ? 21.375 24.875 22.297 1 86.25 123 ALA B O 1
ATOM 2655 N N . GLY B 1 124 ? 20.219 23.578 20.922 1 83.94 124 GLY B N 1
ATOM 2656 C CA . GLY B 1 124 ? 21.109 22.453 21.156 1 83.94 124 GLY B CA 1
ATOM 2657 C C . GLY B 1 124 ? 22.516 22.703 20.641 1 83.94 124 GLY B C 1
ATOM 2658 O O . GLY B 1 124 ? 23.5 22.391 21.328 1 83.94 124 GLY B O 1
ATOM 2659 N N . LEU B 1 125 ? 22.578 23.312 19.547 1 84.69 125 LEU B N 1
ATOM 2660 C CA . LEU B 1 125 ? 23.875 23.625 18.953 1 84.69 125 LEU B CA 1
ATOM 2661 C C . LEU B 1 125 ? 24.578 24.719 19.766 1 84.69 125 LEU B C 1
ATOM 2663 O O . LEU B 1 125 ? 25.812 24.688 19.906 1 84.69 125 LEU B O 1
ATOM 2667 N N . SER B 1 126 ? 23.812 25.547 20.266 1 88.75 126 SER B N 1
ATOM 2668 C CA . SER B 1 126 ? 24.375 26.672 21.031 1 88.75 126 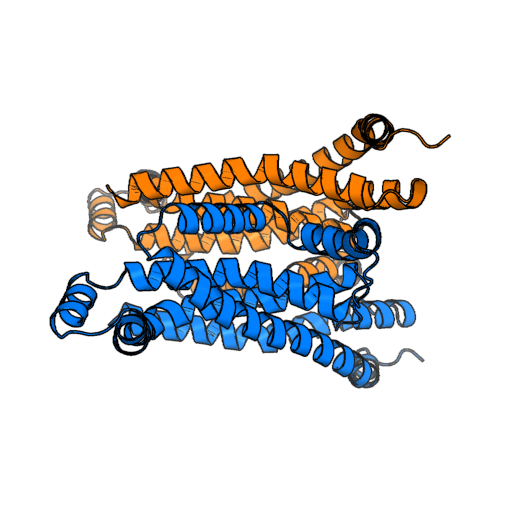SER B CA 1
ATOM 2669 C C . SER B 1 126 ? 25.016 26.188 22.328 1 88.75 126 SER B C 1
ATOM 2671 O O . SER B 1 126 ? 25.953 26.812 22.828 1 88.75 126 SER B O 1
ATOM 2673 N N . ILE B 1 127 ? 24.547 25.125 22.875 1 90.69 127 ILE B N 1
ATOM 2674 C CA . ILE B 1 127 ? 25.094 24.625 24.141 1 90.69 127 ILE B CA 1
ATOM 2675 C C . ILE B 1 127 ? 26.188 23.594 23.875 1 90.69 127 ILE B C 1
ATOM 2677 O O . ILE B 1 127 ? 26.703 22.969 24.797 1 90.69 127 ILE B O 1
ATOM 2681 N N . GLY B 1 128 ? 26.5 23.344 22.594 1 87.75 128 GLY B N 1
ATOM 2682 C CA . GLY B 1 128 ? 27.703 22.594 22.25 1 87.75 128 GLY B CA 1
ATOM 2683 C C . GLY B 1 128 ? 27.406 21.141 21.922 1 87.75 128 GLY B C 1
ATOM 2684 O O . GLY B 1 128 ? 28.312 20.297 21.906 1 87.75 128 GLY B O 1
ATOM 2685 N N . LEU B 1 129 ? 26.234 20.781 21.672 1 86.19 129 LEU B N 1
ATOM 2686 C CA . LEU B 1 129 ? 25.922 19.391 21.344 1 86.19 129 LEU B CA 1
ATOM 2687 C C . LEU B 1 129 ? 26.406 19.062 19.922 1 86.19 129 LEU B C 1
ATOM 2689 O O . LEU B 1 129 ? 26.297 19.891 19.016 1 86.19 129 LEU B O 1
ATOM 2693 N N . SER B 1 130 ? 27 17.875 19.891 1 88.75 130 SER B N 1
ATOM 2694 C CA . SER B 1 130 ? 27.312 17.375 18.562 1 88.75 130 SER B CA 1
ATOM 2695 C C . SER B 1 130 ? 26.062 16.922 17.828 1 88.75 130 SER B C 1
ATOM 2697 O O . SER B 1 130 ? 25 16.766 18.438 1 88.75 130 SER B O 1
ATOM 2699 N N . ASP B 1 131 ? 26.156 16.656 16.453 1 85.44 131 ASP B N 1
ATOM 2700 C CA . ASP B 1 131 ? 24.984 16.281 15.656 1 85.44 131 ASP B CA 1
ATOM 2701 C C . ASP B 1 131 ? 24.375 14.984 16.172 1 85.44 131 ASP B C 1
ATOM 2703 O O . ASP B 1 131 ? 23.156 14.922 16.406 1 85.44 131 ASP B O 1
ATOM 2707 N N . PRO B 1 132 ? 25.219 14.031 16.469 1 87.19 132 PRO B N 1
ATOM 2708 C CA . PRO B 1 132 ? 24.625 12.797 16.984 1 87.19 132 PRO B CA 1
ATOM 2709 C C . PRO B 1 132 ? 23.969 12.992 18.344 1 87.19 132 PRO B C 1
ATOM 2711 O O . PRO B 1 132 ? 22.938 12.375 18.641 1 87.19 132 PRO B O 1
ATOM 2714 N N . GLN B 1 133 ? 24.547 13.859 19.141 1 87.62 133 GLN B N 1
ATOM 2715 C CA . GLN B 1 133 ? 23.969 14.172 20.438 1 87.62 133 GLN B CA 1
ATOM 2716 C C . GLN B 1 133 ? 22.656 14.945 20.297 1 87.62 133 GLN B C 1
ATOM 2718 O O . GLN B 1 133 ? 21.688 14.68 21 1 87.62 133 GLN B O 1
ATOM 2723 N N . LEU B 1 134 ? 22.719 15.852 19.375 1 89.25 134 LEU B N 1
ATOM 2724 C CA . LEU B 1 134 ? 21.547 16.688 19.125 1 89.25 134 LEU B CA 1
ATOM 2725 C C . LEU B 1 134 ? 20.359 15.828 18.688 1 89.25 134 LEU B C 1
ATOM 2727 O O . LEU B 1 134 ? 19.266 15.961 19.234 1 89.25 134 LEU B O 1
ATOM 2731 N N . TYR B 1 135 ? 20.625 14.953 17.812 1 89 135 TYR B N 1
ATOM 2732 C CA . TYR B 1 135 ? 19.562 14.094 17.312 1 89 135 TYR B CA 1
ATOM 2733 C C . TYR B 1 135 ? 19.141 13.078 18.375 1 89 135 TYR B C 1
ATOM 2735 O O . TYR B 1 135 ? 17.938 12.859 18.578 1 89 135 TYR B O 1
ATOM 2743 N N . GLY B 1 136 ? 20.047 12.484 19 1 88.69 136 GLY B N 1
ATOM 2744 C CA . GLY B 1 136 ? 19.75 11.43 19.969 1 88.69 136 GLY B CA 1
ATOM 2745 C C . GLY B 1 136 ? 19.078 11.945 21.219 1 88.69 136 GLY B C 1
ATOM 2746 O O . GLY B 1 136 ? 18.172 11.312 21.75 1 88.69 136 GLY B O 1
ATOM 2747 N N . TYR B 1 137 ? 19.453 13.188 21.656 1 86.56 137 TYR B N 1
ATOM 2748 C CA . TYR B 1 137 ? 19.016 13.656 22.969 1 86.56 137 TYR B CA 1
ATOM 2749 C C . TYR B 1 137 ? 17.891 14.664 22.828 1 86.56 137 TYR B C 1
ATOM 2751 O O . TYR B 1 137 ? 17.094 14.844 23.75 1 86.56 137 TYR B O 1
ATOM 2759 N N . VAL B 1 138 ? 17.797 15.273 21.75 1 86.62 138 VAL B N 1
ATOM 2760 C CA . VAL B 1 138 ? 16.891 16.422 21.719 1 86.62 138 VAL B CA 1
ATOM 2761 C C . VAL B 1 138 ? 15.844 16.234 20.625 1 86.62 138 VAL B C 1
ATOM 2763 O O . VAL B 1 138 ? 14.664 16.047 20.922 1 86.62 138 VAL B O 1
ATOM 2766 N N . LEU B 1 139 ? 16.281 16.062 19.469 1 88.38 139 LEU B N 1
ATOM 2767 C CA . LEU B 1 139 ? 15.367 16.172 18.344 1 88.38 139 LEU B CA 1
ATOM 2768 C C . LEU B 1 139 ? 14.539 14.891 18.203 1 88.38 139 LEU B C 1
ATOM 2770 O O . LEU B 1 139 ? 13.305 14.953 18.141 1 88.38 139 LEU B O 1
ATOM 2774 N N . LEU B 1 140 ? 15.188 13.75 18.25 1 89.12 140 LEU B N 1
ATOM 2775 C CA . LEU B 1 140 ? 14.492 12.492 18.016 1 89.12 140 LEU B CA 1
ATOM 2776 C C . LEU B 1 140 ? 13.492 12.195 19.125 1 89.12 140 LEU B C 1
ATOM 2778 O O . LEU B 1 140 ? 12.359 11.789 18.859 1 89.12 140 LEU B O 1
ATOM 2782 N N . PRO B 1 141 ? 13.945 12.398 20.344 1 88.75 141 PRO B N 1
ATOM 2783 C CA . PRO B 1 141 ? 12.977 12.188 21.422 1 88.75 141 PRO B CA 1
ATOM 2784 C C . PRO B 1 141 ? 11.75 13.086 21.297 1 88.75 141 PRO B C 1
ATOM 2786 O O . PRO B 1 141 ? 10.633 12.648 21.594 1 88.75 141 PRO B O 1
ATOM 2789 N N . GLN B 1 142 ? 11.883 14.242 20.844 1 87.19 142 GLN B N 1
ATOM 2790 C CA . GLN B 1 142 ? 10.766 15.172 20.672 1 87.19 142 GLN B CA 1
ATOM 2791 C C . GLN B 1 142 ? 9.906 14.781 19.484 1 87.19 142 GLN B C 1
ATOM 2793 O O . GLN B 1 142 ? 8.68 14.938 19.516 1 87.19 142 GLN B O 1
ATOM 2798 N N . ALA B 1 143 ? 10.578 14.195 18.547 1 89.75 143 ALA B N 1
ATOM 2799 C CA . ALA B 1 143 ? 9.883 13.836 17.312 1 89.75 143 ALA B CA 1
ATOM 2800 C C . ALA B 1 143 ? 9.133 12.516 17.469 1 89.75 143 ALA B C 1
ATOM 2802 O O . ALA B 1 143 ? 8.234 12.211 16.672 1 89.75 143 ALA B O 1
ATOM 2803 N N . LEU B 1 144 ? 9.5 11.719 18.406 1 89.31 144 LEU B N 1
ATOM 2804 C CA . LEU B 1 144 ? 8.945 10.383 18.609 1 89.31 144 LEU B CA 1
ATOM 2805 C C . LEU B 1 144 ? 7.43 10.445 18.766 1 89.31 144 LEU B C 1
ATOM 2807 O O . LEU B 1 144 ? 6.707 9.609 18.219 1 89.31 144 LEU B O 1
ATOM 2811 N N . LYS B 1 145 ? 6.98 11.391 19.562 1 85.31 145 LYS B N 1
ATOM 2812 C CA . LYS B 1 145 ? 5.547 11.531 19.797 1 85.31 145 LYS B CA 1
ATOM 2813 C C . LYS B 1 145 ? 4.801 11.805 18.484 1 85.31 145 LYS B C 1
ATOM 2815 O O . LYS B 1 145 ? 3.742 11.227 18.234 1 85.31 145 LYS B O 1
ATOM 2820 N N . ARG B 1 146 ? 5.371 12.594 17.672 1 86.69 146 ARG B N 1
ATOM 2821 C CA . ARG B 1 146 ? 4.715 13.016 16.453 1 86.69 146 ARG B CA 1
ATOM 2822 C C . ARG B 1 146 ? 4.789 11.93 15.383 1 86.69 146 ARG B C 1
ATOM 2824 O O . ARG B 1 146 ? 3.896 11.812 14.539 1 86.69 146 ARG B O 1
ATOM 2831 N N . MET B 1 147 ? 5.797 11.125 15.438 1 91.81 147 MET B N 1
ATOM 2832 C CA . MET B 1 147 ? 5.996 10.188 14.344 1 91.81 147 MET B CA 1
ATOM 2833 C C . MET B 1 147 ? 5.387 8.828 14.672 1 91.81 147 MET B C 1
ATOM 2835 O O . MET B 1 147 ? 5.211 7.992 13.789 1 91.81 147 MET B O 1
ATOM 2839 N N . THR B 1 148 ? 5.02 8.594 15.883 1 92.38 148 THR B N 1
ATOM 284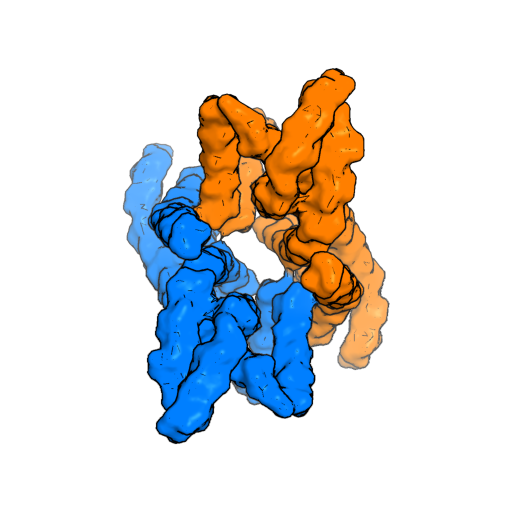0 C CA . THR B 1 148 ? 4.605 7.266 16.312 1 92.38 148 THR B CA 1
ATOM 2841 C C . THR B 1 148 ? 3.334 6.832 15.602 1 92.38 148 THR B C 1
ATOM 2843 O O . THR B 1 148 ? 3.289 5.754 15 1 92.38 148 THR B O 1
ATOM 2846 N N . PRO B 1 149 ? 2.291 7.668 15.555 1 91.62 149 PRO B N 1
ATOM 2847 C CA . PRO B 1 149 ? 1.059 7.215 14.898 1 91.62 149 PRO B CA 1
ATOM 2848 C C . PRO B 1 149 ? 1.257 6.898 13.422 1 91.62 149 PRO B C 1
ATOM 2850 O O . PRO B 1 149 ? 0.922 5.801 12.969 1 91.62 149 PRO B O 1
ATOM 2853 N N . PRO B 1 150 ? 1.876 7.777 12.68 1 92.31 150 PRO B N 1
ATOM 2854 C CA . PRO B 1 150 ? 2.061 7.457 11.258 1 92.31 150 PRO B CA 1
ATOM 2855 C C . PRO B 1 150 ? 3.006 6.277 11.047 1 92.31 150 PRO B C 1
ATOM 2857 O O . PRO B 1 150 ? 2.877 5.551 10.055 1 92.31 150 PRO B O 1
ATOM 2860 N N . THR B 1 151 ? 3.957 6.086 11.93 1 95.94 151 THR B N 1
ATOM 2861 C CA . THR B 1 151 ? 4.867 4.953 11.812 1 95.94 151 THR B CA 1
ATOM 2862 C C . THR B 1 151 ? 4.121 3.637 12.016 1 95.94 151 THR B C 1
ATOM 2864 O O . THR B 1 151 ? 4.398 2.646 11.336 1 95.94 151 THR B O 1
ATOM 2867 N N . ILE B 1 152 ? 3.225 3.635 12.953 1 94.94 152 ILE B N 1
ATOM 2868 C CA . ILE B 1 152 ? 2.412 2.447 13.195 1 94.94 152 ILE B CA 1
ATOM 2869 C C . ILE B 1 152 ? 1.622 2.098 11.938 1 94.94 152 ILE B C 1
ATOM 2871 O O . ILE B 1 152 ? 1.469 0.922 11.602 1 94.94 152 ILE B O 1
ATOM 2875 N N . ASN B 1 153 ? 1.156 3.092 11.258 1 92.94 153 ASN B N 1
ATOM 2876 C CA . ASN B 1 153 ? 0.449 2.857 10 1 92.94 153 ASN B CA 1
ATOM 2877 C C . ASN B 1 153 ? 1.358 2.217 8.961 1 92.94 153 ASN B C 1
ATOM 2879 O O . ASN B 1 153 ? 0.929 1.335 8.211 1 92.94 153 ASN B O 1
ATOM 2883 N N . VAL B 1 154 ? 2.57 2.648 8.898 1 96.06 154 VAL B N 1
ATOM 2884 C CA . VAL B 1 154 ? 3.525 2.053 7.973 1 96.06 154 VAL B CA 1
ATOM 2885 C C . VAL B 1 154 ? 3.773 0.595 8.352 1 96.06 154 VAL B C 1
ATOM 2887 O O . VAL B 1 154 ? 3.855 -0.274 7.48 1 96.06 154 VAL B O 1
ATOM 2890 N N . TYR B 1 155 ? 3.865 0.348 9.648 1 97.56 155 TYR B N 1
ATOM 2891 C CA . TYR B 1 155 ? 4.098 -1.015 10.117 1 97.56 155 TYR B CA 1
ATOM 2892 C C . TYR B 1 155 ? 2.947 -1.931 9.711 1 97.56 155 TYR B C 1
ATOM 2894 O O . TYR B 1 155 ? 3.17 -3.062 9.273 1 97.56 155 TYR B O 1
ATOM 2902 N N . THR B 1 156 ? 1.732 -1.472 9.875 1 96.19 156 THR B N 1
ATOM 2903 C CA . THR B 1 156 ? 0.58 -2.262 9.453 1 96.19 156 THR B CA 1
ATOM 2904 C C . THR B 1 156 ? 0.63 -2.539 7.957 1 96.19 156 THR B C 1
ATOM 2906 O O . THR B 1 156 ? 0.285 -3.637 7.512 1 96.19 156 THR B O 1
ATOM 2909 N N . ARG B 1 157 ? 1.08 -1.613 7.199 1 95.19 157 ARG B N 1
ATOM 2910 C CA . ARG B 1 157 ? 1.216 -1.802 5.758 1 95.19 157 ARG B CA 1
ATOM 2911 C C . ARG B 1 157 ? 2.289 -2.838 5.441 1 95.19 157 ARG B C 1
ATOM 2913 O O . ARG B 1 157 ? 2.145 -3.617 4.496 1 95.19 157 ARG B O 1
ATOM 2920 N N . ILE B 1 158 ? 3.348 -2.807 6.207 1 97.75 158 ILE B N 1
ATOM 2921 C CA . ILE B 1 158 ? 4.414 -3.783 6.004 1 97.75 158 ILE B CA 1
ATOM 2922 C C . ILE B 1 158 ? 3.877 -5.191 6.254 1 97.75 158 ILE B C 1
ATOM 2924 O O . ILE B 1 158 ? 4.141 -6.109 5.477 1 97.75 158 ILE B O 1
ATOM 2928 N N . ILE B 1 159 ? 3.115 -5.328 7.258 1 97.31 159 ILE B N 1
ATOM 2929 C CA . ILE B 1 159 ? 2.535 -6.625 7.59 1 97.31 159 ILE B CA 1
ATOM 2930 C C . ILE B 1 159 ? 1.646 -7.102 6.441 1 97.31 159 ILE B C 1
ATOM 2932 O O . ILE B 1 159 ? 1.765 -8.242 5.988 1 97.31 159 ILE B O 1
ATOM 2936 N N . LYS B 1 160 ? 0.837 -6.254 5.938 1 95.44 160 LYS B N 1
ATOM 2937 C CA . LYS B 1 160 ? -0.083 -6.613 4.859 1 95.44 160 LYS B CA 1
ATOM 2938 C C . LYS B 1 160 ? 0.668 -6.867 3.557 1 95.44 160 LYS B C 1
ATOM 2940 O O . LYS B 1 160 ? 0.315 -7.773 2.799 1 95.44 160 LYS B O 1
ATOM 2945 N N . THR B 1 161 ? 1.694 -6.09 3.344 1 95.81 161 THR B N 1
ATOM 2946 C CA . THR B 1 161 ? 2.465 -6.195 2.111 1 95.81 161 THR B CA 1
ATOM 2947 C C . THR B 1 161 ? 3.342 -7.445 2.127 1 95.81 161 THR B C 1
ATOM 2949 O O . THR B 1 161 ? 3.752 -7.934 1.073 1 95.81 161 THR B O 1
ATOM 2952 N N . SER B 1 162 ? 3.594 -7.965 3.289 1 96.69 162 SER B N 1
ATOM 2953 C CA . SER B 1 162 ? 4.41 -9.164 3.395 1 96.69 162 SER B CA 1
ATOM 2954 C C . SER B 1 162 ? 3.752 -10.352 2.688 1 96.69 162 SER B C 1
ATOM 2956 O O . SER B 1 162 ? 4.426 -11.312 2.32 1 96.69 162 SER B O 1
ATOM 2958 N N . SER B 1 163 ? 2.459 -10.273 2.496 1 92.12 163 SER B N 1
ATOM 2959 C CA . SER B 1 163 ? 1.724 -11.336 1.822 1 92.12 163 SER B CA 1
ATOM 2960 C C . SER B 1 163 ? 2.195 -11.508 0.382 1 92.12 163 SER B C 1
ATOM 2962 O O . SER B 1 163 ? 1.988 -12.562 -0.223 1 92.12 163 SER B O 1
ATOM 2964 N N . LEU B 1 164 ? 2.854 -10.547 -0.191 1 94.19 164 LEU B N 1
ATOM 2965 C CA . LEU B 1 164 ? 3.348 -10.602 -1.562 1 94.19 164 LEU B CA 1
ATOM 2966 C C . LEU B 1 164 ? 4.465 -11.625 -1.699 1 94.19 164 LEU B C 1
ATOM 2968 O O . LEU B 1 164 ? 4.805 -12.039 -2.812 1 94.19 164 LEU B O 1
ATOM 2972 N N . ALA B 1 165 ? 5.02 -12.039 -0.554 1 95.44 165 ALA B N 1
ATOM 2973 C CA . ALA B 1 165 ? 6.129 -12.984 -0.558 1 95.44 165 ALA B CA 1
ATOM 2974 C C . ALA B 1 165 ? 5.695 -14.336 -1.118 1 95.44 165 ALA B C 1
ATOM 2976 O O . ALA B 1 165 ? 6.527 -15.125 -1.579 1 95.44 165 ALA B O 1
ATOM 2977 N N . VAL B 1 166 ? 4.418 -14.586 -1.146 1 93.56 166 VAL B N 1
ATOM 2978 C CA . VAL B 1 166 ? 3.881 -15.836 -1.685 1 93.56 166 VAL B CA 1
ATOM 2979 C C . VAL B 1 166 ? 4.25 -15.961 -3.162 1 93.56 166 VAL B C 1
ATOM 2981 O O . VAL B 1 166 ? 4.465 -17.062 -3.662 1 93.56 166 VAL B O 1
ATOM 2984 N N . LEU B 1 167 ? 4.484 -14.867 -3.84 1 92.31 167 LEU B N 1
ATOM 2985 C CA . LEU B 1 167 ? 4.684 -14.859 -5.285 1 92.31 167 LEU B CA 1
ATOM 2986 C C . LEU B 1 167 ? 6.121 -15.227 -5.637 1 92.31 167 LEU B C 1
ATOM 2988 O O . LEU B 1 167 ? 6.426 -15.523 -6.797 1 92.31 167 LEU B O 1
ATOM 2992 N N . ILE B 1 168 ? 6.941 -15.203 -4.633 1 93.81 168 ILE B N 1
ATOM 2993 C CA . ILE B 1 168 ? 8.297 -15.664 -4.898 1 93.81 168 ILE B CA 1
ATOM 2994 C C . ILE B 1 168 ? 8.547 -16.984 -4.172 1 93.81 168 ILE B C 1
ATOM 2996 O O . ILE B 1 168 ? 9.695 -17.391 -3.994 1 93.81 168 ILE B O 1
ATOM 3000 N N . GLY B 1 169 ? 7.504 -17.594 -3.641 1 93.06 169 GLY B N 1
ATOM 3001 C CA . GLY B 1 169 ? 7.609 -18.969 -3.18 1 93.06 169 GLY B CA 1
ATOM 3002 C C . GLY B 1 169 ? 7.691 -19.078 -1.669 1 93.06 169 GLY B C 1
ATOM 3003 O O . GLY B 1 169 ? 7.875 -20.188 -1.136 1 93.06 169 GLY B O 1
ATOM 3004 N N . VAL B 1 170 ? 7.598 -17.984 -0.924 1 96.31 170 VAL B N 1
ATOM 3005 C CA . VAL B 1 170 ? 7.59 -18.062 0.533 1 96.31 170 VAL B CA 1
ATOM 3006 C C . VAL B 1 170 ? 6.32 -18.766 1.002 1 96.31 170 VAL B C 1
ATOM 3008 O O . VAL B 1 170 ? 5.227 -18.5 0.499 1 96.31 170 VAL B O 1
ATOM 3011 N N . VAL B 1 171 ? 6.492 -19.719 1.928 1 95.94 171 VAL B N 1
ATOM 3012 C CA . VAL B 1 171 ? 5.336 -20.422 2.461 1 95.94 171 VAL B CA 1
ATOM 3013 C C . VAL B 1 171 ? 4.797 -19.688 3.686 1 95.94 171 VAL B C 1
ATOM 3015 O O . VAL B 1 171 ? 4.938 -20.172 4.816 1 95.94 171 VAL B O 1
ATOM 3018 N N . ASP B 1 172 ? 4.184 -18.578 3.389 1 96.75 172 ASP B N 1
ATOM 3019 C CA . ASP B 1 172 ? 3.562 -17.781 4.449 1 96.75 172 ASP B CA 1
ATOM 3020 C C . ASP B 1 172 ? 2.115 -18.219 4.676 1 96.75 172 ASP B C 1
ATOM 3022 O O . ASP B 1 172 ? 1.698 -19.281 4.219 1 96.75 172 ASP B O 1
ATOM 3026 N N . VAL B 1 173 ? 1.392 -17.438 5.441 1 96.44 173 VAL B N 1
ATOM 3027 C CA . VAL B 1 173 ? 0.055 -17.844 5.859 1 96.44 173 VAL B CA 1
ATOM 3028 C C . VAL B 1 173 ? -0.862 -17.938 4.645 1 96.44 173 VAL B C 1
ATOM 3030 O O . VAL B 1 173 ? -1.738 -18.797 4.582 1 96.44 173 VAL B O 1
ATOM 3033 N N . ILE B 1 174 ? -0.707 -17.062 3.689 1 94.81 174 ILE B N 1
ATOM 3034 C CA . ILE B 1 174 ? -1.527 -17.062 2.484 1 94.81 174 ILE B CA 1
ATOM 3035 C C . ILE B 1 174 ? -1.236 -18.312 1.665 1 94.81 174 ILE B C 1
ATOM 3037 O O . ILE B 1 174 ? -2.158 -19 1.206 1 94.81 174 ILE B O 1
ATOM 3041 N N . LYS B 1 175 ? 0.021 -18.641 1.484 1 95.62 175 LYS B N 1
ATOM 3042 C CA . LYS B 1 175 ? 0.396 -19.828 0.726 1 95.62 175 LYS B CA 1
ATOM 3043 C C . LYS B 1 175 ? -0.153 -21.094 1.38 1 95.62 175 LYS B C 1
ATOM 3045 O O . LYS B 1 175 ? -0.685 -21.969 0.696 1 95.62 175 LYS B O 1
ATOM 3050 N N . VAL B 1 176 ? 0.034 -21.203 2.656 1 96.44 176 VAL B N 1
ATOM 3051 C CA . VAL B 1 176 ? -0.495 -22.344 3.381 1 96.44 176 VAL B CA 1
ATOM 3052 C C . VAL B 1 176 ? -2.008 -22.422 3.193 1 96.44 176 VAL B C 1
ATOM 3054 O O . VAL B 1 176 ? -2.561 -23.516 2.994 1 96.44 176 VAL B O 1
ATOM 3057 N N . GLY B 1 177 ? -2.66 -21.25 3.326 1 95.12 177 GLY B N 1
ATOM 3058 C CA . GLY B 1 177 ? -4.09 -21.234 3.061 1 95.12 177 GLY B CA 1
ATOM 3059 C C . GLY B 1 177 ? -4.453 -21.766 1.689 1 95.12 177 GLY B C 1
ATOM 3060 O O . GLY B 1 177 ? -5.383 -22.562 1.555 1 95.12 177 GLY B O 1
ATOM 3061 N N . GLN B 1 178 ? -3.719 -21.391 0.67 1 93.38 178 GLN B N 1
ATOM 3062 C CA . GLN B 1 178 ? -3.965 -21.875 -0.688 1 93.38 178 GLN B CA 1
ATOM 3063 C C . GLN B 1 178 ? -3.758 -23.375 -0.791 1 93.38 178 GLN B C 1
ATOM 3065 O O . GLN B 1 178 ? -4.512 -24.062 -1.479 1 93.38 178 GLN B O 1
ATOM 3070 N N . GLN B 1 179 ? -2.76 -23.859 -0.161 1 94.75 179 GLN B N 1
ATOM 3071 C CA . GLN B 1 179 ? -2.475 -25.281 -0.173 1 94.75 179 GLN B CA 1
ATOM 3072 C C . GLN B 1 179 ? -3.609 -26.078 0.474 1 94.75 179 GLN B C 1
ATOM 3074 O O . GLN B 1 179 ? -3.979 -27.156 -0.008 1 94.75 179 GLN B O 1
ATOM 3079 N N . ILE B 1 180 ? -4.082 -25.578 1.556 1 94.5 180 ILE B N 1
ATOM 3080 C CA . ILE B 1 180 ? -5.191 -26.25 2.236 1 94.5 180 ILE B CA 1
ATOM 3081 C C . ILE B 1 180 ? -6.43 -26.219 1.348 1 94.5 180 ILE B C 1
ATOM 3083 O O . ILE B 1 180 ? -7.156 -27.219 1.257 1 94.5 180 ILE B O 1
ATOM 3087 N N . ILE B 1 181 ? -6.672 -25.172 0.694 1 92.81 181 ILE B N 1
ATOM 3088 C CA . ILE B 1 181 ? -7.828 -25.016 -0.184 1 92.81 181 ILE B CA 1
ATOM 3089 C C . ILE B 1 181 ? -7.711 -25.984 -1.358 1 92.81 181 ILE B C 1
ATOM 3091 O O . ILE B 1 181 ? -8.719 -26.531 -1.817 1 92.81 181 ILE B O 1
ATOM 3095 N N . GLU B 1 182 ? -6.512 -26.156 -1.858 1 91.62 182 GLU B N 1
ATOM 3096 C CA . GLU B 1 182 ? -6.293 -27.078 -2.961 1 91.62 182 GLU B CA 1
ATOM 3097 C C . GLU B 1 182 ? -6.672 -28.5 -2.562 1 91.62 182 GLU B C 1
ATOM 3099 O O . GLU B 1 182 ? -7.113 -29.297 -3.4 1 91.62 182 GLU B O 1
ATOM 3104 N N . ARG B 1 183 ? -6.555 -28.797 -1.317 1 90.94 183 ARG B N 1
ATOM 3105 C CA . ARG B 1 183 ? -6.82 -30.141 -0.83 1 90.94 183 ARG B CA 1
ATOM 3106 C C . ARG B 1 183 ? -8.273 -30.281 -0.385 1 90.94 183 ARG B C 1
ATOM 3108 O O . ARG B 1 183 ? -8.859 -31.359 -0.521 1 90.94 183 ARG B O 1
ATOM 3115 N N . THR B 1 184 ? -8.859 -29.234 0.177 1 89.81 184 THR B N 1
ATOM 3116 C CA . THR B 1 184 ? -10.148 -29.359 0.845 1 89.81 184 THR B CA 1
ATOM 3117 C C . THR B 1 184 ? -11.25 -28.672 0.039 1 89.81 184 THR B C 1
ATOM 3119 O O . THR B 1 184 ? -12.438 -28.891 0.286 1 89.81 184 THR B O 1
ATOM 3122 N N . TYR B 1 185 ? -10.859 -27.703 -0.83 1 87.69 185 TYR B N 1
ATOM 3123 C CA . TYR B 1 185 ? -11.758 -26.953 -1.697 1 87.69 185 TYR B CA 1
ATOM 3124 C C . TYR B 1 185 ? -12.625 -26 -0.886 1 87.69 185 TYR B C 1
ATOM 3126 O O . TYR B 1 185 ? -13.625 -25.484 -1.389 1 87.69 185 TYR B O 1
ATOM 3134 N N . GLU B 1 186 ? -12.242 -25.875 0.374 1 90.69 186 GLU B N 1
ATOM 3135 C CA . GLU B 1 186 ? -12.977 -24.953 1.24 1 90.69 186 GLU B CA 1
ATOM 3136 C C . GLU B 1 186 ? -12.336 -23.578 1.234 1 90.69 186 GLU B C 1
ATOM 3138 O O . GLU B 1 186 ? -11.766 -23.141 2.236 1 90.69 186 GLU B O 1
ATOM 3143 N N . SER B 1 187 ? -12.602 -22.875 0.17 1 91.31 187 SER B N 1
ATOM 3144 C CA . SER B 1 187 ? -11.945 -21.594 -0.054 1 91.31 187 SER B CA 1
ATOM 3145 C C . SER B 1 187 ? -12.477 -20.531 0.902 1 91.31 187 SER B C 1
ATOM 3147 O O . SER B 1 187 ? -11.695 -19.859 1.583 1 91.31 187 SER B O 1
ATOM 3149 N N . VAL B 1 188 ? -13.766 -20.406 1.105 1 90.75 188 VAL B N 1
ATOM 3150 C CA . VAL B 1 188 ? -14.367 -19.328 1.881 1 90.75 188 VAL B CA 1
ATOM 3151 C C . VAL B 1 188 ? -13.977 -19.469 3.35 1 90.75 188 VAL B C 1
ATOM 3153 O O . VAL B 1 188 ? -13.648 -18.484 4.008 1 90.75 188 VAL B O 1
ATOM 3156 N N . LEU B 1 189 ? -13.977 -20.625 3.83 1 91.88 189 LEU B N 1
ATOM 3157 C CA . LEU B 1 189 ? -13.633 -20.891 5.227 1 91.88 189 LEU B CA 1
ATOM 3158 C C . LEU B 1 189 ? -12.188 -20.5 5.516 1 91.88 189 LEU B C 1
ATOM 3160 O O . LEU B 1 189 ? -11.914 -19.828 6.508 1 91.88 189 LEU B O 1
ATOM 3164 N N . ILE B 1 190 ? -11.281 -20.875 4.637 1 94.19 190 ILE B N 1
ATOM 3165 C CA . ILE B 1 190 ? -9.859 -20.641 4.871 1 94.19 190 ILE B CA 1
ATOM 3166 C C . ILE B 1 190 ? -9.539 -19.156 4.664 1 94.19 190 ILE B C 1
ATOM 3168 O O . ILE B 1 190 ? -8.82 -18.562 5.469 1 94.19 190 ILE B O 1
ATOM 3172 N N . TYR B 1 191 ? -10.062 -18.562 3.598 1 94.06 191 TYR B N 1
ATOM 3173 C CA . TYR B 1 191 ? -9.82 -17.141 3.393 1 94.06 191 TYR B CA 1
ATOM 3174 C C . TYR B 1 191 ? -10.492 -16.312 4.48 1 94.06 191 TYR B C 1
ATOM 3176 O O . TYR B 1 191 ? -10.008 -15.234 4.84 1 94.06 191 TYR B O 1
ATOM 3184 N N . GLY B 1 192 ? -11.586 -16.797 4.992 1 94.31 192 GLY B N 1
ATOM 3185 C CA . GLY B 1 192 ? -12.172 -16.172 6.172 1 94.31 192 GLY B CA 1
ATOM 3186 C C . GLY B 1 192 ? -11.25 -16.219 7.379 1 94.31 192 GLY B C 1
ATOM 3187 O O . GLY B 1 192 ? -11.156 -15.234 8.125 1 94.31 192 GLY B O 1
ATOM 3188 N N . ALA B 1 193 ? -10.641 -17.359 7.566 1 94.94 193 ALA B N 1
ATOM 3189 C CA . ALA B 1 193 ? -9.672 -17.484 8.656 1 94.94 193 ALA B CA 1
ATOM 3190 C C . ALA B 1 193 ? -8.516 -16.516 8.477 1 94.94 193 ALA B C 1
ATOM 3192 O O . ALA B 1 193 ? -8.031 -15.922 9.453 1 94.94 193 ALA B O 1
ATOM 3193 N N . LEU B 1 194 ? -8.07 -16.391 7.246 1 95.5 194 LEU B N 1
A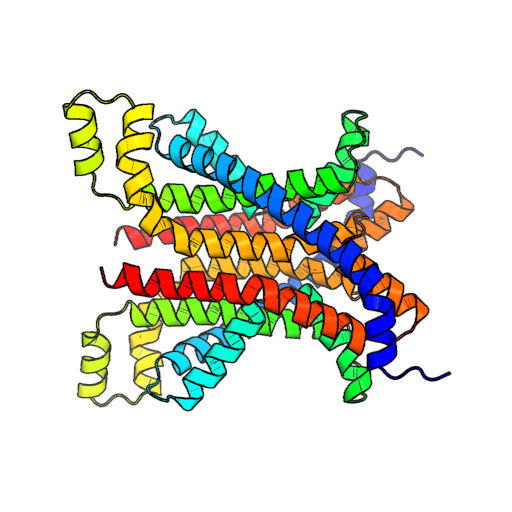TOM 3194 C CA . LEU B 1 194 ? -7.004 -15.43 6.953 1 95.5 194 LEU B CA 1
ATOM 3195 C C . LEU B 1 194 ? -7.461 -14 7.223 1 95.5 194 LEU B C 1
ATOM 3197 O O . LEU B 1 194 ? -6.688 -13.18 7.723 1 95.5 194 LEU B O 1
ATOM 3201 N N . PHE B 1 195 ? -8.711 -13.734 6.848 1 96.31 195 PHE B N 1
ATOM 3202 C CA . PHE B 1 195 ? -9.328 -12.445 7.137 1 96.31 195 PHE B CA 1
ATOM 3203 C C . PHE B 1 195 ? -9.25 -12.133 8.625 1 96.31 195 PHE B C 1
ATOM 3205 O O . PHE B 1 195 ? -8.828 -11.047 9.016 1 96.31 195 PHE B O 1
ATOM 3212 N N . LEU B 1 196 ? -9.602 -13.039 9.461 1 95.38 196 LEU B N 1
ATOM 3213 C CA . LEU B 1 196 ? -9.594 -12.859 10.906 1 95.38 196 LEU B CA 1
ATOM 3214 C C . LEU B 1 196 ? -8.164 -12.734 11.43 1 95.38 196 LEU B C 1
ATOM 3216 O O . LEU B 1 196 ? -7.906 -11.961 12.359 1 95.38 196 LEU B O 1
ATOM 3220 N N . PHE B 1 197 ? -7.281 -13.547 10.852 1 95.88 197 PHE B N 1
ATOM 3221 C CA . PHE B 1 197 ? -5.883 -13.484 11.25 1 95.88 197 PHE B CA 1
ATOM 3222 C C . PHE B 1 197 ? -5.332 -12.07 11.086 1 95.88 197 PHE B C 1
ATOM 3224 O O . PHE B 1 197 ? -4.781 -11.5 12.031 1 95.88 197 PHE B O 1
ATOM 3231 N N . PHE B 1 198 ? -5.539 -11.539 9.914 1 96.19 198 PHE B N 1
ATOM 3232 C CA . PHE B 1 198 ? -5 -10.211 9.656 1 96.19 198 PHE B CA 1
ATOM 3233 C C . PHE B 1 198 ? -5.758 -9.156 10.445 1 96.19 198 PHE B C 1
ATOM 3235 O O . PHE B 1 198 ? -5.176 -8.148 10.867 1 96.19 198 PHE B O 1
ATOM 3242 N N . PHE B 1 199 ? -6.996 -9.312 10.625 1 95.62 199 PHE B N 1
ATOM 3243 C CA . PHE B 1 199 ? -7.789 -8.383 11.43 1 95.62 199 PHE B CA 1
ATOM 3244 C C . PHE B 1 199 ? -7.266 -8.32 12.859 1 95.62 199 PHE B C 1
ATOM 3246 O O . PHE B 1 199 ? -7.082 -7.23 13.406 1 95.62 199 PHE B O 1
ATOM 3253 N N . PHE B 1 200 ? -6.969 -9.43 13.438 1 95.31 200 PHE B N 1
ATOM 3254 C CA . PHE B 1 200 ? -6.551 -9.492 14.836 1 95.31 200 PHE B CA 1
ATOM 3255 C C . PHE B 1 200 ? -5.145 -8.93 15 1 95.31 200 PHE B C 1
ATOM 3257 O O . PHE B 1 200 ? -4.801 -8.406 16.062 1 95.31 200 PHE B O 1
ATOM 3264 N N . ILE B 1 201 ? -4.426 -8.969 13.977 1 95 201 ILE B N 1
ATOM 3265 C CA . ILE B 1 201 ? -3.055 -8.484 14.078 1 95 201 ILE B CA 1
ATOM 3266 C C . ILE B 1 201 ? -3.008 -6.992 13.758 1 95 201 ILE B C 1
ATOM 3268 O O . ILE B 1 201 ? -2.375 -6.215 14.477 1 95 201 ILE B O 1
ATOM 3272 N N . CYS B 1 202 ? -3.703 -6.578 12.742 1 94.19 202 CYS B N 1
ATOM 3273 C CA . CYS B 1 202 ? -3.537 -5.223 12.219 1 94.19 202 CYS B CA 1
ATOM 3274 C C . CYS B 1 202 ? -4.516 -4.262 12.883 1 94.19 202 CYS B C 1
ATOM 3276 O O . CYS B 1 202 ? -4.219 -3.076 13.039 1 94.19 202 CYS B O 1
ATOM 3278 N N . TYR B 1 203 ? -5.645 -4.723 13.297 1 93.12 203 TYR B N 1
ATOM 3279 C CA . TYR B 1 203 ? -6.656 -3.822 13.836 1 93.12 203 TYR B CA 1
ATOM 3280 C C . TYR B 1 203 ? -6.18 -3.182 15.133 1 93.12 203 TYR B C 1
ATOM 3282 O O . TYR B 1 203 ? -6.273 -1.963 15.305 1 93.12 203 TYR B O 1
ATOM 3290 N N . PRO B 1 204 ? -5.668 -3.992 16.094 1 93.31 204 PRO B N 1
ATOM 3291 C CA . PRO B 1 204 ? -5.184 -3.354 17.312 1 93.31 204 PRO B CA 1
ATOM 3292 C C . PRO B 1 204 ? -4.102 -2.311 17.047 1 93.31 204 PRO B C 1
ATOM 3294 O O . PRO B 1 204 ? -4.051 -1.278 17.719 1 93.31 204 PRO B O 1
ATOM 3297 N N . LEU B 1 205 ? -3.256 -2.562 16.094 1 92.25 205 LEU B N 1
ATOM 3298 C CA . LEU B 1 205 ? -2.209 -1.608 15.75 1 92.25 205 LEU B CA 1
ATOM 3299 C C . LEU B 1 205 ? -2.809 -0.336 15.156 1 92.25 205 LEU B C 1
ATOM 3301 O O . LEU B 1 205 ? -2.422 0.771 15.539 1 92.25 205 LEU B O 1
ATOM 3305 N N . SER B 1 206 ? -3.709 -0.588 14.32 1 88.94 206 SER B N 1
ATOM 3306 C CA . SER B 1 206 ? -4.383 0.549 13.703 1 88.94 206 SER B CA 1
ATOM 3307 C C . SER B 1 206 ? -5.152 1.366 14.734 1 88.94 206 SER B C 1
ATOM 3309 O O . SER B 1 206 ? -5.141 2.598 14.688 1 88.94 206 SER B O 1
ATOM 3311 N N . ALA B 1 207 ? -5.812 0.713 15.633 1 89.88 207 ALA B N 1
ATOM 3312 C CA . ALA B 1 207 ? -6.559 1.382 16.703 1 89.88 207 ALA B CA 1
ATOM 3313 C C . ALA B 1 207 ? -5.617 2.145 17.625 1 89.88 207 ALA B C 1
ATOM 3315 O O . ALA B 1 207 ? -5.93 3.26 18.047 1 89.88 207 ALA B O 1
ATOM 3316 N N . ALA B 1 208 ? -4.551 1.542 17.859 1 90.19 208 ALA B N 1
ATOM 3317 C CA . ALA B 1 208 ? -3.555 2.205 18.688 1 90.19 208 ALA B CA 1
ATOM 3318 C C . ALA B 1 208 ? -3.039 3.479 18.031 1 90.19 208 ALA B C 1
ATOM 3320 O O . ALA B 1 208 ? -2.842 4.496 18.703 1 90.19 208 ALA B O 1
ATOM 3321 N N . SER B 1 209 ? -2.791 3.381 16.766 1 88.69 209 SER B N 1
ATOM 3322 C CA . SER B 1 209 ? -2.332 4.547 16.016 1 88.69 209 SER B CA 1
ATOM 3323 C C . SER B 1 209 ? -3.352 5.68 16.078 1 88.69 209 SER B C 1
ATOM 3325 O O . SER B 1 209 ? -2.984 6.836 16.281 1 88.69 209 SER B O 1
ATOM 3327 N N . LYS B 1 210 ? -4.586 5.391 16.047 1 84.88 210 LYS B N 1
ATOM 3328 C CA . LYS B 1 210 ? -5.648 6.395 16.047 1 84.88 210 LYS B CA 1
ATOM 3329 C C . LYS B 1 210 ? -5.77 7.051 17.422 1 84.88 210 LYS B C 1
ATOM 3331 O O . LYS B 1 210 ? -5.953 8.266 17.531 1 84.88 210 LYS B O 1
ATOM 3336 N N . VAL B 1 211 ? -5.691 6.25 18.422 1 87.5 211 VAL B N 1
ATOM 3337 C CA . VAL B 1 211 ? -5.781 6.758 19.781 1 87.5 211 VAL B CA 1
ATOM 3338 C C . VAL B 1 211 ? -4.613 7.699 20.062 1 87.5 211 VAL B C 1
ATOM 3340 O O . VAL B 1 211 ? -4.793 8.758 20.672 1 87.5 211 VAL B O 1
ATOM 3343 N N . LEU B 1 212 ? -3.506 7.34 19.578 1 86.69 212 LEU B N 1
ATOM 3344 C CA . LEU B 1 212 ? -2.314 8.156 19.781 1 86.69 212 LEU B CA 1
ATOM 3345 C C . LEU B 1 212 ? -2.408 9.461 19 1 86.69 212 LEU B C 1
ATOM 3347 O O . LEU B 1 212 ? -1.989 10.516 19.484 1 86.69 212 LEU B O 1
ATOM 3351 N N . GLU B 1 213 ? -2.967 9.359 17.859 1 82.31 213 GLU B N 1
ATOM 3352 C CA . GLU B 1 213 ? -3.154 10.555 17.031 1 82.31 213 GLU B CA 1
ATOM 3353 C C . GLU B 1 213 ? -4.086 11.547 17.719 1 82.31 213 GLU B C 1
ATOM 3355 O O . GLU B 1 213 ? -3.83 12.758 17.703 1 82.31 213 GLU B O 1
ATOM 3360 N N . ARG B 1 214 ? -5.102 11.148 18.328 1 78.31 214 ARG B N 1
ATOM 3361 C CA . ARG B 1 214 ? -6.086 12.008 19 1 78.31 214 ARG B CA 1
ATOM 3362 C C . ARG B 1 214 ? -5.5 12.641 20.25 1 78.31 214 ARG B C 1
ATOM 3364 O O . ARG B 1 214 ? -5.754 13.812 20.531 1 78.31 214 ARG B O 1
ATOM 3371 N N . ARG B 1 215 ? -4.785 11.867 20.844 1 78.94 215 ARG B N 1
ATOM 3372 C CA . ARG B 1 215 ? -4.207 12.352 22.094 1 78.94 215 ARG B CA 1
ATOM 3373 C C . ARG B 1 215 ? -3.158 13.43 21.828 1 78.94 215 ARG B C 1
ATOM 3375 O O . ARG B 1 215 ? -3.074 14.406 22.578 1 78.94 215 ARG B O 1
ATOM 3382 N N . TRP B 1 216 ? -2.508 13.273 20.797 1 73.25 216 TRP B N 1
ATOM 3383 C CA . TRP B 1 216 ? -1.383 14.172 20.562 1 73.25 216 TRP B CA 1
ATOM 3384 C C . TRP B 1 216 ? -1.784 15.32 1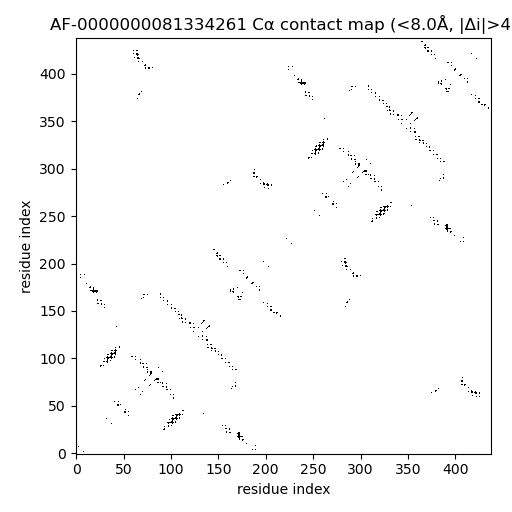9.641 1 73.25 216 TRP B C 1
ATOM 3386 O O . TRP B 1 216 ? -1.077 16.328 19.562 1 73.25 216 TRP B O 1
ATOM 3396 N N . ALA B 1 217 ? -2.803 15.188 18.844 1 61.72 217 ALA B N 1
ATOM 3397 C CA . ALA B 1 217 ? -3.348 16.328 18.109 1 61.72 217 ALA B CA 1
ATOM 3398 C C . ALA B 1 217 ? -3.898 17.391 19.062 1 61.72 217 ALA B C 1
ATOM 3400 O O . ALA B 1 217 ? -3.857 18.578 18.75 1 61.72 217 ALA B O 1
ATOM 3401 N N . GLN B 1 218 ? -4.445 16.984 20.156 1 50.44 218 GLN B N 1
ATOM 3402 C CA . GLN B 1 218 ? -5.008 17.891 21.141 1 50.44 218 GLN B CA 1
ATOM 3403 C C . GLN B 1 218 ? -3.916 18.484 22.031 1 50.44 218 GLN B C 1
ATOM 3405 O O . GLN B 1 218 ? -4.156 19.453 22.766 1 50.44 218 GLN B O 1
ATOM 3410 N N . ALA B 1 219 ? -2.744 18.016 21.906 1 48.56 219 ALA B N 1
ATOM 3411 C CA . ALA B 1 219 ? -1.716 18.625 22.75 1 48.56 219 ALA B CA 1
ATOM 3412 C C . ALA B 1 219 ? -0.96 19.703 21.984 1 48.56 219 ALA B C 1
ATOM 3414 O O . ALA B 1 219 ? -0.79 19.625 20.766 1 48.56 219 ALA B O 1
#

Organism: NCBI:txid2813360

Nearest PDB structures (foldseek):
  4ymw-assembly1_C  TM=8.712E-01  e=1.307E-10  Caldanaerobacter subterraneus subsp. tengcongensis MB4
  3dhw-assembly1_B  TM=7.872E-01  e=7.460E-05  Escherichia coli K-12
  7ahc-assembly1_B  TM=8.070E-01  e=1.151E-02  Lactococcus lactis subsp. lactis
  4jbw-assembly2_I  TM=6.660E-01  e=7.310E-03  Escherichia coli K-12
  8hpl-assembly1_A  TM=6.832E-01  e=1.204E-02  Mycolicibacterium smegmatis MC2 155

Sequence (438 aa):
MASSGLELLWVSLPQLGKGAAQTLSISFLSIAFSTVGGVLYGVLRTLNSKLINAVLRVYLELFRAIPVLVWLYLLFFGMPIFFGLSIPSFWCAVLVLSLWGASEVGEVVRGALHSLPRGQREAGLSIGLSDPQLYGYVLLPQALKRMTPPTINVYTRIIKTSSLAVLIGVVDVIKVGQQIIERTYESVLIYGALFLFFFFICYPLSAASKVLERRWAQAMASSGLELLWVSLPQLGKGAAQTLSISFLSIAFSTVGGVLYGVLRTLNSKLINAVLRVYLELFRAIPVLVWLYLLFFGMPIFFGLSIPSFWCAVLVLSLWGASEVGEVVRGALHSLPRGQREAGLSIGLSDPQLYGYVLLPQALKRMTPPTINVYTRIIKTSSLAVLIGVVDVIKVGQQIIERTYESVLIYGALFLFFFFICYPLSAASKVLERRWAQA

Secondary structure (DSSP, 8-state):
----HHHHHHHHHHHHHHHHHHHHHHHHHHHHHHHHHHHHHHHHTTS--HHHHHHHHHHHHHHHHS-HHHHHHHHHHHHHHHH-----HHHHHHHHHHHHHHHHHHHHHHHHHHTS-HHHHHHHHHTT--HHHIIIIIIHHHHHHHHHHHHHHHHHHHHHHGGGGGGGT---HHHHHHHHHHHH--HHHHHHHHHHHHHHHHHHHHHHHHHHHHHHH--/----HHHHHHHHHHHHHHHHHHHHHHHHHHHHHHHHHHHHHHHHTTS--HHHHHHHHHHHHHHHHS-HHHHHHHHHHHHHHHH-----HHHHHHHHHHHHHHHHHHHHHHHHHHTS-HHHHHHHHHTT--HHHIIIIIIHHHHHHHHHHHHHHHHHHHHHHGGGGGGGT---HHHHHHHHHHHH--HHHHHHHHHHHHHHHHHHHHHHHHHHHHHHH--

Solvent-accessible surface area (backbone atoms only — not comparable to full-atom values): 22202 Å² total; per-residue (Å²): 129,88,62,51,74,62,53,49,47,61,69,42,42,66,58,40,47,55,7,41,50,44,44,49,47,42,27,50,52,15,45,53,47,6,50,55,45,2,47,52,46,11,55,53,59,70,46,94,44,69,66,59,40,51,54,53,47,52,54,40,49,50,56,71,19,32,40,69,66,52,51,42,50,39,51,63,57,29,34,36,72,77,69,67,43,81,65,58,48,64,59,43,42,27,48,48,46,13,56,46,36,12,44,56,38,8,52,43,40,32,52,29,55,65,68,49,65,66,62,59,59,52,52,38,48,70,74,64,46,48,71,71,50,34,41,66,70,48,50,47,62,64,22,44,72,66,27,45,30,61,43,41,52,52,48,46,47,45,49,46,55,51,61,60,35,42,80,65,67,29,68,22,34,68,40,40,42,50,54,51,23,73,75,67,67,46,52,52,63,44,44,48,51,50,42,51,53,34,32,66,59,28,36,60,46,53,51,50,22,51,54,50,44,56,58,54,69,75,97,133,85,63,51,74,62,53,48,48,60,71,41,41,64,59,40,46,55,7,40,50,44,44,50,49,41,28,51,53,15,44,54,47,6,49,55,46,2,48,53,47,12,56,53,60,72,46,94,46,69,66,60,40,51,54,52,47,52,54,40,49,49,56,70,17,32,41,67,66,52,51,41,51,38,51,60,56,28,34,36,72,78,69,67,44,82,65,57,49,63,58,43,42,27,49,49,48,13,57,45,36,12,45,56,39,8,51,44,39,33,52,28,55,67,69,47,64,67,61,57,58,51,52,39,50,70,76,65,46,49,71,70,50,33,39,65,68,48,49,46,62,64,21,45,71,68,27,44,31,63,44,41,52,51,47,45,47,45,48,46,54,50,62,60,35,42,81,65,67,30,68,22,33,67,40,41,40,51,53,51,24,74,73,66,68,46,50,53,64,44,44,48,51,51,43,50,52,34,32,67,60,28,36,60,48,51,51,49,23,51,54,48,44,56,58,53,68,75,96

pLDDT: mean 91.39, std 8.62, range [37.34, 98.81]

Radius of gyration: 23.3 Å; Cα contacts (8 Å, |Δi|>4): 551; chains: 2; bounding box: 57×70×56 Å

InterPro domains:
  IPR000515 ABC transporter type 1, transmembrane domain MetI-like [PF00528] (38-216)
  IPR000515 ABC transporter type 1, transmembrane domain MetI-like [PS50928] (20-207)
  IPR000515 ABC transporter type 1, transmembrane domain MetI-like [cd06261] (23-201)
  IPR010065 Amino acid ABC transporter, permease protein, 3-TM domain [TIGR01726] (13-111)
  IPR035906 MetI-like superfamily [G3DSA:1.10.3720.10] (6-218)
  IPR035906 MetI-like superfamily [SSF161098] (15-202)
  IPR043429 ABC transporter membrane protein permease protein ArtM/GltK/GlnP/TcyL/YhdX-like [PTHR30614] (16-218)